Protein AF-A0A2G6HFA1-F1 (afdb_monomer)

Structure (mmCIF, N/CA/C/O backbone):
data_AF-A0A2G6HFA1-F1
#
_entry.id   AF-A0A2G6HFA1-F1
#
loop_
_atom_site.group_PDB
_atom_site.id
_atom_site.type_symbol
_atom_site.label_atom_id
_atom_site.label_alt_id
_atom_site.label_comp_id
_atom_site.label_asym_id
_atom_site.label_entity_id
_atom_site.label_seq_id
_atom_site.pdbx_PDB_ins_code
_atom_site.Cartn_x
_atom_site.Cartn_y
_atom_site.Cartn_z
_atom_site.occupancy
_atom_site.B_iso_or_equiv
_atom_site.auth_seq_id
_atom_site.auth_comp_id
_atom_site.auth_asym_id
_atom_site.auth_atom_id
_atom_site.pdbx_PDB_model_num
ATOM 1 N N . GLY A 1 1 ? 2.500 -7.953 -20.659 1.00 91.50 1 GLY A N 1
ATOM 2 C CA . GLY A 1 1 ? 2.287 -6.520 -20.387 1.00 91.50 1 GLY A CA 1
ATOM 3 C C . GLY A 1 1 ? 2.880 -5.677 -21.496 1.00 91.50 1 GLY A C 1
ATOM 4 O O . GLY A 1 1 ? 3.989 -5.960 -21.929 1.00 91.50 1 GLY A O 1
ATOM 5 N N . ARG A 1 2 ? 2.151 -4.665 -21.974 1.00 96.06 2 ARG A N 1
ATOM 6 C CA . ARG A 1 2 ? 2.693 -3.656 -22.894 1.00 96.06 2 ARG A CA 1
ATOM 7 C C . ARG A 1 2 ? 3.101 -2.432 -22.075 1.00 96.06 2 ARG A C 1
ATOM 9 O O . ARG A 1 2 ? 2.217 -1.741 -21.572 1.00 96.06 2 ARG A O 1
ATOM 16 N N . PHE A 1 3 ? 4.400 -2.205 -21.944 1.00 96.25 3 PHE A N 1
ATOM 17 C CA . PHE A 1 3 ? 4.980 -1.166 -21.097 1.00 96.25 3 PHE A CA 1
ATOM 18 C C . PHE A 1 3 ? 4.848 0.234 -21.697 1.00 96.25 3 PHE A C 1
ATOM 20 O O . PHE A 1 3 ? 4.584 0.392 -22.894 1.00 96.25 3 PHE A O 1
ATOM 27 N N . LEU A 1 4 ? 5.005 1.227 -20.823 1.00 94.69 4 LEU A N 1
ATOM 28 C CA . LEU A 1 4 ? 5.176 2.632 -21.171 1.00 94.69 4 LEU A CA 1
ATOM 29 C C . LEU A 1 4 ? 6.677 2.986 -21.205 1.00 94.69 4 LEU A C 1
ATOM 31 O O . LEU A 1 4 ? 7.469 2.303 -20.546 1.00 94.69 4 LEU A O 1
ATOM 35 N N . PRO A 1 5 ? 7.080 4.017 -21.968 1.00 95.31 5 PRO A N 1
ATOM 36 C CA . PRO A 1 5 ? 6.237 4.865 -22.815 1.00 95.31 5 PRO A CA 1
ATOM 37 C C . PRO A 1 5 ? 5.761 4.165 -24.092 1.00 95.31 5 PRO A C 1
ATOM 39 O O . PRO A 1 5 ? 6.429 3.284 -24.639 1.00 95.31 5 PRO A O 1
ATOM 42 N N . TYR A 1 6 ? 4.597 4.576 -24.599 1.00 95.88 6 TYR A N 1
ATOM 43 C CA . TYR A 1 6 ? 4.208 4.249 -25.972 1.00 95.88 6 TYR A CA 1
ATOM 44 C C . TYR A 1 6 ? 5.088 5.064 -26.929 1.00 95.88 6 TYR A C 1
ATOM 46 O O . TYR A 1 6 ? 5.330 6.242 -26.687 1.00 95.88 6 TYR A O 1
ATOM 54 N N . PHE A 1 7 ? 5.598 4.457 -28.001 1.00 97.31 7 PHE A N 1
ATOM 55 C CA . PHE A 1 7 ? 6.551 5.118 -28.900 1.00 97.31 7 PHE A CA 1
ATOM 56 C C . PHE A 1 7 ? 5.839 6.146 -29.779 1.00 97.31 7 PHE A C 1
ATOM 58 O O . PHE A 1 7 ? 5.426 5.847 -30.906 1.00 97.31 7 PHE A O 1
ATOM 65 N N . PHE A 1 8 ? 5.656 7.347 -29.241 1.00 96.69 8 PHE A N 1
ATOM 66 C CA . PHE A 1 8 ? 4.844 8.396 -29.835 1.00 96.69 8 PHE A CA 1
ATOM 67 C C . PHE A 1 8 ? 5.471 9.783 -29.598 1.00 96.69 8 PHE A C 1
ATOM 69 O O . PHE A 1 8 ? 6.261 9.939 -28.665 1.00 96.69 8 PHE A O 1
ATOM 76 N N . PRO A 1 9 ? 5.202 10.782 -30.465 1.00 95.62 9 PRO A N 1
ATOM 77 C CA . PRO A 1 9 ? 5.904 12.070 -30.414 1.00 95.62 9 PRO A CA 1
ATOM 78 C C . PRO A 1 9 ? 5.625 12.946 -29.187 1.00 95.62 9 PRO A C 1
ATOM 80 O O . PRO A 1 9 ? 6.280 13.968 -29.032 1.00 95.62 9 PRO A O 1
ATOM 83 N N . ASP A 1 10 ? 4.653 12.599 -28.347 1.00 93.69 10 ASP A N 1
ATOM 84 C CA . ASP A 1 10 ? 4.411 13.282 -27.072 1.00 93.69 10 ASP A CA 1
ATOM 85 C C . ASP A 1 10 ? 5.552 13.038 -26.073 1.00 93.69 10 ASP A C 1
ATOM 87 O O . ASP A 1 10 ? 5.997 13.977 -25.420 1.00 93.69 10 ASP A O 1
ATOM 91 N N . VAL A 1 11 ? 6.074 11.810 -26.017 1.00 94.81 11 VAL A N 1
ATOM 92 C CA . VAL A 1 11 ? 7.208 11.436 -25.154 1.00 94.81 11 VAL A CA 1
ATOM 93 C C . VAL A 1 11 ? 8.536 11.464 -25.909 1.00 94.81 11 VAL A C 1
ATOM 95 O O . VAL A 1 11 ? 9.557 11.890 -25.379 1.00 94.81 11 VAL A O 1
ATOM 98 N N . PHE A 1 12 ? 8.552 11.028 -27.166 1.00 96.31 12 PHE A N 1
ATOM 99 C CA . PHE A 1 12 ? 9.769 10.974 -27.977 1.00 96.31 12 PHE A CA 1
ATOM 100 C C . PHE A 1 12 ? 9.923 12.267 -28.784 1.00 96.31 12 PHE A C 1
ATOM 102 O O . PHE A 1 12 ? 9.723 12.297 -30.001 1.00 96.31 12 PHE A O 1
ATOM 109 N N . SER A 1 13 ? 10.261 13.342 -28.078 1.00 93.38 13 SER A N 1
ATOM 110 C CA . SER A 1 13 ? 10.511 14.681 -28.619 1.00 93.38 13 SER A CA 1
ATOM 111 C C . SER A 1 13 ? 11.754 15.305 -27.975 1.00 93.38 13 SER A C 1
ATOM 113 O O . SER A 1 13 ? 12.408 14.669 -27.153 1.00 93.38 13 SER A O 1
ATOM 115 N N . SER A 1 14 ? 12.104 16.540 -28.350 1.00 89.19 14 SER A N 1
ATOM 116 C CA . SER A 1 14 ? 13.223 17.267 -27.729 1.00 89.19 14 SER A CA 1
ATOM 117 C C . SER A 1 14 ? 13.008 17.559 -26.245 1.00 89.19 14 SER A C 1
ATOM 119 O O . SER A 1 14 ? 13.984 17.696 -25.514 1.00 89.19 14 SER A O 1
ATOM 121 N N . ASP A 1 15 ? 11.746 17.659 -25.824 1.00 91.56 15 ASP A N 1
ATOM 122 C CA . ASP A 1 15 ? 11.359 18.103 -24.483 1.00 91.56 15 ASP A CA 1
ATOM 123 C C . ASP A 1 15 ? 10.850 16.936 -23.617 1.00 91.56 15 ASP A C 1
ATOM 125 O O . ASP A 1 15 ? 10.494 17.130 -22.456 1.00 91.56 15 ASP A O 1
ATOM 129 N N . GLY A 1 16 ? 10.777 15.730 -24.187 1.00 93.50 16 GLY A N 1
ATOM 130 C CA . GLY A 1 16 ? 10.299 14.534 -23.504 1.00 93.50 16 GLY A CA 1
ATOM 131 C C . GLY A 1 16 ? 11.414 13.726 -22.837 1.00 93.50 16 GLY A C 1
ATOM 132 O O . GLY A 1 16 ? 12.590 13.849 -23.178 1.00 93.50 16 GLY A O 1
ATOM 133 N N . ASP A 1 17 ? 11.027 12.869 -21.889 1.00 95.62 17 ASP A N 1
ATOM 134 C CA . ASP A 1 17 ? 11.939 12.005 -21.129 1.00 95.62 17 ASP A CA 1
ATOM 135 C C . ASP A 1 17 ? 11.528 10.523 -21.236 1.00 95.62 17 ASP A C 1
ATOM 137 O O . ASP A 1 17 ? 10.944 9.947 -20.309 1.00 95.62 17 ASP A O 1
ATOM 141 N N . PRO A 1 18 ? 11.813 9.868 -22.379 1.00 96.62 18 PRO A N 1
ATOM 142 C CA . PRO A 1 18 ? 11.433 8.474 -22.585 1.00 96.62 18 PRO A CA 1
ATOM 143 C C . PRO A 1 18 ? 12.142 7.514 -21.617 1.00 96.62 18 PRO A C 1
ATOM 145 O O . PRO A 1 18 ? 11.599 6.454 -21.298 1.00 96.62 18 PRO A O 1
ATOM 148 N N . ILE A 1 19 ? 13.340 7.863 -21.132 1.00 96.81 19 ILE A N 1
ATOM 149 C CA . ILE A 1 19 ? 14.109 7.029 -20.198 1.00 96.81 19 ILE A CA 1
ATOM 150 C C . ILE A 1 19 ? 13.501 7.106 -18.799 1.00 96.81 19 ILE A C 1
ATOM 152 O O . ILE A 1 19 ? 13.278 6.064 -18.179 1.00 96.81 19 ILE A O 1
ATOM 156 N N . GLY A 1 20 ? 13.194 8.310 -18.312 1.00 95.88 20 GLY A N 1
ATOM 157 C CA . GLY A 1 20 ? 12.521 8.507 -17.032 1.00 95.88 20 GLY A CA 1
ATOM 158 C C . GLY A 1 20 ? 11.167 7.805 -16.984 1.00 95.88 20 GLY A C 1
ATOM 159 O O . GLY A 1 20 ? 10.882 7.086 -16.024 1.00 95.88 20 GLY A O 1
ATOM 160 N N . GLU A 1 21 ? 10.360 7.909 -18.044 1.00 95.31 21 GLU A N 1
ATOM 161 C CA . GLU A 1 21 ? 9.073 7.208 -18.107 1.00 95.31 21 GLU A CA 1
ATOM 162 C C . GLU A 1 21 ? 9.237 5.679 -18.126 1.00 95.31 21 GLU A C 1
ATOM 164 O O . GLU A 1 21 ? 8.521 4.976 -17.407 1.00 95.31 21 GLU A O 1
ATOM 169 N N . ALA A 1 22 ? 10.214 5.148 -18.873 1.00 96.44 22 ALA A N 1
ATOM 170 C CA . ALA A 1 22 ? 10.506 3.714 -18.868 1.00 96.44 22 ALA A CA 1
ATOM 171 C C . ALA A 1 22 ? 10.968 3.221 -17.492 1.00 96.44 22 ALA A C 1
ATOM 173 O O . ALA A 1 22 ? 10.542 2.152 -17.052 1.00 96.44 22 ALA A O 1
ATOM 174 N N . ASN A 1 23 ? 11.799 3.999 -16.795 1.00 96.88 23 ASN A N 1
ATOM 175 C CA . ASN A 1 23 ? 12.257 3.678 -15.446 1.00 96.88 23 ASN A CA 1
ATOM 176 C C . ASN A 1 23 ? 11.098 3.675 -14.448 1.00 96.88 23 ASN A C 1
ATOM 178 O O . ASN A 1 23 ? 10.938 2.701 -13.714 1.00 96.88 23 ASN A O 1
ATOM 182 N N . ASN A 1 24 ? 10.246 4.702 -14.470 1.00 94.25 24 ASN A N 1
ATOM 183 C CA . ASN A 1 24 ? 9.056 4.769 -13.622 1.00 94.25 24 ASN A CA 1
ATOM 184 C C . ASN A 1 24 ? 8.115 3.585 -13.890 1.00 94.25 24 ASN A C 1
ATOM 186 O O . ASN A 1 24 ? 7.665 2.922 -12.953 1.00 94.25 24 ASN A O 1
ATOM 190 N N . SER A 1 25 ? 7.868 3.271 -15.167 1.00 95.12 25 SER A N 1
ATOM 191 C CA . SER A 1 25 ? 7.030 2.138 -15.565 1.00 95.12 25 SER A CA 1
ATOM 192 C C . SER A 1 25 ? 7.624 0.801 -15.114 1.00 95.12 25 SER A C 1
ATOM 194 O O . SER A 1 25 ? 6.896 -0.046 -14.592 1.00 95.12 25 SER A O 1
ATOM 196 N N . TRP A 1 26 ? 8.936 0.605 -15.276 1.00 96.94 26 TRP A N 1
ATOM 197 C CA . TRP A 1 26 ? 9.611 -0.629 -14.884 1.00 96.94 26 TRP A CA 1
ATOM 198 C C . TRP A 1 26 ? 9.667 -0.818 -13.372 1.00 96.94 26 TRP A C 1
ATOM 200 O O . TRP A 1 26 ? 9.310 -1.893 -12.902 1.00 96.94 26 TRP A O 1
ATOM 210 N N . LEU A 1 27 ? 10.052 0.201 -12.600 1.00 95.88 27 LEU A N 1
ATOM 211 C CA . LEU A 1 27 ? 10.134 0.101 -11.141 1.00 95.88 27 LEU A CA 1
ATOM 212 C C . LEU A 1 27 ? 8.773 -0.223 -10.516 1.00 95.88 27 LEU A C 1
ATOM 214 O O . LEU A 1 27 ? 8.685 -1.114 -9.670 1.00 95.88 27 LEU A O 1
ATOM 218 N N . ALA A 1 28 ? 7.706 0.440 -10.975 1.00 94.44 28 ALA A N 1
ATOM 219 C CA . ALA A 1 28 ? 6.350 0.169 -10.506 1.00 94.44 28 ALA A CA 1
ATOM 220 C C . ALA A 1 28 ? 5.877 -1.245 -10.890 1.00 94.44 28 ALA A C 1
ATOM 222 O O . ALA A 1 28 ? 5.332 -1.972 -10.060 1.00 94.44 28 ALA A O 1
ATOM 223 N N . ALA A 1 29 ? 6.122 -1.675 -12.132 1.00 96.38 29 ALA A N 1
ATOM 224 C CA . ALA A 1 29 ? 5.669 -2.981 -12.600 1.00 96.38 29 ALA A CA 1
ATOM 225 C C . ALA A 1 29 ? 6.501 -4.145 -12.046 1.00 96.38 29 ALA A C 1
ATOM 227 O O . ALA A 1 29 ? 5.936 -5.189 -11.740 1.00 96.38 29 ALA A O 1
ATOM 228 N N . ARG A 1 30 ? 7.827 -4.004 -11.912 1.00 96.44 30 ARG A N 1
ATOM 229 C CA . ARG A 1 30 ? 8.740 -5.089 -11.512 1.00 96.44 30 ARG A CA 1
ATOM 230 C C . ARG A 1 30 ? 8.353 -5.676 -10.164 1.00 96.44 30 ARG A C 1
ATOM 232 O O . ARG A 1 30 ? 8.250 -6.894 -10.040 1.00 96.44 30 ARG A O 1
ATOM 239 N N . ARG A 1 31 ? 8.093 -4.821 -9.173 1.00 96.56 31 ARG A N 1
ATOM 240 C CA . ARG A 1 31 ? 7.642 -5.264 -7.848 1.00 96.56 31 ARG A CA 1
ATOM 241 C C . ARG A 1 31 ? 6.322 -6.034 -7.904 1.00 96.56 31 ARG A C 1
ATOM 243 O O . ARG A 1 31 ? 6.184 -7.031 -7.207 1.00 96.56 31 ARG A O 1
ATOM 250 N N . ALA A 1 32 ? 5.401 -5.646 -8.788 1.00 96.88 32 ALA A N 1
ATOM 251 C CA . ALA A 1 32 ? 4.149 -6.369 -8.996 1.00 96.88 32 ALA A CA 1
ATOM 252 C C . ALA A 1 32 ? 4.337 -7.690 -9.759 1.00 96.88 32 ALA A C 1
ATOM 254 O O . ALA A 1 32 ? 3.755 -8.702 -9.382 1.00 96.88 32 ALA A O 1
ATOM 255 N N . ILE A 1 33 ? 5.198 -7.718 -10.782 1.00 96.19 33 ILE A N 1
ATOM 256 C CA . ILE A 1 33 ? 5.532 -8.929 -11.550 1.00 96.19 33 ILE A CA 1
ATOM 257 C C . ILE A 1 33 ? 6.144 -9.995 -10.638 1.00 96.19 33 ILE A C 1
ATOM 259 O O . ILE A 1 33 ? 5.846 -11.173 -10.789 1.00 96.19 33 ILE A O 1
ATOM 263 N N . VAL A 1 34 ? 6.951 -9.594 -9.654 1.00 96.19 34 VAL A N 1
ATOM 264 C CA . VAL A 1 34 ? 7.497 -10.513 -8.644 1.00 96.19 34 VAL A CA 1
ATOM 265 C C . VAL A 1 34 ? 6.393 -11.200 -7.828 1.00 96.19 34 VAL A C 1
ATOM 267 O O . VAL A 1 34 ? 6.582 -12.329 -7.392 1.00 96.19 34 VAL A O 1
ATOM 270 N N . ARG A 1 35 ? 5.238 -10.556 -7.621 1.00 95.88 35 ARG A N 1
ATOM 271 C CA . ARG A 1 35 ? 4.096 -11.127 -6.879 1.00 95.88 35 ARG A CA 1
ATOM 272 C C . ARG A 1 35 ? 3.068 -11.811 -7.776 1.00 95.88 35 ARG A C 1
ATOM 274 O O . ARG A 1 35 ? 2.347 -12.689 -7.314 1.00 95.88 35 ARG A O 1
ATOM 281 N N . SER A 1 36 ? 2.991 -11.405 -9.039 1.00 94.88 36 SER A N 1
ATOM 282 C CA . SER A 1 36 ? 2.078 -11.934 -10.050 1.00 94.88 36 SER A CA 1
ATOM 283 C C . SER A 1 36 ? 2.762 -11.887 -11.425 1.00 94.88 36 SER A C 1
ATOM 285 O O . SER A 1 36 ? 2.654 -10.879 -12.138 1.00 94.88 36 SER A O 1
ATOM 287 N N . PRO A 1 37 ? 3.524 -12.939 -11.787 1.00 93.56 37 PRO A N 1
ATOM 288 C CA . PRO A 1 37 ? 4.322 -12.966 -13.001 1.00 93.56 37 PRO A CA 1
ATOM 289 C C . PRO A 1 37 ? 3.492 -12.773 -14.267 1.00 93.56 37 PRO A C 1
ATOM 291 O O . PRO A 1 37 ? 2.364 -13.247 -14.397 1.00 93.56 37 PRO A O 1
ATOM 294 N N . LEU A 1 38 ? 4.093 -12.087 -15.234 1.00 93.19 38 LEU A N 1
ATOM 295 C CA . LEU A 1 38 ? 3.587 -12.014 -16.599 1.00 93.19 38 LEU A CA 1
ATOM 296 C C . LEU A 1 38 ? 4.384 -12.983 -17.465 1.00 93.19 38 LEU A C 1
ATOM 298 O O . LEU A 1 38 ? 5.594 -13.085 -17.302 1.00 93.19 38 LEU A O 1
ATOM 302 N N . ASP A 1 39 ? 3.746 -13.587 -18.464 1.00 93.12 39 ASP A N 1
ATOM 303 C CA . ASP A 1 39 ? 4.460 -14.470 -19.399 1.00 93.12 39 ASP A CA 1
ATOM 304 C C . ASP A 1 39 ? 5.403 -13.693 -20.329 1.00 93.12 39 ASP A C 1
ATOM 306 O O . ASP A 1 39 ? 6.407 -14.205 -20.825 1.00 93.12 39 ASP A O 1
ATOM 310 N N . ARG A 1 40 ? 5.029 -12.451 -20.670 1.00 95.50 40 ARG A N 1
ATOM 311 C CA . ARG A 1 40 ? 5.693 -11.651 -21.708 1.00 95.50 40 ARG A CA 1
ATOM 312 C C . ARG A 1 40 ? 5.588 -10.161 -21.432 1.00 95.50 40 ARG A C 1
ATOM 314 O O . ARG A 1 40 ? 4.547 -9.676 -20.975 1.00 95.50 40 ARG A O 1
ATOM 321 N N . ILE A 1 41 ? 6.609 -9.421 -21.854 1.00 97.06 41 ILE A N 1
ATOM 322 C CA . ILE A 1 41 ? 6.603 -7.956 -21.918 1.00 97.06 41 ILE A CA 1
ATOM 323 C C . ILE A 1 41 ? 6.916 -7.462 -23.331 1.00 97.06 41 ILE A C 1
ATOM 325 O O . ILE A 1 41 ? 7.437 -8.206 -24.162 1.00 97.06 41 ILE A O 1
ATOM 329 N N . GLY A 1 42 ? 6.570 -6.211 -23.616 1.00 97.25 42 GLY A N 1
ATOM 330 C CA . GLY A 1 42 ? 6.888 -5.560 -24.881 1.00 97.25 42 GLY A CA 1
ATOM 331 C C . GLY A 1 42 ? 6.444 -4.103 -24.909 1.00 97.25 42 GLY A C 1
ATOM 332 O O . GLY A 1 42 ? 5.837 -3.613 -23.959 1.00 97.25 42 GLY A O 1
ATOM 333 N N . TYR A 1 43 ? 6.717 -3.441 -26.028 1.00 97.69 43 TYR A N 1
ATOM 334 C CA . TYR A 1 43 ? 6.376 -2.043 -26.287 1.00 97.69 43 TYR A CA 1
ATOM 335 C C . TYR A 1 43 ? 5.560 -1.923 -27.579 1.00 97.69 43 TYR A C 1
ATOM 337 O O . TYR A 1 43 ? 5.476 -2.871 -28.362 1.00 97.69 43 TYR A O 1
ATOM 345 N N . GLY A 1 44 ? 4.937 -0.767 -27.799 1.00 96.62 44 GLY A N 1
ATOM 346 C CA . GLY A 1 44 ? 4.190 -0.473 -29.021 1.00 96.62 44 GLY A CA 1
ATOM 347 C C . GLY A 1 44 ? 4.392 0.969 -29.478 1.00 96.62 44 GLY A C 1
ATOM 348 O O . GLY A 1 44 ? 4.844 1.801 -28.698 1.00 96.62 44 GLY A O 1
ATOM 349 N N . GLY A 1 45 ? 4.032 1.250 -30.730 1.00 97.31 45 GLY A N 1
ATOM 350 C CA . GLY A 1 45 ? 4.167 2.563 -31.365 1.00 97.31 45 GLY A CA 1
ATOM 351 C C . GLY A 1 45 ? 5.178 2.552 -32.513 1.00 97.31 45 GLY A C 1
ATOM 352 O O . GLY A 1 45 ? 5.420 1.514 -33.133 1.00 97.31 45 GLY A O 1
ATOM 353 N N . TYR A 1 46 ? 5.754 3.711 -32.821 1.00 97.50 46 TYR A N 1
ATOM 354 C CA . TYR A 1 46 ? 6.679 3.885 -33.936 1.00 97.50 46 TYR A CA 1
ATOM 355 C C . TYR A 1 46 ? 8.110 3.502 -33.552 1.00 97.50 46 TYR A C 1
ATOM 357 O O . TYR A 1 46 ? 8.851 4.300 -32.982 1.00 97.50 46 TYR A O 1
ATOM 365 N N . LEU A 1 47 ? 8.547 2.297 -33.928 1.00 97.50 47 LEU A N 1
ATOM 366 C CA . LEU A 1 47 ? 9.936 1.875 -33.706 1.00 97.50 47 LEU A CA 1
ATOM 367 C C . LEU A 1 47 ? 10.943 2.827 -34.372 1.00 97.50 47 LEU A C 1
ATOM 369 O O . LEU A 1 47 ? 11.979 3.116 -33.789 1.00 97.50 47 LEU A O 1
ATOM 373 N N . SER A 1 48 ? 10.609 3.374 -35.547 1.00 97.12 48 SER A N 1
ATOM 374 C CA . SER A 1 48 ? 11.423 4.377 -36.250 1.00 97.12 48 SER A CA 1
ATOM 375 C C . SER A 1 48 ? 11.659 5.659 -35.447 1.00 97.12 48 SER A C 1
ATOM 377 O O . SER A 1 48 ? 12.581 6.404 -35.765 1.00 97.12 48 SER A O 1
ATOM 379 N N . LEU A 1 49 ? 10.822 5.932 -34.443 1.00 96.62 49 LEU A N 1
ATOM 380 C CA . LEU A 1 49 ? 10.983 7.049 -33.520 1.00 96.62 49 LEU A CA 1
ATOM 381 C C . LEU A 1 49 ? 11.868 6.646 -32.335 1.00 96.62 49 LEU A C 1
ATOM 383 O O . LEU A 1 49 ? 12.855 7.318 -32.062 1.00 96.62 49 LEU A O 1
ATOM 387 N N . ALA A 1 50 ? 11.582 5.506 -31.701 1.00 96.38 50 ALA A N 1
ATOM 388 C CA . ALA A 1 50 ? 12.352 5.022 -30.553 1.00 96.38 50 ALA A CA 1
ATOM 389 C C . ALA A 1 50 ? 13.842 4.802 -30.871 1.00 96.38 50 ALA A C 1
ATOM 391 O O . ALA A 1 50 ? 14.696 5.147 -30.063 1.00 96.38 50 ALA A O 1
ATOM 392 N N . VAL A 1 51 ? 14.176 4.294 -32.066 1.00 96.81 51 VAL A N 1
ATOM 393 C CA . VAL A 1 51 ? 15.578 4.056 -32.476 1.00 96.81 51 VAL A CA 1
ATOM 394 C C . VAL A 1 51 ? 16.414 5.331 -32.623 1.00 96.81 51 VAL A C 1
ATOM 396 O O . VAL A 1 51 ? 17.631 5.240 -32.748 1.00 96.81 51 VAL A O 1
ATOM 399 N N . GLN A 1 52 ? 15.792 6.513 -32.611 1.00 96.12 52 GLN A N 1
ATOM 400 C CA . GLN A 1 52 ? 16.507 7.793 -32.617 1.00 96.12 52 GLN A CA 1
ATOM 401 C C . GLN A 1 52 ? 17.072 8.151 -31.230 1.00 96.12 52 GLN A C 1
ATOM 403 O O . GLN A 1 52 ? 17.874 9.074 -31.129 1.00 96.12 52 GLN A O 1
ATOM 408 N N . PHE A 1 53 ? 16.688 7.412 -30.182 1.00 96.88 53 PHE A N 1
ATOM 409 C CA . PHE A 1 53 ? 17.114 7.603 -28.796 1.00 96.88 53 PHE A CA 1
ATOM 410 C C . PHE A 1 53 ? 17.951 6.386 -28.349 1.00 96.88 53 PHE A C 1
ATOM 412 O O . PHE A 1 53 ? 17.400 5.437 -27.788 1.00 96.88 53 PHE A O 1
ATOM 419 N N . PRO A 1 54 ? 19.271 6.353 -28.619 1.00 96.31 54 PRO A N 1
ATOM 420 C CA . PRO A 1 54 ? 20.104 5.169 -28.372 1.00 96.31 54 PRO A CA 1
ATOM 421 C C . PRO A 1 54 ? 20.134 4.748 -26.895 1.00 96.31 54 PRO A C 1
ATOM 423 O O . PRO A 1 54 ? 19.922 3.575 -26.601 1.00 96.31 54 PRO A O 1
ATOM 426 N N . ASP A 1 55 ? 20.264 5.699 -25.969 1.00 96.69 55 ASP A N 1
ATOM 427 C CA . ASP A 1 55 ? 20.276 5.418 -24.525 1.00 96.69 55 ASP A CA 1
ATOM 428 C C . ASP A 1 55 ? 18.955 4.789 -24.044 1.00 96.69 55 ASP A C 1
ATOM 430 O O . ASP A 1 55 ? 18.933 3.933 -23.156 1.00 96.69 55 ASP A O 1
ATOM 434 N N . PHE A 1 56 ? 17.834 5.165 -24.671 1.00 97.31 56 PHE A N 1
ATOM 435 C CA . PHE A 1 56 ? 16.544 4.526 -24.423 1.00 97.31 56 PHE A CA 1
ATOM 436 C C . PHE A 1 56 ? 16.549 3.067 -24.888 1.00 97.31 56 PHE A C 1
ATOM 438 O O . PHE A 1 56 ? 16.109 2.190 -24.147 1.00 97.31 56 PHE A O 1
ATOM 445 N N . ILE A 1 57 ? 17.074 2.781 -26.085 1.00 97.88 57 ILE A N 1
ATOM 446 C CA . ILE A 1 57 ? 17.188 1.408 -26.601 1.00 97.88 57 ILE A CA 1
ATOM 447 C C . ILE A 1 57 ? 18.044 0.541 -25.672 1.00 97.88 57 ILE A C 1
ATOM 449 O O . ILE A 1 57 ? 17.635 -0.577 -25.345 1.00 97.88 57 ILE A O 1
ATOM 453 N N . ASP A 1 58 ? 19.173 1.068 -25.197 1.00 97.88 58 ASP A N 1
ATOM 454 C CA . ASP A 1 58 ? 20.039 0.373 -24.244 1.00 97.88 58 ASP A CA 1
ATOM 455 C C . ASP A 1 58 ? 19.297 0.075 -22.936 1.00 97.88 58 ASP A C 1
ATOM 457 O O . ASP A 1 58 ? 19.340 -1.055 -22.435 1.00 97.88 58 ASP A O 1
ATOM 461 N N . ARG A 1 59 ? 18.527 1.039 -22.415 1.00 97.06 59 ARG A N 1
ATOM 462 C CA . ARG A 1 59 ? 17.720 0.816 -21.211 1.00 97.06 59 ARG A CA 1
ATOM 463 C C . ARG A 1 59 ? 16.625 -0.233 -21.422 1.00 97.06 59 ARG A C 1
ATOM 465 O O . ARG A 1 59 ? 16.428 -1.083 -20.553 1.00 97.06 59 ARG A O 1
ATOM 472 N N . ILE A 1 60 ? 15.941 -0.243 -22.567 1.00 97.69 60 ILE A N 1
ATOM 473 C CA . ILE A 1 60 ? 14.938 -1.277 -22.872 1.00 97.69 60 ILE A CA 1
ATOM 474 C C . ILE A 1 60 ? 15.583 -2.663 -22.994 1.00 97.69 60 ILE A C 1
ATOM 476 O O . ILE A 1 60 ? 14.997 -3.652 -22.543 1.00 97.69 60 ILE A O 1
ATOM 480 N N . ALA A 1 61 ? 16.794 -2.758 -23.549 1.00 97.88 61 ALA A N 1
ATOM 481 C CA . ALA A 1 61 ? 17.541 -4.011 -23.591 1.00 97.88 61 ALA A CA 1
ATOM 482 C C . ALA A 1 61 ? 17.870 -4.526 -22.178 1.00 97.88 61 ALA A C 1
ATOM 484 O O . ALA A 1 61 ? 17.700 -5.719 -21.914 1.00 97.88 61 ALA A O 1
ATOM 485 N N . GLN A 1 62 ? 18.266 -3.637 -21.258 1.00 97.38 62 GLN A N 1
ATOM 486 C CA . GLN A 1 62 ? 18.479 -3.982 -19.847 1.00 97.38 62 GLN A CA 1
ATOM 487 C C . GLN A 1 62 ? 17.190 -4.481 -19.185 1.00 97.38 62 GLN A C 1
ATOM 489 O O . GLN A 1 62 ? 17.188 -5.579 -18.640 1.00 97.38 62 GLN A O 1
ATOM 494 N N . ILE A 1 63 ? 16.078 -3.748 -19.313 1.00 97.50 63 ILE A N 1
ATOM 495 C CA . ILE A 1 63 ? 14.773 -4.145 -18.753 1.00 97.50 63 ILE A CA 1
ATOM 496 C C . ILE A 1 63 ? 14.337 -5.519 -19.280 1.00 97.50 63 ILE A C 1
ATOM 498 O O . ILE A 1 63 ? 13.883 -6.375 -18.521 1.00 97.50 63 ILE A O 1
ATOM 502 N N . ALA A 1 64 ? 14.500 -5.766 -20.582 1.00 97.81 64 ALA A N 1
ATOM 503 C CA . ALA A 1 64 ? 14.167 -7.056 -21.177 1.00 97.81 64 ALA A CA 1
ATOM 504 C C . ALA A 1 64 ? 15.032 -8.203 -20.626 1.00 97.81 64 ALA A C 1
ATOM 506 O O . ALA A 1 64 ? 14.537 -9.323 -20.491 1.00 97.81 64 ALA A O 1
ATOM 507 N N . ASN A 1 65 ? 16.305 -7.941 -20.314 1.00 97.56 65 ASN A N 1
ATOM 508 C CA . ASN A 1 65 ? 17.190 -8.913 -19.674 1.00 97.56 65 ASN A CA 1
ATOM 509 C C . ASN A 1 65 ? 16.818 -9.143 -18.205 1.00 97.56 65 ASN A C 1
ATOM 511 O O . ASN A 1 65 ? 16.692 -10.298 -17.819 1.00 97.56 65 ASN A O 1
ATOM 515 N N . GLU A 1 66 ? 16.560 -8.086 -17.428 1.00 96.25 66 GLU A N 1
ATOM 516 C CA . GLU A 1 66 ? 16.097 -8.193 -16.035 1.00 96.25 66 GLU A CA 1
ATOM 517 C C . GLU A 1 66 ? 14.802 -9.025 -15.945 1.00 96.25 66 GLU A C 1
ATOM 519 O O . GLU A 1 66 ? 14.675 -9.916 -15.105 1.00 96.25 66 GLU A O 1
ATOM 524 N N . PHE A 1 67 ? 13.847 -8.792 -16.854 1.00 96.38 67 PHE A N 1
ATOM 525 C CA . PHE A 1 67 ? 12.606 -9.566 -16.922 1.00 96.38 67 PHE A CA 1
ATOM 526 C C . PHE A 1 67 ? 12.843 -11.047 -17.254 1.00 96.38 67 PHE A C 1
ATOM 528 O O . PHE A 1 67 ? 12.232 -11.923 -16.639 1.00 96.38 67 PHE A O 1
ATOM 535 N N . ARG A 1 68 ? 13.723 -11.343 -18.221 1.00 96.12 68 ARG A N 1
ATOM 536 C CA . ARG A 1 68 ? 14.081 -12.728 -18.567 1.00 96.12 68 ARG A CA 1
ATOM 537 C C . ARG A 1 68 ? 14.779 -13.430 -17.410 1.00 96.12 68 ARG A C 1
ATOM 539 O O . ARG A 1 68 ? 14.400 -14.549 -17.091 1.00 96.12 68 ARG A O 1
ATOM 546 N N . GLU A 1 69 ? 15.728 -12.762 -16.759 1.00 95.69 69 GLU A N 1
ATOM 547 C CA . GLU A 1 69 ? 16.457 -13.315 -15.617 1.00 95.69 69 GLU A CA 1
ATOM 548 C C . GLU A 1 69 ? 15.505 -13.679 -14.470 1.00 95.69 69 GLU A C 1
ATOM 550 O O . GLU A 1 69 ? 15.643 -14.752 -13.883 1.00 95.69 69 GLU A O 1
ATOM 555 N N . LEU A 1 70 ? 14.508 -12.830 -14.183 1.00 93.81 70 LEU A N 1
ATOM 556 C CA . LEU A 1 70 ? 13.471 -13.138 -13.197 1.00 93.81 70 LEU A CA 1
ATOM 557 C C . LEU A 1 70 ? 12.764 -14.456 -13.534 1.00 93.81 70 LEU A C 1
ATOM 559 O O . LEU A 1 70 ? 12.697 -15.344 -12.690 1.00 93.81 70 LEU A O 1
ATOM 563 N N . HIS A 1 71 ? 12.298 -14.612 -14.772 1.00 91.50 71 HIS A N 1
ATOM 564 C CA . HIS A 1 71 ? 11.610 -15.828 -15.205 1.00 91.50 71 HIS A CA 1
ATOM 565 C C . HIS A 1 71 ? 12.535 -17.060 -15.232 1.00 91.50 71 HIS A C 1
ATOM 567 O O . HIS A 1 71 ? 12.110 -18.160 -14.889 1.00 91.50 71 HIS A O 1
ATOM 573 N N . GLU A 1 72 ? 13.796 -16.906 -15.640 1.00 93.94 72 GLU A N 1
ATOM 574 C CA . GLU A 1 72 ? 14.784 -17.993 -15.687 1.00 93.94 72 GLU A CA 1
ATOM 575 C C . GLU A 1 72 ? 15.134 -18.515 -14.290 1.00 93.94 72 GLU A C 1
ATOM 577 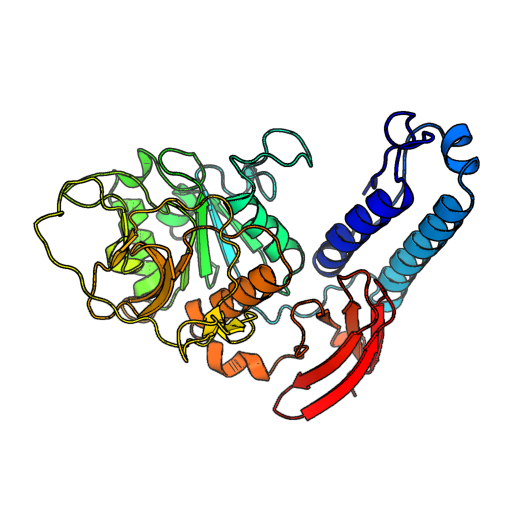O O . GLU A 1 72 ? 15.247 -19.725 -14.099 1.00 93.94 72 GLU A O 1
ATOM 582 N N . LYS A 1 73 ? 15.277 -17.619 -13.305 1.00 94.06 73 LYS A N 1
ATOM 583 C CA . LYS A 1 73 ? 15.654 -17.989 -11.934 1.00 94.06 73 LYS A CA 1
ATOM 584 C C . LYS A 1 73 ? 14.507 -18.549 -11.109 1.00 94.06 73 LYS A C 1
ATOM 586 O O . LYS A 1 73 ? 14.754 -19.373 -10.233 1.00 94.06 73 LYS A O 1
ATOM 591 N N . THR A 1 74 ? 13.277 -18.107 -11.360 1.00 90.94 74 THR A N 1
ATOM 592 C CA . THR A 1 74 ? 12.111 -18.542 -10.575 1.00 90.94 74 THR A CA 1
ATOM 593 C C . THR A 1 74 ? 11.297 -19.621 -11.272 1.00 90.94 74 THR A C 1
ATOM 595 O O . THR A 1 74 ? 10.463 -20.248 -10.631 1.00 90.94 74 THR A O 1
ATOM 598 N N . ALA A 1 75 ? 11.506 -19.838 -12.575 1.00 84.62 75 ALA A N 1
ATOM 599 C CA . ALA A 1 75 ? 10.654 -20.677 -13.418 1.00 84.62 75 ALA A CA 1
ATOM 600 C C . ALA A 1 75 ? 9.158 -20.291 -13.364 1.00 84.62 75 ALA A C 1
ATOM 602 O O . ALA A 1 75 ? 8.295 -21.122 -13.633 1.00 84.62 75 ALA A O 1
ATOM 603 N N . GLY A 1 76 ? 8.852 -19.033 -13.023 1.00 80.56 76 GLY A N 1
ATOM 604 C CA . GLY A 1 76 ? 7.483 -18.545 -12.845 1.00 80.56 76 GLY A CA 1
ATOM 605 C C . GLY A 1 76 ? 6.855 -18.873 -11.485 1.00 80.56 76 GLY A C 1
ATOM 606 O O . GLY A 1 76 ? 5.715 -18.473 -11.253 1.00 80.56 76 GLY A O 1
ATOM 607 N N . GLU A 1 77 ? 7.577 -19.546 -10.583 1.00 89.25 77 GLU A N 1
ATOM 608 C CA . GLU A 1 77 ? 7.117 -19.773 -9.211 1.00 89.25 77 GLU A CA 1
ATOM 609 C C . GLU A 1 77 ? 6.970 -18.453 -8.452 1.00 89.25 77 GLU A C 1
ATOM 611 O O . GLU A 1 77 ? 7.680 -17.477 -8.712 1.00 89.25 77 GLU A O 1
ATOM 616 N N . LEU A 1 78 ? 6.040 -18.429 -7.499 1.00 93.56 78 LEU A N 1
ATOM 617 C CA . LEU A 1 78 ? 5.786 -17.257 -6.671 1.00 93.56 78 LEU A CA 1
ATOM 618 C C . LEU A 1 78 ? 6.719 -17.240 -5.455 1.00 93.56 78 LEU A C 1
ATOM 620 O O . LEU A 1 78 ? 6.942 -18.281 -4.832 1.00 93.56 78 LEU A O 1
ATOM 624 N N . PRO A 1 79 ? 7.227 -16.065 -5.049 1.00 95.31 79 PRO A N 1
ATOM 625 C CA . PRO A 1 79 ? 7.920 -15.951 -3.780 1.00 95.31 79 PRO A CA 1
ATOM 626 C C . PRO A 1 79 ? 6.949 -16.220 -2.628 1.00 95.31 79 PRO A C 1
ATOM 628 O O . PRO A 1 79 ? 5.745 -15.975 -2.720 1.00 95.31 79 PRO A O 1
ATOM 631 N N . HIS A 1 80 ? 7.487 -16.665 -1.499 1.00 94.25 80 HIS A N 1
ATOM 632 C CA . HIS A 1 80 ? 6.714 -16.880 -0.288 1.00 94.25 80 HIS A CA 1
ATOM 633 C C . HIS A 1 80 ? 6.038 -15.577 0.174 1.00 94.25 80 HIS A C 1
ATOM 635 O O . HIS A 1 80 ? 6.696 -14.549 0.365 1.00 94.25 80 HIS A O 1
ATOM 641 N N . ASN A 1 81 ? 4.726 -15.642 0.414 1.00 92.38 81 ASN A N 1
ATOM 642 C CA . ASN A 1 81 ? 3.970 -14.551 1.022 1.00 92.38 81 ASN A CA 1
ATOM 643 C C . ASN A 1 81 ? 4.222 -14.528 2.527 1.00 92.38 81 ASN A C 1
ATOM 645 O O . ASN A 1 81 ? 3.808 -15.426 3.257 1.00 92.38 81 ASN A O 1
ATOM 649 N N . THR A 1 82 ? 4.932 -13.508 2.991 1.00 89.56 82 THR A N 1
ATOM 650 C CA . THR A 1 82 ? 5.250 -13.327 4.409 1.00 89.56 82 THR A CA 1
ATOM 651 C C . THR A 1 82 ? 4.159 -12.558 5.146 1.00 89.56 82 THR A C 1
ATOM 653 O O . THR A 1 82 ? 3.921 -12.796 6.328 1.00 89.56 82 THR A O 1
ATOM 656 N N . ALA A 1 83 ? 3.472 -11.651 4.451 1.00 93.56 83 ALA A N 1
ATOM 657 C CA . ALA A 1 83 ? 2.460 -10.792 5.037 1.00 93.56 83 ALA A CA 1
ATOM 658 C C . ALA A 1 83 ? 1.085 -11.487 5.137 1.00 93.56 83 ALA A C 1
ATOM 660 O O . ALA A 1 83 ? 0.800 -12.423 4.382 1.00 93.56 83 ALA A O 1
ATOM 661 N N . PRO A 1 84 ? 0.211 -11.026 6.055 1.00 97.44 84 PRO A N 1
ATOM 662 C CA . PRO A 1 84 ? -1.157 -11.531 6.179 1.00 97.44 84 PRO A CA 1
ATOM 663 C C . PRO A 1 84 ? -1.947 -11.463 4.867 1.00 97.44 84 PRO A C 1
ATOM 665 O O . PRO A 1 84 ? -1.718 -10.571 4.050 1.00 97.44 84 PRO A O 1
ATOM 668 N N . ARG A 1 85 ? -2.908 -12.376 4.679 1.00 98.06 85 ARG A N 1
ATOM 669 C CA . ARG A 1 85 ? -3.821 -12.343 3.526 1.00 98.06 85 ARG A CA 1
ATOM 670 C C . ARG A 1 85 ? -4.773 -11.160 3.670 1.00 98.06 85 ARG A C 1
ATOM 672 O O . ARG A 1 85 ? -5.366 -10.964 4.731 1.00 98.06 85 ARG A O 1
ATOM 679 N N . VAL A 1 86 ? -4.939 -10.388 2.607 1.00 98.44 86 VAL A N 1
ATOM 680 C CA . VAL A 1 86 ? -5.675 -9.121 2.628 1.00 98.44 86 VAL A CA 1
ATOM 681 C C . VAL A 1 86 ? -6.865 -9.187 1.689 1.00 98.44 86 VAL A C 1
ATOM 683 O O . VAL A 1 86 ? -6.768 -9.773 0.617 1.00 98.44 86 VAL A O 1
ATOM 686 N N . ALA A 1 87 ? -7.974 -8.549 2.052 1.00 98.56 87 ALA A N 1
ATOM 687 C CA . ALA A 1 87 ? -9.076 -8.314 1.132 1.00 98.56 87 ALA A CA 1
ATOM 688 C C . ALA A 1 87 ? -9.465 -6.834 1.085 1.00 98.56 87 ALA A C 1
ATOM 690 O O . ALA A 1 87 ? -9.751 -6.220 2.112 1.00 98.56 87 ALA A O 1
ATOM 691 N N . ILE A 1 88 ? -9.519 -6.274 -0.123 1.00 98.69 88 ILE A N 1
ATOM 692 C CA . ILE A 1 88 ? -10.058 -4.935 -0.367 1.00 98.69 88 ILE A CA 1
ATOM 693 C C . ILE A 1 88 ? -11.577 -5.051 -0.489 1.00 98.69 88 ILE A C 1
ATOM 695 O O . ILE A 1 88 ? -12.090 -5.756 -1.364 1.00 98.69 88 ILE A O 1
ATOM 699 N N . LEU A 1 89 ? -12.294 -4.359 0.390 1.00 98.50 89 LEU A N 1
ATOM 700 C CA . LEU A 1 89 ? -13.748 -4.358 0.447 1.00 98.50 89 LEU A CA 1
ATOM 701 C C . LEU A 1 89 ? -14.309 -3.135 -0.282 1.00 98.50 89 LEU A C 1
ATOM 703 O O . LEU A 1 89 ? -14.001 -2.001 0.069 1.00 98.50 89 LEU A O 1
ATOM 707 N N . THR A 1 90 ? -15.161 -3.369 -1.278 1.00 97.69 90 THR A N 1
ATOM 708 C CA . THR A 1 90 ? -15.875 -2.321 -2.031 1.00 97.69 90 THR A CA 1
ATOM 709 C C . THR A 1 90 ? -17.290 -2.793 -2.374 1.00 97.69 90 THR A C 1
ATOM 711 O O . THR A 1 90 ? -17.638 -3.943 -2.121 1.00 97.69 90 THR A O 1
ATOM 714 N N . ALA A 1 91 ? -18.106 -1.965 -3.025 1.00 96.75 91 ALA A N 1
ATOM 715 C CA . ALA A 1 91 ? -19.389 -2.399 -3.580 1.00 96.75 91 ALA A CA 1
ATOM 716 C C . ALA A 1 91 ? -19.235 -3.412 -4.736 1.00 96.75 91 ALA A C 1
ATOM 718 O O . ALA A 1 91 ? -20.138 -4.202 -4.995 1.00 96.75 91 ALA A O 1
ATOM 719 N N . TRP A 1 92 ? -18.095 -3.406 -5.439 1.00 96.69 92 TRP A N 1
ATOM 720 C CA . TRP A 1 92 ? -17.881 -4.210 -6.651 1.00 96.69 92 TRP A CA 1
ATOM 721 C C . TRP A 1 92 ? -17.210 -5.562 -6.394 1.00 96.69 92 TRP A C 1
ATOM 723 O O . TRP A 1 92 ? -17.424 -6.512 -7.150 1.00 96.69 92 TRP A O 1
ATOM 733 N N . GLY A 1 93 ? -16.352 -5.638 -5.375 1.00 96.56 93 GLY A N 1
ATOM 734 C CA . GLY A 1 93 ? -15.520 -6.808 -5.105 1.00 96.56 93 GLY A CA 1
ATOM 735 C C . GLY A 1 93 ? -14.702 -7.262 -6.315 1.00 96.56 93 GLY A C 1
ATOM 736 O O . GLY A 1 93 ? -14.157 -6.451 -7.070 1.00 96.56 93 GLY A O 1
ATOM 737 N N . LYS A 1 94 ? -14.638 -8.581 -6.519 1.00 97.12 94 LYS A N 1
ATOM 738 C CA . LYS A 1 94 ? -13.839 -9.240 -7.567 1.00 97.12 94 LYS A CA 1
ATOM 739 C C . LYS A 1 94 ? -14.110 -8.744 -8.992 1.00 97.12 94 LYS A C 1
ATOM 741 O O . LYS A 1 94 ? -13.235 -8.826 -9.848 1.00 97.12 94 LYS A O 1
ATOM 746 N N . LEU A 1 95 ? -15.294 -8.193 -9.264 1.00 97.50 95 LEU A N 1
ATOM 747 C CA . LEU A 1 95 ? -15.646 -7.668 -10.587 1.00 97.50 95 LEU A CA 1
ATOM 748 C C . LEU A 1 95 ? -14.743 -6.496 -11.034 1.00 97.50 95 LEU A C 1
ATOM 750 O O . LEU A 1 95 ? -14.651 -6.209 -12.230 1.00 97.50 95 LEU A O 1
ATOM 754 N N . ARG A 1 96 ? -14.102 -5.804 -10.083 1.00 97.12 96 ARG A N 1
ATOM 755 C CA . ARG A 1 96 ? -13.212 -4.654 -10.318 1.00 97.12 96 ARG A CA 1
ATOM 756 C C . ARG A 1 96 ? -11.853 -4.824 -9.634 1.00 97.12 96 ARG A C 1
ATOM 758 O O . ARG A 1 96 ? -11.261 -3.843 -9.183 1.00 97.12 96 ARG A O 1
ATOM 765 N N . SER A 1 97 ? -11.352 -6.059 -9.553 1.00 97.88 97 SER A N 1
ATOM 766 C CA . SER A 1 97 ? -10.006 -6.335 -9.037 1.00 97.88 97 SER A CA 1
ATOM 767 C C . SER A 1 97 ? -8.959 -5.458 -9.727 1.00 97.88 97 SER A C 1
ATOM 769 O O . SER A 1 97 ? -8.900 -5.420 -10.953 1.00 97.88 97 SER A O 1
ATOM 771 N N . TRP A 1 98 ? -8.163 -4.743 -8.926 1.00 97.19 98 TRP A N 1
ATOM 772 C CA . TRP A 1 98 ? -7.132 -3.789 -9.369 1.00 97.19 98 TRP A CA 1
ATOM 773 C C . TRP A 1 98 ? -7.630 -2.606 -10.222 1.00 97.19 98 TRP A C 1
ATOM 775 O O . TRP A 1 98 ? -6.833 -1.902 -10.832 1.00 97.19 98 TRP A O 1
ATOM 785 N N . GLN A 1 99 ? -8.943 -2.357 -10.260 1.00 95.81 99 GLN A N 1
ATOM 786 C CA . GLN A 1 99 ? -9.561 -1.276 -11.042 1.00 95.81 99 GLN A CA 1
ATOM 787 C C . GLN A 1 99 ? -10.228 -0.205 -10.165 1.00 95.81 99 GLN A C 1
ATOM 789 O O . GLN A 1 99 ? -10.855 0.716 -10.688 1.00 95.81 99 GLN A O 1
ATOM 794 N N . THR A 1 100 ? -10.150 -0.321 -8.836 1.00 91.44 100 THR A N 1
ATOM 795 C CA . THR A 1 100 ? -10.797 0.635 -7.928 1.00 91.44 100 THR A CA 1
ATOM 796 C C . THR A 1 100 ? -10.109 1.998 -8.007 1.00 91.44 100 THR A C 1
ATOM 798 O O . THR A 1 100 ? -8.912 2.086 -8.270 1.00 91.44 100 THR A O 1
ATOM 801 N N . HIS A 1 101 ? -10.877 3.073 -7.812 1.00 94.25 101 HIS A N 1
ATOM 802 C CA . HIS A 1 101 ? -10.429 4.473 -7.897 1.00 94.25 101 HIS A CA 1
ATOM 803 C C . HIS A 1 101 ? -9.962 4.957 -9.282 1.00 94.25 101 HIS A C 1
ATOM 805 O O . HIS A 1 101 ? -9.849 6.161 -9.484 1.00 94.25 101 HIS A O 1
ATOM 811 N N . MET A 1 102 ? -9.739 4.068 -10.254 1.00 93.38 102 MET A N 1
ATOM 812 C CA . MET A 1 102 ? -9.315 4.429 -11.606 1.00 93.38 102 MET A CA 1
ATOM 813 C C . MET A 1 102 ? -10.417 5.190 -12.357 1.00 93.38 102 MET A C 1
ATOM 815 O O . MET A 1 102 ? -11.540 4.706 -12.489 1.00 93.38 102 MET A O 1
ATOM 819 N N . VAL A 1 103 ? -10.071 6.364 -12.893 1.00 94.25 103 VAL A N 1
ATOM 820 C CA . VAL A 1 103 ? -10.943 7.148 -13.789 1.00 94.25 103 VAL A CA 1
ATOM 821 C C . VAL A 1 103 ? -10.523 6.933 -15.241 1.00 94.25 103 VAL A C 1
ATOM 823 O O . VAL A 1 103 ? -11.304 6.447 -16.055 1.00 94.25 103 VAL A O 1
ATOM 826 N N . ALA A 1 104 ? -9.260 7.227 -15.547 1.00 93.00 104 ALA A N 1
ATOM 827 C CA . ALA A 1 104 ? -8.610 6.859 -16.796 1.00 93.00 104 ALA A CA 1
ATOM 828 C C . ALA A 1 104 ? -7.413 5.953 -16.503 1.00 93.00 104 ALA A C 1
ATOM 830 O O . ALA A 1 104 ? -6.776 6.058 -15.452 1.00 93.00 104 ALA A O 1
ATOM 831 N N . HIS A 1 105 ? -7.121 5.052 -17.438 1.00 89.75 105 HIS A N 1
ATOM 832 C CA . HIS A 1 105 ? -6.080 4.048 -17.266 1.00 89.75 105 HIS A CA 1
ATOM 833 C C . HIS A 1 105 ? -4.703 4.692 -17.057 1.00 89.75 105 HIS A C 1
ATOM 835 O O . HIS A 1 105 ? -4.204 5.378 -17.948 1.00 89.75 105 HIS A O 1
ATOM 841 N N . ALA A 1 106 ? -4.086 4.391 -15.911 1.00 84.00 106 ALA A N 1
ATOM 842 C CA . ALA A 1 106 ? -2.731 4.804 -15.535 1.00 84.00 106 ALA A CA 1
ATOM 843 C C . ALA A 1 106 ? -2.491 6.328 -15.511 1.00 84.00 106 ALA A C 1
ATOM 845 O O . ALA A 1 106 ? -1.358 6.771 -15.672 1.00 84.00 106 ALA A O 1
ATOM 846 N N . LEU A 1 107 ? -3.541 7.133 -15.301 1.00 88.44 107 LEU A N 1
ATOM 847 C CA . LEU A 1 107 ? -3.408 8.581 -15.136 1.00 88.44 107 LEU A CA 1
ATOM 848 C C . LEU A 1 107 ? -3.597 8.997 -13.680 1.00 88.44 107 LEU A C 1
ATOM 850 O O . LEU A 1 107 ? -4.501 8.531 -12.983 1.00 88.44 107 LEU A O 1
ATOM 854 N N . TRP A 1 108 ? -2.740 9.914 -13.244 1.00 92.94 108 TRP A N 1
ATOM 855 C CA . TRP A 1 108 ? -2.814 10.510 -11.922 1.00 92.94 108 TRP A CA 1
ATOM 856 C C . TRP A 1 108 ? -3.949 11.536 -11.852 1.00 92.94 108 TRP A C 1
ATOM 858 O O . TRP A 1 108 ? -4.083 12.391 -12.728 1.00 92.94 108 TRP A O 1
ATOM 868 N N . TYR A 1 109 ? -4.728 11.490 -10.770 1.00 95.69 109 TYR A N 1
ATOM 869 C CA . TYR A 1 109 ? -5.703 12.525 -10.438 1.00 95.69 109 TYR A CA 1
ATOM 870 C C . TYR A 1 109 ? -5.609 12.882 -8.958 1.00 95.69 109 TYR A C 1
ATOM 872 O O . TYR A 1 109 ? -5.604 12.001 -8.091 1.00 95.69 109 TYR A O 1
ATOM 880 N N . LYS A 1 110 ? -5.636 14.187 -8.672 1.00 96.31 110 LYS A N 1
ATOM 881 C CA . LYS A 1 110 ? -5.648 14.743 -7.312 1.00 96.31 110 LYS A CA 1
ATOM 882 C C . LYS A 1 110 ? -6.721 14.093 -6.424 1.00 96.31 110 LYS A C 1
ATOM 884 O O . LYS A 1 110 ? -6.503 13.855 -5.249 1.00 96.31 110 LYS A O 1
ATOM 889 N N . GLN A 1 111 ? -7.879 13.771 -6.989 1.00 95.56 111 GLN A N 1
ATOM 890 C CA . GLN A 1 111 ? -9.043 13.286 -6.248 1.00 95.56 111 GLN A CA 1
ATOM 891 C C . GLN A 1 111 ? -8.924 11.827 -5.786 1.00 95.56 111 GLN A C 1
ATOM 893 O O . GLN A 1 111 ? -9.703 11.402 -4.938 1.00 95.56 111 GLN A O 1
ATOM 898 N N . ILE A 1 112 ? -8.004 11.044 -6.362 1.00 95.75 112 ILE A N 1
ATOM 899 C CA . ILE A 1 112 ? -7.953 9.590 -6.141 1.00 95.75 112 ILE A CA 1
ATOM 900 C C . ILE A 1 112 ? -6.609 9.094 -5.619 1.00 95.75 112 ILE A C 1
ATOM 902 O O . ILE A 1 112 ? -6.549 7.978 -5.107 1.00 95.75 112 ILE A O 1
ATOM 906 N N . TYR A 1 113 ? -5.525 9.865 -5.767 1.00 97.31 113 TYR A N 1
ATOM 907 C CA . TYR A 1 113 ? -4.177 9.341 -5.523 1.00 97.31 113 TYR A CA 1
ATOM 908 C C . TYR A 1 113 ? -3.938 8.934 -4.061 1.00 97.31 113 TYR A C 1
ATOM 910 O O . TYR A 1 113 ? -3.179 7.995 -3.823 1.00 97.31 113 TYR A O 1
ATOM 918 N N . SER A 1 114 ? -4.639 9.555 -3.104 1.00 97.56 114 SER A N 1
ATOM 919 C CA . SER A 1 114 ? -4.633 9.164 -1.685 1.00 97.56 114 SER A CA 1
ATOM 920 C C . SER A 1 114 ? -5.175 7.754 -1.433 1.00 97.56 114 SER A C 1
ATOM 922 O O . SER A 1 114 ? -4.859 7.156 -0.411 1.00 97.56 114 SER A O 1
ATOM 924 N N . TYR A 1 115 ? -6.006 7.220 -2.333 1.00 97.75 115 TYR A N 1
ATOM 925 C CA . TYR A 1 115 ? -6.623 5.894 -2.203 1.00 97.75 115 TYR A CA 1
ATOM 926 C C . TYR A 1 115 ? -6.017 4.890 -3.175 1.00 97.75 115 TYR A C 1
ATOM 928 O O . TYR A 1 115 ? -5.781 3.739 -2.816 1.00 97.75 115 TYR A O 1
ATOM 936 N N . LEU A 1 116 ? -5.708 5.333 -4.398 1.00 97.06 116 LEU A N 1
ATOM 937 C CA . LEU A 1 116 ? -5.010 4.521 -5.389 1.00 97.06 116 LEU A CA 1
ATOM 938 C C . LEU A 1 116 ? -3.634 4.082 -4.872 1.00 97.06 116 LEU A C 1
ATOM 940 O O . LEU A 1 116 ? -3.207 2.969 -5.164 1.00 97.06 116 LEU A O 1
ATOM 944 N N . GLY A 1 117 ? -2.983 4.899 -4.036 1.00 97.62 117 GLY A N 1
ATOM 945 C CA . GLY A 1 117 ? -1.720 4.534 -3.405 1.00 97.62 117 GLY A CA 1
ATOM 946 C C . GLY A 1 117 ? -1.782 3.282 -2.525 1.00 97.62 117 GLY A C 1
ATOM 947 O O . GLY A 1 117 ? -0.786 2.568 -2.440 1.00 97.62 117 GLY A O 1
ATOM 948 N N . VAL A 1 118 ? -2.952 2.935 -1.970 1.00 98.56 118 VAL A N 1
ATOM 949 C CA . VAL A 1 118 ? -3.166 1.658 -1.266 1.00 98.56 118 VAL A CA 1
ATOM 950 C C . VAL A 1 118 ? -3.019 0.480 -2.229 1.00 98.56 118 VAL A C 1
ATOM 952 O O . VAL A 1 118 ? -2.336 -0.492 -1.914 1.00 98.56 118 VAL A O 1
ATOM 955 N N . LEU A 1 119 ? -3.635 0.565 -3.413 1.00 98.06 119 LEU A N 1
ATOM 956 C CA . LEU A 1 119 ? -3.525 -0.474 -4.439 1.00 98.06 119 LEU A CA 1
ATOM 957 C C . LEU A 1 119 ? -2.092 -0.556 -4.961 1.00 98.06 119 LEU A C 1
ATOM 959 O O . LEU A 1 119 ? -1.528 -1.646 -5.003 1.00 98.06 119 LEU A O 1
ATOM 963 N N . GLU A 1 120 ? -1.488 0.582 -5.297 1.00 97.69 120 GLU A N 1
ATOM 964 C CA . GLU A 1 120 ? -0.103 0.616 -5.771 1.00 97.69 120 GLU A CA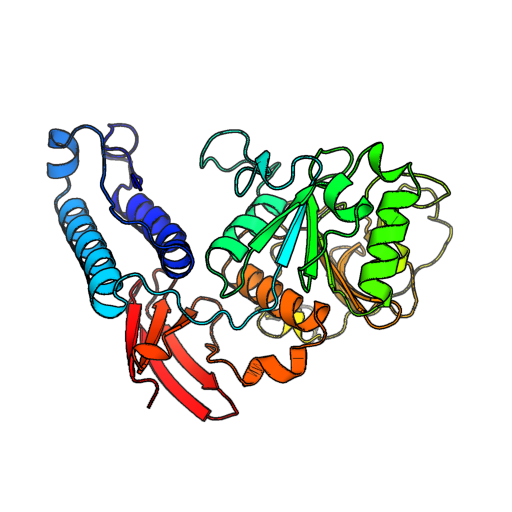 1
ATOM 965 C C . GLU A 1 120 ? 0.850 0.002 -4.743 1.00 97.69 120 GLU A C 1
ATOM 967 O O . GLU A 1 120 ? 1.661 -0.848 -5.094 1.00 97.69 120 GLU A O 1
ATOM 972 N N . ALA A 1 121 ? 0.710 0.319 -3.452 1.00 98.19 121 ALA A N 1
ATOM 973 C CA . ALA A 1 121 ? 1.499 -0.310 -2.398 1.00 98.19 121 ALA A CA 1
ATOM 974 C C . ALA A 1 121 ? 1.296 -1.836 -2.374 1.00 98.19 121 ALA A C 1
ATOM 976 O O . ALA A 1 121 ? 2.269 -2.585 -2.476 1.00 98.19 121 ALA A O 1
ATOM 977 N N . LEU A 1 122 ? 0.047 -2.308 -2.311 1.00 98.44 122 LEU A N 1
ATOM 978 C CA . LEU A 1 122 ? -0.273 -3.738 -2.215 1.00 98.44 122 LEU A CA 1
ATOM 979 C C . LEU A 1 122 ? 0.188 -4.554 -3.426 1.00 98.44 122 LEU A C 1
ATOM 981 O O . LEU A 1 122 ? 0.495 -5.731 -3.260 1.00 98.44 122 LEU A O 1
ATOM 985 N N . ALA A 1 123 ? 0.281 -3.952 -4.615 1.00 97.44 123 ALA A N 1
ATOM 986 C CA . ALA A 1 123 ? 0.658 -4.654 -5.842 1.00 97.44 123 ALA A CA 1
ATOM 987 C C . ALA A 1 123 ? 2.018 -5.372 -5.747 1.00 97.44 123 ALA A C 1
ATOM 989 O O . ALA A 1 123 ? 2.178 -6.431 -6.346 1.00 97.44 123 ALA A O 1
ATOM 990 N N . GLY A 1 124 ? 2.981 -4.828 -4.991 1.00 96.94 124 GLY A N 1
ATOM 991 C CA . GLY A 1 124 ? 4.315 -5.424 -4.811 1.00 96.94 124 GLY A CA 1
ATOM 992 C C . GLY A 1 124 ? 4.614 -5.967 -3.410 1.00 96.94 124 GLY A C 1
ATOM 993 O O . GLY A 1 124 ? 5.672 -6.570 -3.200 1.00 96.94 124 GLY A O 1
ATOM 994 N N . LEU A 1 125 ? 3.702 -5.804 -2.445 1.00 97.62 125 LEU A N 1
ATOM 995 C CA . LEU A 1 125 ? 3.891 -6.353 -1.100 1.00 97.62 125 LEU A CA 1
ATOM 996 C C . LEU A 1 125 ? 3.794 -7.892 -1.096 1.00 97.62 125 LEU A C 1
ATOM 998 O O . LEU A 1 125 ? 3.100 -8.471 -1.930 1.00 97.62 125 LEU A O 1
ATOM 1002 N N . PRO A 1 126 ? 4.478 -8.585 -0.165 1.00 96.44 126 PRO A N 1
ATOM 1003 C CA . PRO A 1 126 ? 4.488 -10.049 -0.078 1.00 96.44 126 PRO A CA 1
ATOM 1004 C C . PRO A 1 126 ? 3.205 -10.610 0.569 1.00 96.44 126 PRO A C 1
ATOM 1006 O O . PRO A 1 126 ? 3.280 -11.386 1.523 1.00 96.44 126 PRO A O 1
ATOM 1009 N N . CYS A 1 127 ? 2.030 -10.195 0.092 1.00 95.62 127 CYS A N 1
ATOM 1010 C CA . CYS A 1 127 ? 0.724 -10.667 0.556 1.00 95.62 127 CYS A CA 1
ATOM 1011 C C . CYS A 1 127 ? -0.153 -11.138 -0.605 1.00 95.62 127 CYS A C 1
ATOM 1013 O O . CYS A 1 127 ? -0.116 -10.591 -1.705 1.00 95.62 127 CYS A O 1
ATOM 1015 N N . GLN A 1 128 ? -1.042 -12.086 -0.315 1.00 97.00 128 GLN A N 1
ATOM 1016 C CA . GLN A 1 128 ? -2.179 -12.364 -1.185 1.00 97.00 128 GLN A CA 1
ATOM 1017 C C . GLN A 1 128 ? -3.247 -11.278 -1.002 1.00 97.00 128 GLN A C 1
ATOM 1019 O O . GLN A 1 128 ? -3.614 -10.964 0.132 1.00 97.00 128 GLN A O 1
ATOM 1024 N N . VAL A 1 129 ? -3.764 -10.749 -2.115 1.00 98.06 129 VAL A N 1
ATOM 1025 C CA . VAL A 1 129 ? -4.800 -9.709 -2.134 1.00 98.06 129 VAL A CA 1
ATOM 1026 C C . VAL A 1 129 ? -6.047 -10.227 -2.843 1.00 98.06 129 VAL A C 1
ATOM 1028 O O . VAL A 1 129 ? -6.017 -10.528 -4.036 1.00 98.06 129 VAL A O 1
ATOM 1031 N N . ASP A 1 130 ? -7.154 -10.278 -2.113 1.00 97.88 130 ASP A N 1
ATOM 1032 C CA . ASP A 1 130 ? -8.485 -10.558 -2.638 1.00 97.88 130 ASP A CA 1
ATOM 1033 C C . ASP A 1 130 ? -9.331 -9.281 -2.723 1.00 97.88 130 ASP A C 1
ATOM 1035 O O . ASP A 1 130 ? -9.014 -8.238 -2.150 1.00 97.88 130 ASP A O 1
ATOM 1039 N N . PHE A 1 131 ? -10.449 -9.368 -3.439 1.00 98.38 131 PHE A N 1
ATOM 1040 C CA . PHE A 1 131 ? -11.402 -8.272 -3.587 1.00 98.38 131 PHE A CA 1
ATOM 1041 C C . PHE A 1 131 ? -12.796 -8.788 -3.248 1.00 98.38 131 PHE A C 1
ATOM 1043 O O . PHE A 1 131 ? -13.329 -9.644 -3.958 1.00 98.38 131 PHE A O 1
ATOM 1050 N N . LEU A 1 132 ? -13.384 -8.260 -2.178 1.00 98.38 132 LEU A N 1
ATOM 1051 C CA . LEU A 1 132 ? -14.694 -8.672 -1.678 1.00 98.38 132 LEU A CA 1
ATOM 1052 C C . LEU A 1 132 ? -15.731 -7.582 -1.925 1.00 98.38 132 LEU A C 1
ATOM 1054 O O . LEU A 1 132 ? -15.435 -6.386 -1.833 1.00 98.38 132 LEU A O 1
ATOM 1058 N N . SER A 1 133 ? -16.945 -8.008 -2.267 1.00 97.69 133 SER A N 1
ATOM 1059 C CA . SER A 1 133 ? -18.112 -7.130 -2.264 1.00 97.69 133 SER A CA 1
ATOM 1060 C C . SER A 1 133 ? -18.693 -7.017 -0.850 1.00 97.69 133 SER A C 1
ATOM 1062 O O . SER A 1 133 ? -18.435 -7.869 0.005 1.00 97.69 133 SER A O 1
ATOM 1064 N N . TYR A 1 134 ? -19.528 -6.008 -0.590 1.00 97.44 134 TYR A N 1
ATOM 1065 C CA . TYR A 1 134 ? -20.290 -5.940 0.665 1.00 97.44 134 TYR A CA 1
ATOM 1066 C C . TYR A 1 134 ? -21.156 -7.189 0.887 1.00 97.44 134 TYR A C 1
ATOM 1068 O O . TYR A 1 134 ? -21.225 -7.695 2.007 1.00 97.44 134 TYR A O 1
ATOM 1076 N N . GLN A 1 135 ? -21.737 -7.745 -0.181 1.00 96.56 135 GLN A N 1
ATOM 1077 C CA . GLN A 1 135 ? -22.523 -8.975 -0.092 1.00 96.56 135 GLN A CA 1
ATOM 1078 C C . GLN A 1 135 ? -21.668 -10.181 0.315 1.00 96.56 135 GLN A C 1
ATOM 1080 O O . GLN A 1 135 ? -22.108 -10.988 1.126 1.00 96.56 135 GLN A O 1
ATOM 1085 N N . ASP A 1 136 ? -20.430 -10.291 -0.175 1.00 97.69 136 ASP A N 1
ATOM 1086 C CA . ASP A 1 136 ? -19.536 -11.388 0.224 1.00 97.69 136 ASP A CA 1
ATOM 1087 C C . ASP A 1 136 ? -19.224 -11.362 1.727 1.00 97.69 136 ASP A C 1
ATOM 1089 O O . ASP A 1 136 ? -19.121 -12.413 2.361 1.00 97.69 136 ASP A O 1
ATOM 1093 N N . VAL A 1 137 ? -19.112 -10.164 2.309 1.00 97.25 137 VAL A N 1
ATOM 1094 C CA . VAL A 1 137 ? -18.915 -9.978 3.753 1.00 97.25 137 VAL A CA 1
ATOM 1095 C C . VAL A 1 137 ? -20.165 -10.362 4.541 1.00 97.25 137 VAL A C 1
ATOM 1097 O O . VAL A 1 137 ? -20.050 -11.082 5.534 1.00 97.25 137 VAL A O 1
ATOM 1100 N N . ILE A 1 138 ? -21.349 -9.932 4.094 1.00 96.50 138 ILE A N 1
ATOM 1101 C CA . ILE A 1 138 ? -22.634 -10.305 4.712 1.00 96.50 138 ILE A CA 1
ATOM 1102 C C . ILE A 1 138 ? -22.816 -11.831 4.687 1.00 96.50 138 ILE A C 1
ATOM 1104 O O . ILE A 1 138 ? -23.171 -12.434 5.699 1.00 96.50 138 ILE A O 1
ATOM 1108 N N . ASP A 1 139 ? -22.465 -12.471 3.572 1.00 96.12 139 ASP A N 1
ATOM 1109 C CA . ASP A 1 139 ? -22.505 -13.926 3.398 1.00 96.12 139 ASP A CA 1
ATOM 1110 C C . ASP A 1 139 ? -21.400 -14.671 4.180 1.00 96.12 139 ASP A C 1
ATOM 1112 O O . ASP A 1 139 ? -21.269 -15.889 4.058 1.00 96.12 139 ASP A O 1
ATOM 1116 N N . SER A 1 140 ? -20.590 -13.966 4.982 1.00 89.19 140 SER A N 1
ATOM 1117 C CA . SER A 1 140 ? -19.497 -14.522 5.791 1.00 89.19 140 SER A CA 1
ATOM 1118 C C . SER A 1 140 ? -18.390 -15.223 4.987 1.00 89.19 140 SER A C 1
ATOM 1120 O O . SER A 1 140 ? -17.769 -16.166 5.476 1.00 89.19 140 SER A O 1
ATOM 1122 N N . LYS A 1 141 ? -18.079 -14.742 3.777 1.00 89.31 141 LYS A N 1
ATOM 1123 C CA . LYS A 1 141 ? -17.009 -15.280 2.911 1.00 89.31 141 LYS A CA 1
ATOM 1124 C C . LYS A 1 141 ? -15.641 -14.621 3.154 1.00 89.31 141 LYS A C 1
ATOM 1126 O O . LYS A 1 141 ? -14.854 -14.452 2.225 1.00 89.31 141 LYS A O 1
ATOM 1131 N N . ILE A 1 142 ? -15.355 -14.204 4.390 1.00 94.38 142 ILE A N 1
ATOM 1132 C CA . ILE A 1 142 ? -14.081 -13.553 4.727 1.00 94.38 142 ILE A CA 1
ATOM 1133 C C . ILE A 1 142 ? -13.035 -14.623 5.055 1.00 94.38 142 ILE A C 1
ATOM 1135 O O . ILE A 1 142 ? -13.002 -15.146 6.165 1.00 94.38 142 ILE A O 1
ATOM 1139 N N . GLU A 1 143 ? -12.167 -14.921 4.091 1.00 95.38 143 GLU A N 1
ATOM 1140 C CA . GLU A 1 143 ? -10.987 -15.782 4.290 1.00 95.38 143 GLU A CA 1
ATOM 1141 C C . GLU A 1 143 ? -9.698 -14.994 4.577 1.00 95.38 143 GLU A C 1
ATOM 1143 O O . GLU A 1 143 ? -8.655 -15.583 4.855 1.00 95.38 143 GLU A O 1
ATOM 1148 N N . ALA A 1 144 ? -9.747 -13.667 4.454 1.00 97.75 144 ALA A N 1
ATOM 1149 C CA . ALA A 1 144 ? -8.605 -12.794 4.683 1.00 97.75 144 ALA A CA 1
ATOM 1150 C C . ALA A 1 144 ? -8.337 -12.587 6.180 1.00 97.75 144 ALA A C 1
ATOM 1152 O O . ALA A 1 144 ? -9.255 -12.597 7.001 1.00 97.75 144 ALA A O 1
ATOM 1153 N N . ASP A 1 145 ? -7.076 -12.322 6.516 1.00 98.56 145 ASP A N 1
ATOM 1154 C CA . ASP A 1 145 ? -6.658 -11.913 7.856 1.00 98.56 145 ASP A CA 1
ATOM 1155 C C . ASP A 1 145 ? -7.014 -10.439 8.122 1.00 98.56 145 ASP A C 1
ATOM 1157 O O . ASP A 1 145 ? -7.330 -10.063 9.251 1.00 98.56 145 ASP A O 1
ATOM 1161 N N . VAL A 1 146 ? -6.960 -9.600 7.079 1.00 98.88 146 VAL A N 1
ATOM 1162 C CA . VAL A 1 146 ? -7.180 -8.148 7.161 1.00 98.88 146 VAL A CA 1
ATOM 1163 C C . VAL A 1 146 ? -8.138 -7.677 6.067 1.00 98.88 146 VAL A C 1
ATOM 1165 O O . VAL A 1 146 ? -7.933 -7.964 4.887 1.00 98.88 146 VAL A O 1
ATOM 1168 N N . LEU A 1 147 ? -9.159 -6.907 6.448 1.00 98.88 147 LEU A N 1
ATOM 1169 C CA . LEU A 1 147 ? -10.007 -6.154 5.523 1.00 98.88 147 LEU A CA 1
ATOM 1170 C C . LEU A 1 147 ? -9.482 -4.728 5.356 1.00 98.88 147 LEU A C 1
ATOM 1172 O O . LEU A 1 147 ? -9.127 -4.083 6.341 1.00 98.88 147 LEU A O 1
ATOM 1176 N N . ILE A 1 148 ? -9.498 -4.216 4.126 1.00 98.88 148 ILE A N 1
ATOM 1177 C CA . ILE A 1 148 ? -9.184 -2.818 3.820 1.00 98.88 148 ILE A CA 1
ATOM 1178 C C . ILE A 1 148 ? -10.401 -2.133 3.207 1.00 98.88 148 ILE A C 1
ATOM 1180 O O . ILE A 1 148 ? -10.953 -2.615 2.219 1.00 98.88 148 ILE A O 1
ATOM 1184 N N . ILE A 1 149 ? -10.771 -0.982 3.765 1.00 98.75 149 ILE A N 1
ATOM 1185 C CA . ILE A 1 149 ? -11.776 -0.070 3.215 1.00 98.75 149 ILE A CA 1
ATOM 1186 C C . ILE A 1 149 ? -11.072 1.260 2.955 1.00 98.75 149 ILE A C 1
ATOM 1188 O O . ILE A 1 149 ? -10.653 1.929 3.897 1.00 98.75 149 ILE A O 1
ATOM 1192 N N . ALA A 1 150 ? -10.917 1.633 1.689 1.00 98.44 150 ALA A N 1
ATOM 1193 C CA . ALA A 1 150 ? -10.194 2.835 1.286 1.00 98.44 150 ALA A CA 1
ATOM 1194 C C . ALA A 1 150 ? -11.037 3.645 0.306 1.00 98.44 150 ALA A C 1
ATOM 1196 O O . ALA A 1 150 ? -11.531 3.082 -0.669 1.00 98.44 150 ALA A O 1
ATOM 1197 N N . GLY A 1 151 ? -11.202 4.942 0.560 1.00 97.50 151 GLY A N 1
ATOM 1198 C CA . GLY A 1 151 ? -11.933 5.833 -0.336 1.00 97.50 151 GLY A CA 1
ATOM 1199 C C . GLY A 1 151 ? -12.565 7.031 0.365 1.00 97.50 151 GLY A C 1
ATOM 1200 O O . GLY A 1 151 ? -12.594 7.120 1.592 1.00 97.50 151 GLY A O 1
ATOM 1201 N N . ALA A 1 152 ? -13.098 7.941 -0.448 1.00 95.69 152 ALA A N 1
ATOM 1202 C CA . ALA A 1 152 ? -13.931 9.047 0.015 1.00 95.69 152 ALA A CA 1
ATOM 1203 C C . ALA A 1 152 ? -15.345 8.564 0.374 1.00 95.69 152 ALA A C 1
ATOM 1205 O O . ALA A 1 152 ? -15.820 7.547 -0.156 1.00 95.69 152 ALA A O 1
ATOM 1206 N N . GLY A 1 153 ? -16.029 9.323 1.227 1.00 94.25 153 GLY A N 1
ATOM 1207 C CA . GLY A 1 153 ? -17.403 9.054 1.624 1.00 94.25 153 GLY A CA 1
ATOM 1208 C C . GLY A 1 153 ? -18.368 9.089 0.440 1.00 94.25 153 GLY A C 1
ATOM 1209 O O . GLY A 1 153 ? -18.093 9.709 -0.587 1.00 94.25 153 GLY A O 1
ATOM 1210 N N . ASP A 1 154 ? -19.485 8.366 0.560 1.00 92.81 154 ASP A N 1
ATOM 1211 C CA . ASP A 1 154 ? -20.519 8.245 -0.483 1.00 92.81 154 ASP A CA 1
ATOM 1212 C C . ASP A 1 154 ? -20.014 7.752 -1.854 1.00 92.81 154 ASP A C 1
ATOM 1214 O O . ASP A 1 154 ? -20.635 7.974 -2.896 1.00 92.81 154 ASP A O 1
ATOM 1218 N N . THR A 1 155 ? -18.903 7.014 -1.865 1.00 96.12 155 THR A N 1
ATOM 1219 C CA . THR A 1 155 ? -18.406 6.310 -3.051 1.00 96.12 155 THR A CA 1
ATOM 1220 C C . THR A 1 155 ? -18.581 4.804 -2.917 1.00 96.12 155 THR A C 1
ATOM 1222 O O . THR A 1 155 ? -18.577 4.255 -1.817 1.00 96.12 155 THR A O 1
ATOM 1225 N N . ALA A 1 156 ? -18.602 4.108 -4.058 1.00 95.94 156 ALA A N 1
ATOM 1226 C CA . ALA A 1 156 ? -18.631 2.645 -4.132 1.00 95.94 156 ALA A CA 1
ATOM 1227 C C . ALA A 1 156 ? -17.426 1.945 -3.464 1.00 95.94 156 ALA A C 1
ATOM 1229 O O . ALA A 1 156 ? -17.373 0.716 -3.443 1.00 95.94 156 ALA A O 1
ATOM 1230 N N . PHE A 1 157 ? -16.429 2.693 -2.984 1.00 96.44 157 PHE A N 1
ATOM 1231 C CA . PHE A 1 157 ? -15.206 2.150 -2.402 1.00 96.44 157 PHE A CA 1
ATOM 1232 C C . PHE A 1 157 ? -15.243 2.128 -0.872 1.00 96.44 157 PHE A C 1
ATOM 1234 O O . PHE A 1 157 ? -14.733 1.184 -0.277 1.00 96.44 157 PHE A O 1
ATOM 1241 N N . ALA A 1 158 ? -15.878 3.118 -0.234 1.00 93.31 158 ALA A N 1
ATOM 1242 C CA . ALA A 1 158 ? -15.768 3.297 1.213 1.00 93.31 158 ALA A CA 1
ATOM 1243 C C . ALA A 1 158 ? -17.083 3.563 1.955 1.00 93.31 158 ALA A C 1
ATOM 1245 O O . ALA A 1 158 ? -17.127 3.319 3.157 1.00 93.31 158 ALA A O 1
ATOM 1246 N N . GLY A 1 159 ? -18.151 4.006 1.286 1.00 86.50 159 GLY A N 1
ATOM 1247 C CA . GLY A 1 159 ? -19.350 4.508 1.964 1.00 86.50 159 GLY A CA 1
ATOM 1248 C C . GLY A 1 159 ? -20.641 4.310 1.176 1.00 86.50 159 GLY A C 1
ATOM 1249 O O . GLY A 1 159 ? -20.698 3.550 0.210 1.00 86.50 159 GLY A O 1
ATOM 1250 N N . GLY A 1 160 ? -21.694 4.998 1.612 1.00 91.62 160 GLY A N 1
ATOM 1251 C CA . GLY A 1 160 ? -22.990 5.028 0.935 1.00 91.62 160 GLY A CA 1
ATOM 1252 C C . GLY A 1 160 ? -24.082 4.158 1.579 1.00 91.62 160 GLY A C 1
ATOM 1253 O O . GLY A 1 160 ? -23.886 3.591 2.655 1.00 91.62 160 GLY A O 1
ATOM 1254 N N . PRO A 1 161 ? -25.261 4.051 0.936 1.00 92.69 161 PRO A N 1
ATOM 1255 C CA . PRO A 1 161 ? -26.483 3.521 1.554 1.00 92.69 161 PRO A CA 1
ATOM 1256 C C . PRO A 1 161 ? -26.402 2.086 2.086 1.00 92.69 161 PRO A C 1
ATOM 1258 O O . PRO A 1 161 ? -27.157 1.732 2.987 1.00 92.69 161 PRO A O 1
ATOM 1261 N N . GLU A 1 162 ? -25.479 1.271 1.577 1.00 91.56 162 GLU A N 1
ATOM 1262 C CA . GLU A 1 162 ? -25.254 -0.106 2.046 1.00 91.56 162 GLU A CA 1
ATOM 1263 C C . GLU A 1 162 ? -24.852 -0.163 3.530 1.00 91.56 162 GLU A C 1
ATOM 1265 O O . GLU A 1 162 ? -25.135 -1.133 4.230 1.00 91.56 162 GLU A O 1
ATOM 1270 N N . TRP A 1 163 ? -24.263 0.916 4.050 1.00 95.06 163 TRP A N 1
ATOM 1271 C CA . TRP A 1 163 ? -23.900 1.057 5.461 1.00 95.06 163 TRP A CA 1
ATOM 1272 C C . TRP A 1 163 ? -25.090 1.414 6.368 1.00 95.06 163 TRP A C 1
ATOM 1274 O O . TRP A 1 163 ? -24.948 1.457 7.592 1.00 95.06 163 TRP A O 1
ATOM 1284 N N . ALA A 1 164 ? -26.278 1.651 5.798 1.00 92.44 164 ALA A N 1
ATOM 1285 C CA . ALA A 1 164 ? -27.506 1.859 6.561 1.00 92.44 164 ALA A CA 1
ATOM 1286 C C . ALA A 1 164 ? -28.055 0.552 7.156 1.00 92.44 164 ALA A C 1
ATOM 1288 O O . ALA A 1 164 ? -28.660 0.571 8.238 1.00 92.44 164 ALA A O 1
ATOM 1289 N N . ALA A 1 165 ? -27.870 -0.556 6.435 1.00 89.06 165 ALA A N 1
ATOM 1290 C CA . ALA A 1 165 ? -28.253 -1.899 6.844 1.00 89.06 165 ALA A CA 1
ATOM 1291 C C . ALA A 1 165 ? -27.316 -2.384 7.965 1.00 89.06 165 ALA A C 1
ATOM 1293 O O . ALA A 1 165 ? -26.118 -2.111 7.941 1.00 89.06 165 ALA A O 1
ATOM 1294 N N . GLN A 1 166 ? -27.845 -3.058 8.990 1.00 91.56 166 GLN A N 1
ATOM 1295 C CA . GLN A 1 166 ? -27.035 -3.447 10.156 1.00 91.56 166 GLN A CA 1
ATOM 1296 C C . GLN A 1 166 ? -26.154 -4.669 9.881 1.00 91.56 166 GLN A C 1
ATOM 1298 O O . GLN A 1 166 ? -25.162 -4.878 10.576 1.00 91.56 166 GLN A O 1
ATOM 1303 N N . GLU A 1 167 ? -26.499 -5.455 8.868 1.00 96.94 167 GLU A N 1
ATOM 1304 C CA . GLU A 1 167 ? -25.892 -6.728 8.508 1.00 96.94 167 GLU A CA 1
ATOM 1305 C C . GLU A 1 167 ? -24.409 -6.569 8.163 1.00 96.94 167 GLU A C 1
ATOM 1307 O O . GLU A 1 167 ? -23.571 -7.275 8.725 1.00 96.94 167 GLU A O 1
ATOM 1312 N N . LEU A 1 168 ? -24.067 -5.601 7.305 1.00 97.12 168 LEU A N 1
ATOM 1313 C CA . LEU A 1 168 ? -22.686 -5.348 6.890 1.00 97.12 168 LEU A CA 1
ATOM 1314 C C . LEU A 1 168 ? -21.804 -4.869 8.064 1.00 97.12 168 LEU A C 1
ATOM 1316 O O . LEU A 1 168 ? -20.796 -5.526 8.348 1.00 97.12 168 LEU A O 1
ATOM 1320 N N . PRO A 1 169 ? -22.156 -3.799 8.811 1.00 97.19 169 PRO A N 1
ATOM 1321 C CA . PRO A 1 169 ? -21.397 -3.397 9.990 1.00 97.19 169 PRO A CA 1
ATOM 1322 C C . PRO A 1 169 ? -21.297 -4.497 11.053 1.00 97.19 169 PRO A C 1
ATOM 1324 O O . PRO A 1 169 ? -20.246 -4.652 11.672 1.00 97.19 169 PRO A O 1
ATOM 1327 N N . ALA A 1 170 ? -22.363 -5.272 11.282 1.00 97.69 170 ALA A N 1
ATOM 1328 C CA . ALA A 1 170 ? -22.350 -6.369 12.249 1.00 97.69 170 ALA A CA 1
ATOM 1329 C C . ALA A 1 170 ? -21.399 -7.498 11.828 1.00 97.69 170 ALA A C 1
ATOM 1331 O O . ALA A 1 170 ? -20.650 -8.007 12.667 1.00 97.69 170 ALA A O 1
ATOM 1332 N N . ALA A 1 171 ? -21.376 -7.855 10.541 1.00 98.25 171 ALA A N 1
ATOM 1333 C CA . ALA A 1 171 ? -20.451 -8.847 10.001 1.00 98.25 171 ALA A CA 1
ATOM 1334 C C . ALA A 1 171 ? -18.988 -8.410 10.183 1.00 98.25 171 ALA A C 1
ATOM 1336 O O . ALA A 1 171 ? -18.173 -9.187 10.687 1.00 98.25 171 ALA A O 1
ATOM 1337 N N . ILE A 1 172 ? -18.667 -7.148 9.873 1.00 98.50 172 ILE A N 1
ATOM 1338 C CA . ILE A 1 172 ? -17.310 -6.602 10.039 1.00 98.50 172 ILE A CA 1
ATOM 1339 C C . ILE A 1 172 ? -16.920 -6.537 11.520 1.00 98.50 172 ILE A C 1
ATOM 1341 O O . ILE A 1 172 ? -15.846 -7.011 11.891 1.00 98.50 172 ILE A O 1
ATOM 1345 N N . ARG A 1 173 ? -17.802 -6.036 12.397 1.00 98.44 173 ARG A N 1
ATOM 1346 C CA . ARG A 1 173 ? -17.570 -6.042 13.852 1.00 98.44 173 ARG A CA 1
ATOM 1347 C C . ARG A 1 173 ? -17.305 -7.450 14.376 1.00 98.44 173 ARG A C 1
ATOM 1349 O O . ARG A 1 173 ? -16.383 -7.640 15.161 1.00 98.44 173 ARG A O 1
ATOM 1356 N N . SER A 1 174 ? -18.081 -8.443 13.937 1.00 98.31 174 SER A N 1
ATOM 1357 C CA . SER A 1 174 ? -17.899 -9.843 14.339 1.00 98.31 174 SER A CA 1
ATOM 1358 C C . SER A 1 174 ? -16.567 -10.418 13.850 1.00 98.31 174 SER A C 1
ATOM 1360 O O . SER A 1 174 ? -15.885 -11.128 14.593 1.00 98.31 174 SER A O 1
ATOM 1362 N N . PHE A 1 175 ? -16.171 -10.104 12.615 1.00 98.69 175 PHE A N 1
ATOM 1363 C CA . PHE A 1 175 ? -14.872 -10.480 12.064 1.00 98.69 175 PHE A CA 1
ATOM 1364 C C . PHE A 1 175 ? -13.718 -9.918 12.907 1.00 98.69 175 PHE A C 1
ATOM 1366 O O . PHE A 1 175 ? -12.894 -10.693 13.399 1.00 98.69 175 PHE A O 1
ATOM 1373 N N . VAL A 1 176 ? -13.714 -8.607 13.170 1.00 98.69 176 VAL A N 1
ATOM 1374 C CA . VAL A 1 176 ? -12.659 -7.966 13.969 1.00 98.69 176 VAL A CA 1
ATOM 1375 C C . VAL A 1 176 ? -12.681 -8.474 15.411 1.00 98.69 176 VAL A C 1
ATOM 1377 O O . VAL A 1 176 ? -11.661 -8.926 15.919 1.00 98.69 176 VAL A O 1
ATOM 1380 N N . ALA A 1 177 ? -13.846 -8.540 16.063 1.00 98.44 177 ALA A N 1
ATOM 1381 C CA . ALA A 1 177 ? -13.954 -9.010 17.447 1.00 98.44 177 ALA A CA 1
ATOM 1382 C C . ALA A 1 177 ? -13.400 -10.430 17.664 1.00 98.44 177 ALA A C 1
ATOM 1384 O O . ALA A 1 177 ? -12.939 -10.744 18.765 1.00 98.44 177 ALA A O 1
ATOM 1385 N N . ARG A 1 178 ? -13.417 -11.287 16.632 1.00 97.88 178 ARG A N 1
ATOM 1386 C CA . ARG A 1 178 ? -12.869 -12.654 16.672 1.00 97.88 178 ARG A CA 1
ATOM 1387 C C . ARG A 1 178 ? -11.367 -12.745 16.384 1.00 97.88 178 ARG A C 1
ATOM 1389 O O . ARG A 1 178 ? -10.805 -13.823 16.569 1.00 97.88 178 ARG A O 1
ATOM 1396 N N . GLY A 1 179 ? -10.717 -11.643 16.015 1.00 98.25 179 GLY A N 1
ATOM 1397 C CA . GLY A 1 179 ? -9.276 -11.579 15.760 1.00 98.25 179 GLY A CA 1
ATOM 1398 C C . GLY A 1 179 ? -8.888 -11.081 14.369 1.00 98.25 179 GLY A C 1
ATOM 1399 O O . GLY A 1 179 ? -7.697 -11.019 14.092 1.00 98.25 179 GLY A O 1
ATOM 1400 N N . GLY A 1 180 ? -9.851 -10.743 13.505 1.00 98.62 180 GLY A N 1
ATOM 1401 C CA . GLY A 1 180 ? -9.564 -10.142 12.203 1.00 98.62 180 GLY A CA 1
ATOM 1402 C C . GLY A 1 180 ? -9.022 -8.713 12.317 1.00 98.62 180 GLY A C 1
ATOM 1403 O O . GLY A 1 180 ? -9.284 -8.014 13.300 1.00 98.62 180 GLY A O 1
ATOM 1404 N N . GLY A 1 181 ? -8.284 -8.273 11.300 1.00 98.81 181 GLY A N 1
ATOM 1405 C CA . GLY A 1 181 ? -7.781 -6.905 11.189 1.00 98.81 181 GLY A CA 1
ATOM 1406 C C . GLY A 1 181 ? -8.658 -6.018 10.304 1.00 98.81 181 GLY A C 1
ATOM 1407 O O . GLY A 1 181 ? -9.166 -6.470 9.281 1.00 98.81 181 GLY A O 1
ATOM 1408 N N . LEU A 1 182 ? -8.796 -4.738 10.646 1.00 98.94 182 LEU A N 1
ATOM 1409 C CA . LEU A 1 182 ? -9.415 -3.728 9.778 1.00 98.94 182 LEU A CA 1
ATOM 1410 C C . LEU A 1 182 ? -8.432 -2.590 9.503 1.00 98.94 182 LEU A C 1
ATOM 1412 O O . LEU A 1 182 ? -7.839 -2.051 10.430 1.00 98.94 182 LEU A O 1
ATOM 1416 N N . ILE A 1 183 ? -8.286 -2.179 8.248 1.00 98.94 183 ILE A N 1
ATOM 1417 C CA . ILE A 1 183 ? -7.598 -0.937 7.890 1.00 98.94 183 ILE A CA 1
ATOM 1418 C C . ILE A 1 183 ? -8.580 -0.039 7.150 1.00 98.94 183 ILE A C 1
ATOM 1420 O O . ILE A 1 183 ? -9.122 -0.408 6.108 1.00 98.94 183 ILE A O 1
ATOM 1424 N N . GLY A 1 184 ? -8.812 1.143 7.703 1.00 98.81 184 GLY A N 1
ATOM 1425 C CA . GLY A 1 184 ? -9.626 2.186 7.104 1.00 98.81 184 GLY A CA 1
ATOM 1426 C C . GLY A 1 184 ? -8.757 3.318 6.561 1.00 98.81 184 GLY A C 1
ATOM 1427 O O . GLY A 1 184 ? -7.882 3.798 7.277 1.00 98.81 184 GLY A O 1
ATOM 1428 N N . VAL A 1 185 ? -8.989 3.745 5.317 1.00 98.75 185 VAL A N 1
ATOM 1429 C CA . VAL A 1 185 ? -8.239 4.836 4.672 1.00 98.75 185 VAL A CA 1
ATOM 1430 C C . VAL A 1 185 ? -9.192 5.901 4.129 1.00 98.75 185 VAL A C 1
ATOM 1432 O O . VAL A 1 185 ? -10.037 5.596 3.286 1.00 98.75 185 VAL A O 1
ATOM 1435 N N . GLY A 1 186 ? -9.037 7.147 4.579 1.00 98.19 186 GLY A N 1
ATOM 1436 C CA . GLY A 1 186 ? -9.921 8.259 4.223 1.00 98.19 186 GLY A CA 1
ATOM 1437 C C . GLY A 1 186 ? -11.208 8.245 5.030 1.00 98.19 186 GLY A C 1
ATOM 1438 O O . GLY A 1 186 ? -11.195 8.511 6.224 1.00 98.19 186 GLY A O 1
ATOM 1439 N N . GLU A 1 187 ? -12.325 7.906 4.391 1.00 97.81 187 GLU A N 1
ATOM 1440 C CA . GLU A 1 187 ? -13.652 7.906 5.018 1.00 97.81 187 GLU A CA 1
ATOM 1441 C C . GLU A 1 187 ? -14.283 6.498 5.019 1.00 97.81 187 GLU A C 1
ATOM 1443 O O . GLU A 1 187 ? -15.350 6.268 4.438 1.00 97.81 187 GLU A O 1
ATOM 1448 N N . PRO A 1 188 ? -13.623 5.509 5.650 1.00 98.00 188 PRO A N 1
ATOM 1449 C CA . PRO A 1 188 ? -14.085 4.127 5.685 1.00 98.00 188 PRO A CA 1
ATOM 1450 C C . PRO A 1 188 ? -15.420 4.018 6.425 1.00 98.00 188 PRO A C 1
ATOM 1452 O O . PRO A 1 188 ? -15.547 4.471 7.559 1.00 98.00 188 PRO A O 1
ATOM 1455 N N . SER A 1 189 ? -16.403 3.345 5.831 1.00 97.88 189 SER A N 1
ATOM 1456 C CA . SER A 1 189 ? -17.766 3.194 6.365 1.00 97.88 189 SER A CA 1
ATOM 1457 C C . SER A 1 189 ? -18.547 4.501 6.534 1.00 97.88 189 SER A C 1
ATOM 1459 O O . SER A 1 189 ? -19.440 4.581 7.379 1.00 97.88 189 SER A O 1
ATOM 1461 N N . TYR A 1 190 ? -18.220 5.535 5.753 1.00 97.56 190 TYR A N 1
ATOM 1462 C CA . TYR A 1 190 ? -18.922 6.813 5.827 1.00 97.56 190 TYR A CA 1
ATOM 1463 C C . TYR A 1 190 ? -20.393 6.671 5.438 1.00 97.56 190 TYR A C 1
ATOM 1465 O O . TYR A 1 190 ? -20.727 6.333 4.297 1.00 97.56 190 TYR A O 1
ATOM 1473 N N . TYR A 1 191 ? -21.254 6.947 6.412 1.00 97.06 191 TYR A N 1
ATOM 1474 C CA . TYR A 1 191 ? -22.693 7.084 6.257 1.00 97.06 191 TYR A CA 1
ATOM 1475 C C . TYR A 1 191 ? -23.245 7.777 7.513 1.00 97.06 191 TYR A C 1
ATOM 1477 O O . TYR A 1 191 ? -23.580 7.103 8.495 1.00 97.06 191 TYR A O 1
ATOM 1485 N N . PRO A 1 192 ? -23.309 9.123 7.524 1.00 95.12 192 PRO A N 1
ATOM 1486 C CA . PRO A 1 192 ? -23.631 9.870 8.727 1.00 95.12 192 PRO A CA 1
ATOM 1487 C C . PRO A 1 192 ? -25.012 9.527 9.285 1.00 95.12 192 PRO A C 1
ATOM 1489 O O . PRO A 1 192 ? -26.047 9.741 8.649 1.00 95.12 192 PRO A O 1
ATOM 1492 N N . ARG A 1 193 ? -25.037 8.988 10.503 1.00 89.50 193 ARG A N 1
ATOM 1493 C CA . ARG A 1 193 ? -26.255 8.520 11.165 1.00 89.50 193 ARG A CA 1
ATOM 1494 C C . ARG A 1 193 ? -26.037 8.453 12.669 1.00 89.50 193 ARG A C 1
ATOM 1496 O O . ARG A 1 193 ? -24.962 8.108 13.131 1.00 89.50 193 ARG A O 1
ATOM 1503 N N . GLN A 1 194 ? -27.090 8.725 13.445 1.00 88.00 194 GLN A N 1
ATOM 1504 C CA . GLN A 1 194 ? -27.092 8.495 14.901 1.00 88.00 194 GLN A CA 1
ATOM 1505 C C . GLN A 1 194 ? -25.912 9.163 15.641 1.00 88.00 194 GLN A C 1
ATOM 1507 O O . GLN A 1 194 ? -25.450 8.655 16.656 1.00 88.00 194 GLN A O 1
ATOM 1512 N N . GLY A 1 195 ? -25.450 10.318 15.149 1.00 89.38 195 GLY A N 1
ATOM 1513 C CA . GLY A 1 195 ? -24.369 11.082 15.774 1.00 89.38 195 GLY A CA 1
ATOM 1514 C C . GLY A 1 195 ? -22.952 10.608 15.441 1.00 89.38 195 GLY A C 1
ATOM 1515 O O . GLY A 1 195 ? -22.021 11.110 16.056 1.00 89.38 195 GLY A O 1
ATOM 1516 N N . THR A 1 196 ? -22.778 9.690 14.484 1.00 93.25 196 THR A N 1
ATOM 1517 C CA . THR A 1 196 ? -21.464 9.301 13.946 1.00 93.25 196 THR A CA 1
ATOM 1518 C C . THR A 1 196 ? -21.416 9.501 12.434 1.00 93.25 196 THR A C 1
ATOM 1520 O O . THR A 1 196 ? -22.449 9.376 11.768 1.00 93.25 196 THR A O 1
ATOM 1523 N N . ALA A 1 197 ? -20.246 9.834 11.891 1.00 96.69 197 ALA A N 1
ATOM 1524 C CA . ALA A 1 197 ? -20.035 9.939 10.448 1.00 96.69 197 ALA A CA 1
ATOM 1525 C C . ALA A 1 197 ? -19.571 8.601 9.850 1.00 96.69 197 ALA A C 1
ATOM 1527 O O . ALA A 1 197 ? -20.058 8.190 8.795 1.00 96.69 197 ALA A O 1
ATOM 1528 N N . LEU A 1 198 ? -18.668 7.905 10.544 1.00 97.62 198 LEU A N 1
ATOM 1529 C CA . LEU A 1 198 ? -18.161 6.584 10.186 1.00 97.62 198 LEU A CA 1
ATOM 1530 C C . LEU A 1 198 ? -18.917 5.511 10.976 1.00 97.62 198 LEU A C 1
ATOM 1532 O O . LEU A 1 198 ? -18.798 5.413 12.195 1.00 97.62 198 LEU A O 1
ATOM 1536 N N . VAL A 1 199 ? -19.666 4.649 10.289 1.00 97.56 199 VAL A N 1
ATOM 1537 C CA . VAL A 1 199 ? -20.503 3.623 10.938 1.00 97.56 199 VAL A CA 1
ATOM 1538 C C . VAL A 1 199 ? -19.686 2.644 11.791 1.00 97.56 199 VAL A C 1
ATOM 1540 O O . VAL A 1 199 ? -20.230 2.071 12.735 1.00 97.56 199 VAL A O 1
ATOM 1543 N N . LEU A 1 200 ? -18.400 2.452 11.483 1.00 97.88 200 LEU A N 1
ATOM 1544 C CA . LEU A 1 200 ? -17.449 1.626 12.236 1.00 97.88 200 LEU A CA 1
ATOM 1545 C C . LEU A 1 200 ? -16.501 2.444 13.133 1.00 97.88 200 LEU A C 1
ATOM 1547 O O . LEU A 1 200 ? -15.403 1.978 13.447 1.00 97.88 200 LEU A O 1
ATOM 1551 N N . SER A 1 201 ? -16.887 3.653 13.546 1.00 97.69 201 SER A N 1
ATOM 1552 C CA . SER A 1 201 ? -16.062 4.522 14.398 1.00 97.69 201 SER A CA 1
ATOM 1553 C C . SER A 1 201 ? -15.672 3.893 15.742 1.00 97.69 201 SER A C 1
ATOM 1555 O O . SER A 1 201 ? -14.611 4.197 16.289 1.00 97.69 201 SER A O 1
ATOM 1557 N N . ASP A 1 202 ? -16.476 2.960 16.255 1.00 97.62 202 ASP A N 1
ATOM 1558 C CA . ASP A 1 202 ? -16.187 2.144 17.439 1.00 97.62 202 ASP A CA 1
ATOM 1559 C C . ASP A 1 202 ? -15.055 1.133 17.210 1.00 97.62 202 ASP A C 1
ATOM 1561 O O . ASP A 1 202 ? -14.242 0.886 18.101 1.00 97.62 202 ASP A O 1
ATOM 1565 N N . VAL A 1 203 ? -14.982 0.564 16.005 1.00 98.50 203 VAL A N 1
ATOM 1566 C CA . VAL A 1 203 ? -13.926 -0.377 15.616 1.00 98.50 203 VAL A CA 1
ATOM 1567 C C . VAL A 1 203 ? -12.642 0.380 15.304 1.00 98.50 203 VAL A C 1
ATOM 1569 O O . VAL A 1 203 ? -11.587 0.039 15.834 1.00 98.50 203 VAL A O 1
ATOM 1572 N N . LEU A 1 204 ? -12.733 1.429 14.484 1.00 98.50 204 LEU A N 1
ATOM 1573 C CA . LEU A 1 204 ? -11.593 2.241 14.051 1.00 98.50 204 LEU A CA 1
ATOM 1574 C C . LEU A 1 204 ? -10.999 3.080 15.192 1.00 98.50 204 LEU A C 1
ATOM 1576 O O . LEU A 1 204 ? -9.819 3.419 15.149 1.00 98.50 204 LEU A O 1
ATOM 1580 N N . GLY A 1 205 ? -11.800 3.408 16.210 1.00 98.12 205 GLY A N 1
ATOM 1581 C CA . GLY A 1 205 ? -11.400 4.282 17.313 1.00 98.12 205 GLY A CA 1
ATOM 1582 C C . GLY A 1 205 ? -11.330 5.766 16.935 1.00 98.12 205 GLY A C 1
ATOM 1583 O O . GLY A 1 205 ? -10.855 6.582 17.731 1.00 98.12 205 GLY A O 1
ATOM 1584 N N . VAL A 1 206 ? -11.799 6.122 15.738 1.00 98.25 206 VAL A N 1
ATOM 1585 C CA . VAL A 1 206 ? -11.872 7.493 15.226 1.00 98.25 206 VAL A CA 1
ATOM 1586 C C . VAL A 1 206 ? -13.188 7.731 14.493 1.00 98.25 206 VAL A C 1
ATOM 1588 O O . VAL A 1 206 ? -13.829 6.788 14.033 1.00 98.25 206 VAL A O 1
ATOM 1591 N N . ASP A 1 207 ? -13.568 8.995 14.362 1.00 97.81 207 ASP A N 1
ATOM 1592 C CA . ASP A 1 207 ? -14.708 9.452 13.572 1.00 97.81 207 ASP A CA 1
ATOM 1593 C C . ASP A 1 207 ? -14.374 10.777 12.878 1.00 97.81 207 ASP A C 1
ATOM 1595 O O . ASP A 1 207 ? -13.385 11.430 13.218 1.00 97.81 207 ASP A O 1
ATOM 1599 N N . ARG A 1 208 ? -15.206 11.187 11.923 1.00 96.62 208 ARG A N 1
ATOM 1600 C CA . ARG A 1 208 ? -15.124 12.503 11.283 1.00 96.62 208 ARG A CA 1
ATOM 1601 C C . ARG A 1 208 ? -16.065 13.478 11.990 1.00 96.62 208 ARG A C 1
ATOM 1603 O O . ARG A 1 208 ? -17.272 13.252 12.040 1.00 96.62 208 ARG A O 1
ATOM 1610 N N . GLU A 1 209 ? -15.526 14.565 12.530 1.00 95.62 209 GLU A N 1
ATOM 1611 C CA . GLU A 1 209 ? -16.320 15.652 13.102 1.00 95.62 209 GLU A CA 1
ATOM 1612 C C . GLU A 1 209 ? -17.027 16.432 11.982 1.00 95.62 209 GLU A C 1
ATOM 1614 O O . GLU A 1 209 ? -16.420 16.813 10.985 1.00 95.62 209 GLU A O 1
ATOM 1619 N N . LEU A 1 210 ? -18.332 16.666 12.145 1.00 95.06 210 LEU A N 1
ATOM 1620 C CA . LEU A 1 210 ? -19.191 17.356 11.168 1.00 95.06 210 LEU A CA 1
ATOM 1621 C C . LEU A 1 210 ? -19.833 18.631 11.748 1.00 95.06 210 LEU A C 1
ATOM 1623 O O . LEU A 1 210 ? -20.801 19.158 11.199 1.00 95.06 210 LEU A O 1
ATOM 1627 N N . GLY A 1 211 ? -19.333 19.109 12.889 1.00 93.69 211 GLY A N 1
ATOM 1628 C CA . GLY A 1 211 ? -19.916 20.201 13.669 1.00 93.69 211 GLY A CA 1
ATOM 1629 C C . GLY A 1 211 ? -20.965 19.744 14.692 1.00 93.69 211 GLY A C 1
ATOM 1630 O O . GLY A 1 211 ? -21.621 20.576 15.316 1.00 93.69 211 GLY A O 1
ATOM 1631 N N . TRP A 1 212 ? -21.153 18.435 14.864 1.00 92.06 212 TRP A N 1
ATOM 1632 C CA . TRP A 1 212 ? -22.191 17.845 15.717 1.00 92.06 212 TRP A CA 1
ATOM 1633 C C . TRP A 1 212 ? -21.771 17.730 17.179 1.00 92.06 212 TRP A C 1
ATOM 1635 O O . TRP A 1 212 ? -22.625 17.720 18.063 1.00 92.06 212 TRP A O 1
ATOM 1645 N N . SER A 1 213 ? -20.467 17.648 17.436 1.00 90.62 213 SER A N 1
ATOM 1646 C CA . SER A 1 213 ? -19.919 17.365 18.765 1.00 90.62 213 SER A CA 1
ATOM 1647 C C . SER A 1 213 ? -18.818 18.337 19.181 1.00 90.62 213 SER A C 1
ATOM 1649 O O . SER A 1 213 ? -18.002 18.019 20.039 1.00 90.62 213 SER A O 1
ATOM 1651 N N . LEU A 1 214 ? -18.832 19.562 18.643 1.00 92.62 214 LEU A N 1
ATOM 1652 C CA . LEU A 1 214 ? -17.865 20.615 18.989 1.00 92.62 214 LEU A CA 1
ATOM 1653 C C . LEU A 1 214 ? -17.882 21.005 20.476 1.00 92.62 214 LEU A C 1
ATOM 1655 O O . LEU A 1 214 ? -16.905 21.543 20.981 1.00 92.62 214 LEU A O 1
ATOM 1659 N N . SER A 1 215 ? -18.984 20.745 21.188 1.00 93.88 215 SER A N 1
ATOM 1660 C CA . SER A 1 215 ? -19.086 20.952 22.638 1.00 93.88 215 SER A CA 1
ATOM 1661 C C . SER A 1 215 ? -18.510 19.797 23.468 1.00 93.88 215 SER A C 1
ATOM 1663 O O . SER A 1 215 ? -18.671 19.787 24.687 1.00 93.88 215 SER A O 1
ATOM 1665 N N . THR A 1 216 ? -17.925 18.785 22.827 1.00 91.81 216 THR A N 1
ATOM 1666 C CA . THR A 1 216 ? -17.315 17.627 23.477 1.00 91.81 216 THR A CA 1
ATOM 1667 C C . THR A 1 216 ? -15.810 17.685 23.289 1.00 91.81 216 THR A C 1
ATOM 1669 O O . THR A 1 216 ? -15.301 17.479 22.187 1.00 91.81 216 THR A O 1
ATOM 1672 N N . ASP A 1 217 ? -15.096 17.911 24.386 1.00 91.38 217 ASP A N 1
ATOM 1673 C CA . ASP A 1 217 ? -13.643 17.858 24.372 1.00 91.38 217 ASP A CA 1
ATOM 1674 C C . ASP A 1 217 ? -13.153 16.432 24.100 1.00 91.38 217 ASP A C 1
ATOM 1676 O O . ASP A 1 217 ? -13.605 15.460 24.713 1.00 91.38 217 ASP A O 1
ATOM 1680 N N . ARG A 1 218 ? -12.192 16.313 23.184 1.00 91.44 218 ARG A N 1
ATOM 1681 C CA . ARG A 1 218 ? -11.517 15.058 22.851 1.00 91.44 218 ARG A CA 1
ATOM 1682 C C . ARG A 1 218 ? -10.021 15.283 22.931 1.00 91.44 218 ARG A C 1
ATOM 1684 O O . ARG A 1 218 ? -9.481 16.144 22.244 1.00 91.44 218 ARG A O 1
ATOM 1691 N N . TYR A 1 219 ? -9.360 14.500 23.769 1.00 90.06 219 TYR A N 1
ATOM 1692 C CA . TYR A 1 219 ? -7.933 14.638 24.028 1.00 90.06 219 TYR A CA 1
ATOM 1693 C C . TYR A 1 219 ? -7.191 13.403 23.530 1.00 90.06 219 TYR A C 1
ATOM 1695 O O . TYR A 1 219 ? -7.639 12.278 23.750 1.00 90.06 219 TYR A O 1
ATOM 1703 N N . PHE A 1 220 ? -6.040 13.619 22.902 1.00 94.19 220 PHE A N 1
ATOM 1704 C CA . PHE A 1 220 ? -5.093 12.566 22.557 1.00 94.19 220 PHE A CA 1
ATOM 1705 C C . PHE A 1 220 ? -3.658 13.088 22.661 1.00 94.19 220 PHE A C 1
ATOM 1707 O O . PHE A 1 220 ? -3.402 14.285 22.522 1.00 94.19 220 PHE A O 1
ATOM 1714 N N . SER A 1 221 ? -2.721 12.175 22.890 1.00 93.12 221 SER A N 1
ATOM 1715 C CA . SER A 1 221 ? -1.284 12.381 22.715 1.00 93.12 221 SER A CA 1
ATOM 1716 C C . SER A 1 221 ? -0.808 11.596 21.499 1.00 93.12 221 SER A C 1
ATOM 1718 O O . SER A 1 221 ? -1.331 10.522 21.203 1.00 93.12 221 SER A O 1
ATOM 1720 N N . VAL A 1 222 ? 0.182 12.138 20.789 1.00 93.88 222 VAL A N 1
ATOM 1721 C CA . VAL A 1 222 ? 0.870 11.411 19.717 1.00 93.88 222 VAL A CA 1
ATOM 1722 C C . VAL A 1 222 ? 1.987 10.576 20.334 1.00 93.88 222 VAL A C 1
ATOM 1724 O O . VAL A 1 222 ? 2.815 11.105 21.076 1.00 93.88 222 VAL A O 1
ATOM 1727 N N . GLU A 1 223 ? 2.017 9.281 20.026 1.00 92.31 223 GLU A N 1
ATOM 1728 C CA . GLU A 1 223 ? 2.978 8.329 20.588 1.00 92.31 223 GLU A CA 1
ATOM 1729 C C . GLU A 1 223 ? 3.645 7.485 19.487 1.00 92.31 223 GLU A C 1
ATOM 1731 O O . GLU A 1 223 ? 2.988 7.120 18.507 1.00 92.31 223 GLU A O 1
ATOM 1736 N N . PRO A 1 224 ? 4.936 7.122 19.629 1.00 93.44 224 PRO A N 1
ATOM 1737 C CA . PRO A 1 224 ? 5.587 6.191 18.712 1.00 93.44 224 PRO A CA 1
ATOM 1738 C C . PRO A 1 224 ? 4.856 4.848 18.651 1.00 93.44 224 PRO A C 1
ATOM 1740 O O . PRO A 1 224 ? 4.391 4.328 19.668 1.00 93.44 224 PRO A O 1
ATOM 1743 N N . HIS A 1 225 ? 4.797 4.245 17.464 1.00 96.88 225 HIS A N 1
ATOM 1744 C CA . HIS A 1 225 ? 4.090 2.987 17.264 1.00 96.88 225 HIS A CA 1
ATOM 1745 C C . HIS A 1 225 ? 4.836 2.060 16.300 1.00 96.88 225 HIS A C 1
ATOM 1747 O O . HI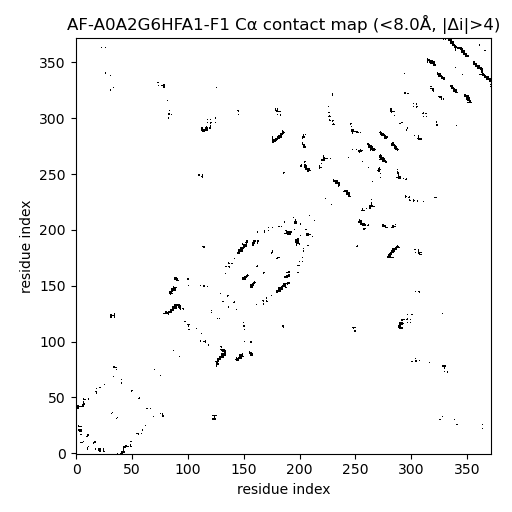S A 1 225 ? 5.577 2.512 15.432 1.00 96.88 225 HIS A O 1
ATOM 1753 N N . PHE A 1 226 ? 4.594 0.748 16.409 1.00 97.88 226 PHE A N 1
ATOM 1754 C CA . PHE A 1 226 ? 5.196 -0.263 15.530 1.00 97.88 226 PHE A CA 1
ATOM 1755 C C . PHE A 1 226 ? 5.012 0.065 14.042 1.00 97.88 226 PHE A C 1
ATOM 1757 O O . PHE A 1 226 ? 5.933 -0.125 13.252 1.00 97.88 226 PHE A O 1
ATOM 1764 N N . ILE A 1 227 ? 3.833 0.568 13.659 1.00 98.31 227 ILE A N 1
ATOM 1765 C CA . ILE A 1 227 ? 3.505 0.833 12.250 1.00 98.31 227 ILE A CA 1
ATOM 1766 C C . ILE A 1 227 ? 4.280 2.018 11.667 1.00 98.31 227 ILE A C 1
ATOM 1768 O O . ILE A 1 227 ? 4.536 2.020 10.470 1.00 98.31 227 ILE A O 1
ATOM 1772 N N . THR A 1 228 ? 4.683 2.983 12.499 1.00 97.44 228 THR A N 1
ATOM 1773 C CA . THR A 1 228 ? 5.397 4.203 12.089 1.00 97.44 228 THR A CA 1
ATOM 1774 C C . THR A 1 228 ? 6.911 4.113 12.278 1.00 97.44 228 THR A C 1
ATOM 1776 O O . THR A 1 228 ? 7.607 5.086 12.015 1.00 97.44 228 THR A O 1
ATOM 1779 N N . ALA A 1 229 ? 7.437 2.958 12.702 1.00 95.94 229 ALA A N 1
ATOM 1780 C CA . ALA A 1 229 ? 8.843 2.797 13.082 1.00 95.94 229 ALA A CA 1
ATOM 1781 C C . ALA A 1 229 ? 9.855 3.104 11.961 1.00 95.94 229 ALA A C 1
ATOM 1783 O O . ALA A 1 229 ? 10.965 3.530 12.263 1.00 95.94 229 ALA A O 1
ATOM 1784 N N . ASP A 1 230 ? 9.467 2.907 10.696 1.00 95.56 230 ASP A N 1
ATOM 1785 C CA . ASP A 1 230 ? 10.324 3.168 9.528 1.00 95.56 230 ASP A CA 1
ATOM 1786 C C . ASP A 1 230 ? 9.966 4.476 8.804 1.00 95.56 230 ASP A C 1
ATOM 1788 O O . ASP A 1 230 ? 10.527 4.757 7.748 1.00 95.56 230 ASP A O 1
ATOM 1792 N N . LEU A 1 231 ? 9.006 5.260 9.314 1.00 95.56 231 LEU A N 1
ATOM 1793 C CA . LEU A 1 231 ? 8.737 6.563 8.714 1.00 95.56 231 LEU A CA 1
ATOM 1794 C C . LEU A 1 231 ? 9.919 7.501 8.988 1.00 95.56 231 LEU A C 1
ATOM 1796 O O . LEU A 1 231 ? 10.370 7.590 10.137 1.00 95.56 231 LEU A O 1
ATOM 1800 N N . PRO A 1 232 ? 10.391 8.251 7.978 1.00 92.44 232 PRO A N 1
ATOM 1801 C CA . PRO A 1 232 ? 11.401 9.260 8.216 1.00 92.44 232 PRO A CA 1
ATOM 1802 C C . PRO A 1 232 ? 10.847 10.341 9.146 1.00 92.44 232 PRO A C 1
ATOM 1804 O O . PRO A 1 232 ? 9.641 10.585 9.220 1.00 92.44 232 PRO A O 1
ATOM 1807 N N . SER A 1 233 ? 11.739 10.994 9.884 1.00 88.12 233 SER A N 1
ATOM 1808 C CA . SER A 1 233 ? 11.364 12.054 10.814 1.00 88.12 233 SER A CA 1
ATOM 1809 C C . SER A 1 233 ? 12.264 13.264 10.631 1.00 88.12 233 SER A C 1
ATOM 1811 O O . SER A 1 233 ? 13.486 13.115 10.586 1.00 88.12 233 SER A O 1
ATOM 1813 N N . GLU A 1 234 ? 11.679 14.456 10.604 1.00 82.31 234 GLU A N 1
ATOM 1814 C CA . GLU A 1 234 ? 12.419 15.715 10.565 1.00 82.31 234 GLU A CA 1
ATOM 1815 C C . GLU A 1 234 ? 12.435 16.377 11.942 1.00 82.31 234 GLU A C 1
ATOM 1817 O O . GLU A 1 234 ? 11.432 16.408 12.661 1.00 82.31 234 GLU A O 1
ATOM 1822 N N . LYS A 1 235 ? 13.591 16.928 12.324 1.00 74.12 235 LYS A N 1
ATOM 1823 C CA . LYS A 1 235 ? 13.682 17.785 13.508 1.00 74.12 235 LYS A CA 1
ATOM 1824 C C . LYS A 1 235 ? 13.128 19.155 13.148 1.00 74.12 235 LYS A C 1
ATOM 1826 O O . LYS A 1 235 ? 13.665 19.819 12.266 1.00 74.12 235 LYS A O 1
ATOM 1831 N N . THR A 1 236 ? 12.090 19.587 13.852 1.00 62.59 236 THR A N 1
ATOM 1832 C CA . THR A 1 236 ? 11.603 20.964 13.726 1.00 62.59 236 THR A CA 1
ATOM 1833 C C . THR A 1 236 ? 12.547 21.906 14.476 1.00 62.59 236 THR A C 1
ATOM 1835 O O . THR A 1 236 ? 13.073 21.557 15.531 1.00 62.59 236 THR A O 1
ATOM 1838 N N . THR A 1 237 ? 12.806 23.096 13.934 1.00 56.50 237 THR A N 1
ATOM 1839 C CA . THR A 1 237 ? 13.723 24.082 14.540 1.00 56.50 237 THR A CA 1
ATOM 1840 C C . THR A 1 237 ? 13.218 24.647 15.869 1.00 56.50 237 THR A C 1
ATOM 1842 O O . THR A 1 237 ? 14.026 25.112 16.669 1.00 56.50 237 THR A O 1
ATOM 1845 N N . ASP A 1 238 ? 11.911 24.546 16.128 1.00 57.72 238 ASP A N 1
ATOM 1846 C CA . ASP A 1 238 ? 11.243 25.208 17.254 1.00 57.72 238 ASP A CA 1
ATOM 1847 C C . ASP A 1 238 ? 10.803 24.247 18.370 1.00 57.72 238 ASP A C 1
ATOM 1849 O O . ASP A 1 238 ? 10.280 24.681 19.398 1.00 57.72 238 ASP A O 1
ATOM 1853 N N . SER A 1 239 ? 11.039 22.938 18.226 1.00 56.06 239 SER A N 1
ATOM 1854 C CA . SER A 1 239 ? 10.775 21.979 19.299 1.00 56.06 239 SER A CA 1
ATOM 1855 C C . SER A 1 239 ? 11.779 20.823 19.294 1.00 56.06 239 SER A C 1
ATOM 1857 O O . SER A 1 239 ? 12.203 20.343 18.250 1.00 56.06 239 SER A O 1
ATOM 1859 N N . ASN A 1 240 ? 12.122 20.298 20.474 1.00 56.25 240 ASN A N 1
ATOM 1860 C CA . ASN A 1 240 ? 12.876 19.040 20.609 1.00 56.25 240 ASN A CA 1
ATOM 1861 C C . ASN A 1 240 ? 12.066 17.799 20.153 1.00 56.25 240 ASN A C 1
ATOM 1863 O O . ASN A 1 240 ? 12.435 16.675 20.491 1.00 56.25 240 ASN A O 1
ATOM 1867 N N . GLN A 1 241 ? 10.957 17.981 19.423 1.00 59.19 241 GLN A N 1
ATOM 1868 C CA . GLN A 1 241 ? 10.127 16.912 18.879 1.00 59.19 241 GLN A CA 1
ATOM 1869 C C . GLN A 1 241 ? 10.385 16.748 17.378 1.00 59.19 241 GLN A C 1
ATOM 1871 O O . GLN A 1 241 ? 10.354 17.697 16.589 1.00 59.19 241 GLN A O 1
ATOM 1876 N N . SER A 1 242 ? 10.658 15.507 16.988 1.00 69.56 242 SER A N 1
ATOM 1877 C CA . SER A 1 242 ? 10.741 15.087 15.595 1.00 69.56 242 SER A CA 1
ATOM 1878 C C . SER A 1 242 ? 9.335 14.857 15.043 1.00 69.56 242 SER A C 1
ATOM 1880 O O . SER A 1 242 ? 8.555 14.126 15.654 1.00 69.56 242 SER A O 1
ATOM 1882 N N . THR A 1 243 ? 9.021 15.447 13.892 1.00 81.75 243 THR A N 1
ATOM 1883 C CA . THR A 1 243 ? 7.749 15.219 13.193 1.00 81.75 243 THR A CA 1
ATOM 1884 C C . THR A 1 243 ? 7.925 14.083 12.194 1.00 81.75 243 THR A C 1
ATOM 1886 O O . THR A 1 243 ? 8.882 14.090 11.420 1.00 81.75 243 THR A O 1
ATOM 1889 N N . LEU A 1 244 ? 7.025 13.098 12.222 1.00 88.81 244 LEU A N 1
ATOM 1890 C CA . LEU A 1 244 ? 7.015 12.010 11.246 1.00 88.81 244 LEU A CA 1
ATOM 1891 C C . LEU A 1 244 ? 6.612 12.542 9.868 1.00 88.81 244 LEU A C 1
ATOM 1893 O O . LEU A 1 244 ? 5.619 13.258 9.734 1.00 88.81 244 LEU A O 1
ATOM 1897 N N . ILE A 1 245 ? 7.358 12.151 8.842 1.00 89.44 245 ILE A N 1
ATOM 1898 C CA . ILE A 1 245 ? 7.055 12.456 7.450 1.00 89.44 245 ILE A CA 1
ATOM 1899 C C . ILE A 1 245 ? 6.108 11.370 6.946 1.00 89.44 245 ILE A C 1
ATOM 1901 O O . ILE A 1 245 ? 6.512 10.278 6.552 1.00 89.44 245 ILE A O 1
ATOM 1905 N N . PHE A 1 246 ? 4.820 11.681 6.986 1.00 94.44 246 PHE A N 1
ATOM 1906 C CA . PHE A 1 246 ? 3.756 10.860 6.428 1.00 94.44 246 PHE A CA 1
ATOM 1907 C C . PHE A 1 246 ? 3.114 11.599 5.254 1.00 94.44 246 PHE A C 1
ATOM 1909 O O . PHE A 1 246 ? 2.796 12.786 5.364 1.00 94.44 246 PHE A O 1
ATOM 1916 N N . ASN A 1 247 ? 2.906 10.902 4.134 1.00 96.25 247 ASN A N 1
ATOM 1917 C CA . ASN A 1 247 ? 2.248 11.466 2.957 1.00 96.25 247 ASN A CA 1
ATOM 1918 C C . ASN A 1 247 ? 0.812 10.928 2.813 1.00 96.25 247 ASN A C 1
ATOM 1920 O O . ASN A 1 247 ? 0.589 9.985 2.055 1.00 96.25 247 ASN A O 1
ATOM 1924 N N . PRO A 1 248 ? -0.196 11.503 3.484 1.00 95.88 248 PRO A N 1
ATOM 1925 C CA . PRO A 1 248 ? -1.576 11.048 3.314 1.00 95.88 248 PRO A CA 1
ATOM 1926 C C . PRO A 1 248 ? -2.146 11.372 1.925 1.00 95.88 248 PRO A C 1
ATOM 1928 O O . PRO A 1 248 ? -3.159 10.804 1.529 1.00 95.88 248 PRO A O 1
ATOM 1931 N N . GLY A 1 249 ? -1.504 12.263 1.166 1.00 96.38 249 GLY A N 1
ATOM 1932 C CA . GLY A 1 249 ? -2.101 12.894 -0.001 1.00 96.38 249 GLY A CA 1
ATOM 1933 C C . GLY A 1 249 ? -3.114 13.970 0.405 1.00 96.38 249 GLY A C 1
ATOM 1934 O O . GLY A 1 249 ? -2.843 14.767 1.306 1.00 96.38 249 GLY A O 1
ATOM 1935 N N . GLU A 1 250 ? -4.282 13.988 -0.237 1.00 95.88 250 GLU A N 1
ATOM 1936 C CA . GLU A 1 250 ? -5.421 14.801 0.203 1.00 95.88 250 GLU A CA 1
ATOM 1937 C C . GLU A 1 250 ? -5.907 14.325 1.577 1.00 95.88 250 GLU A C 1
ATOM 1939 O O . GLU A 1 250 ? -6.474 13.237 1.697 1.00 95.88 250 GLU A O 1
ATOM 1944 N N . ARG A 1 251 ? -5.680 15.144 2.609 1.00 90.81 251 ARG A N 1
ATOM 1945 C CA . ARG A 1 251 ? -6.199 14.909 3.960 1.00 90.81 251 ARG A CA 1
ATOM 1946 C C . ARG A 1 251 ? -7.695 15.201 3.998 1.00 90.81 251 ARG A C 1
ATOM 1948 O O . ARG A 1 251 ? -8.134 16.226 3.484 1.00 90.81 251 ARG A O 1
ATOM 1955 N N . ILE A 1 252 ? -8.454 14.342 4.675 1.00 87.94 252 ILE A N 1
ATOM 1956 C CA . ILE A 1 252 ? -9.877 14.589 4.955 1.00 87.94 252 ILE A CA 1
ATOM 1957 C C . ILE A 1 252 ? -10.060 15.753 5.942 1.00 87.94 252 ILE A C 1
ATOM 1959 O O . ILE A 1 252 ? -10.954 16.574 5.747 1.00 87.94 252 ILE A O 1
ATOM 1963 N N . GLY A 1 253 ? -9.195 15.837 6.961 1.00 90.19 253 GLY A N 1
ATOM 1964 C CA . GLY A 1 253 ? -9.326 16.792 8.066 1.00 90.19 253 GLY A CA 1
ATOM 1965 C C . GLY A 1 253 ? -10.413 16.402 9.075 1.00 90.19 253 GLY A C 1
ATOM 1966 O O . GLY A 1 253 ? -11.188 15.474 8.843 1.00 90.19 253 GLY A O 1
ATOM 1967 N N . ASP A 1 254 ? -10.443 17.106 10.208 1.00 95.19 254 ASP A N 1
ATOM 1968 C CA . ASP A 1 254 ? -11.468 16.980 11.257 1.00 95.19 254 ASP A CA 1
ATOM 1969 C C . ASP A 1 254 ? -11.701 15.549 11.779 1.00 95.19 254 ASP A C 1
ATOM 1971 O O . ASP A 1 254 ? -12.800 15.180 12.195 1.00 95.19 254 ASP A O 1
ATOM 1975 N N . VAL A 1 255 ? -10.660 14.717 11.774 1.00 97.62 255 VAL A N 1
ATOM 1976 C CA . VAL A 1 255 ? -10.718 13.356 12.314 1.00 97.62 255 VAL A CA 1
ATOM 1977 C C . VAL A 1 255 ? -10.415 13.397 13.802 1.00 97.62 255 VAL A C 1
ATOM 1979 O O . VAL A 1 255 ? -9.362 13.879 14.224 1.00 97.62 255 VAL A O 1
ATOM 1982 N N . VAL A 1 256 ? -11.313 12.832 14.598 1.00 97.38 256 VAL A N 1
ATOM 1983 C CA . VAL A 1 256 ? -11.259 12.870 16.058 1.00 97.38 256 VAL A CA 1
ATOM 1984 C C . VAL A 1 256 ? -11.293 11.467 16.652 1.00 97.38 256 VAL A C 1
ATOM 1986 O O . VAL A 1 256 ? -11.871 10.548 16.079 1.00 97.38 256 VAL A O 1
ATOM 1989 N N . VAL A 1 257 ? -10.693 11.287 17.829 1.00 97.69 257 VAL A N 1
ATOM 1990 C CA . VAL A 1 257 ? -10.742 10.009 18.556 1.00 97.69 257 VAL A CA 1
ATOM 1991 C C . VAL A 1 257 ? -12.128 9.760 19.163 1.00 97.69 257 VAL A C 1
ATOM 1993 O O . VAL A 1 257 ? -12.766 10.676 19.681 1.00 97.69 257 VAL A O 1
ATOM 1996 N N . THR A 1 258 ? -12.593 8.511 19.143 1.00 95.69 258 THR A N 1
ATOM 1997 C CA . THR A 1 258 ? -13.878 8.099 19.753 1.00 95.69 258 THR A CA 1
ATOM 1998 C C . THR A 1 258 ? -13.716 7.282 21.028 1.00 95.69 258 THR A C 1
ATOM 2000 O O . THR A 1 258 ? -14.689 7.047 21.742 1.00 95.69 258 THR A O 1
ATOM 2003 N N . SER A 1 259 ? -12.491 6.855 21.335 1.00 89.69 259 SER A N 1
ATOM 2004 C CA . SER A 1 259 ? -12.172 6.000 22.472 1.00 89.69 259 SER A CA 1
ATOM 2005 C C . SER A 1 259 ? -10.887 6.466 23.141 1.00 89.69 259 SER A C 1
ATOM 2007 O O . SER A 1 259 ? -9.934 6.859 22.474 1.00 89.69 259 SER A O 1
ATOM 2009 N N . SER A 1 260 ? -10.825 6.351 24.468 1.00 89.00 260 SER A N 1
ATOM 2010 C CA . SER A 1 260 ? -9.584 6.547 25.228 1.00 89.00 260 SER A CA 1
ATOM 2011 C C . SER A 1 260 ? -8.556 5.433 24.998 1.00 89.00 260 SER A C 1
ATOM 2013 O O . SER A 1 260 ? -7.408 5.567 25.410 1.00 89.00 260 SER A O 1
ATOM 2015 N N . GLN A 1 261 ? -8.957 4.329 24.359 1.00 92.12 261 GLN A N 1
ATOM 2016 C CA . GLN A 1 261 ? -8.061 3.239 23.965 1.00 92.12 261 GLN A CA 1
ATOM 2017 C C . GLN A 1 261 ? -7.386 3.491 22.611 1.00 92.12 261 GLN A C 1
ATOM 2019 O O . GLN A 1 261 ? -6.422 2.796 22.282 1.00 92.12 261 GLN A O 1
ATOM 2024 N N . THR A 1 262 ? -7.877 4.462 21.834 1.00 97.69 262 THR A N 1
ATOM 2025 C CA . THR A 1 262 ? -7.295 4.813 20.541 1.00 97.69 262 THR A CA 1
ATOM 2026 C C . THR A 1 262 ? -5.902 5.384 20.750 1.00 97.69 262 THR A C 1
ATOM 2028 O O . THR A 1 262 ? -5.722 6.375 21.455 1.00 97.69 262 THR A O 1
ATOM 2031 N N . LYS A 1 263 ? -4.910 4.783 20.096 1.00 98.19 263 LYS A N 1
ATOM 2032 C CA . LYS A 1 263 ? -3.541 5.298 20.078 1.00 98.19 263 LYS A CA 1
ATOM 2033 C C . LYS A 1 263 ? -3.316 6.075 18.797 1.00 98.19 263 LYS A C 1
ATOM 2035 O O . LYS A 1 263 ? -3.444 5.511 17.710 1.00 98.19 263 LYS A O 1
ATOM 2040 N N . VAL A 1 264 ? -2.956 7.345 18.931 1.00 98.12 264 VAL A N 1
ATOM 2041 C CA . VAL A 1 264 ? -2.643 8.223 17.802 1.00 98.12 264 VAL A CA 1
ATOM 2042 C C . VAL A 1 264 ? -1.137 8.194 17.560 1.00 98.12 264 VAL A C 1
ATOM 2044 O O . VAL A 1 264 ? -0.354 8.516 18.449 1.00 98.12 264 VAL A O 1
ATOM 2047 N N . ALA A 1 265 ? -0.732 7.795 16.356 1.00 97.12 265 ALA A N 1
ATOM 2048 C CA . ALA A 1 265 ? 0.675 7.714 15.959 1.00 97.12 265 ALA A CA 1
ATOM 2049 C C . ALA A 1 265 ? 1.124 8.919 15.118 1.00 97.12 265 ALA A C 1
ATOM 2051 O O . ALA A 1 265 ? 2.314 9.212 15.056 1.00 97.12 265 ALA A O 1
ATOM 2052 N N . ALA A 1 266 ? 0.182 9.627 14.490 1.00 96.00 266 ALA A N 1
ATOM 2053 C CA . ALA A 1 266 ? 0.427 10.898 13.818 1.00 96.00 266 ALA A CA 1
ATOM 2054 C C . ALA A 1 266 ? -0.855 11.738 13.771 1.00 96.00 266 ALA A C 1
ATOM 2056 O O . ALA A 1 266 ? -1.962 11.204 13.652 1.00 96.00 266 ALA A O 1
ATOM 2057 N N . ALA A 1 267 ? -0.691 13.054 13.832 1.00 95.06 267 ALA A N 1
ATOM 2058 C CA . ALA A 1 267 ? -1.763 14.030 13.702 1.00 95.06 267 ALA A CA 1
ATOM 2059 C C . ALA A 1 267 ? -1.228 15.293 13.023 1.00 95.06 267 ALA A C 1
ATOM 2061 O O . ALA A 1 267 ? -0.046 15.619 13.155 1.00 95.06 267 ALA A O 1
ATOM 2062 N N . PHE A 1 268 ? -2.104 16.009 12.328 1.00 93.06 268 PHE A N 1
ATOM 2063 C CA . PHE A 1 268 ? -1.792 17.261 11.651 1.00 93.06 268 PHE A CA 1
ATOM 2064 C C . PHE A 1 268 ? -2.914 18.269 11.910 1.00 93.06 268 PHE A C 1
ATOM 2066 O O . PHE A 1 268 ? -4.087 17.935 11.765 1.00 93.06 268 PHE A O 1
ATOM 2073 N N . GLU A 1 269 ? -2.555 19.481 12.346 1.00 91.56 269 GLU A N 1
ATOM 2074 C CA . GLU A 1 269 ? -3.504 20.570 12.650 1.00 91.56 269 GLU A CA 1
ATOM 2075 C C . GLU A 1 269 ? -4.677 20.153 13.564 1.00 91.56 269 GLU A C 1
ATOM 2077 O O . GLU A 1 269 ? -5.809 20.594 13.407 1.00 91.56 269 GLU A O 1
ATOM 2082 N N . GLY A 1 270 ? -4.411 19.280 14.544 1.00 90.38 270 GLY A N 1
ATOM 2083 C CA . GLY A 1 270 ? -5.423 18.790 15.490 1.00 90.38 270 GLY A CA 1
ATOM 2084 C C . GLY A 1 270 ? -6.312 17.656 14.963 1.00 90.38 270 GLY A C 1
ATOM 2085 O O . GLY A 1 270 ? -7.064 17.081 15.745 1.00 90.38 270 GLY A O 1
ATOM 2086 N N . SER A 1 271 ? -6.183 17.277 13.689 1.00 95.75 271 SER A N 1
ATOM 2087 C CA . SER A 1 271 ? -6.840 16.112 13.091 1.00 95.75 271 SER A CA 1
ATOM 2088 C C . SER A 1 271 ? -5.941 14.877 13.153 1.00 95.75 271 SER A C 1
ATOM 2090 O O . SER A 1 271 ? -4.735 14.950 12.911 1.00 95.75 271 SER A O 1
ATOM 2092 N N . VAL A 1 272 ? -6.528 13.714 13.429 1.00 97.56 272 VAL A N 1
ATOM 2093 C CA . VAL A 1 272 ? -5.820 12.427 13.426 1.00 97.56 272 VAL A CA 1
ATOM 2094 C C . VAL A 1 272 ? -5.453 12.011 11.996 1.00 97.56 272 VAL A C 1
ATOM 2096 O O . VAL A 1 272 ? -6.323 11.910 11.132 1.00 97.56 272 VAL A O 1
ATOM 2099 N N . ASP A 1 273 ? -4.170 11.720 11.762 1.00 97.31 273 ASP A N 1
ATOM 2100 C CA . ASP A 1 273 ? -3.658 11.211 10.480 1.00 97.31 273 ASP A CA 1
ATOM 2101 C C . ASP A 1 273 ? -3.439 9.692 10.528 1.00 97.31 273 ASP A C 1
ATOM 2103 O O . ASP A 1 273 ? -3.776 8.986 9.578 1.00 97.31 273 ASP A O 1
ATOM 2107 N N . ILE A 1 274 ? -2.903 9.179 11.640 1.00 98.44 274 ILE A N 1
ATOM 2108 C CA . ILE A 1 274 ? -2.660 7.750 11.853 1.00 98.44 274 ILE A CA 1
ATOM 2109 C C . ILE A 1 274 ? -3.130 7.379 13.254 1.00 98.44 274 ILE A C 1
ATOM 2111 O O . ILE A 1 274 ? -2.629 7.916 14.246 1.00 98.44 274 ILE A O 1
ATOM 2115 N N . ALA A 1 275 ? -4.042 6.417 13.345 1.00 98.56 275 ALA A N 1
ATOM 2116 C CA . ALA A 1 275 ? -4.497 5.874 14.616 1.00 98.56 275 ALA A CA 1
ATOM 2117 C C . ALA A 1 275 ? -4.635 4.359 14.585 1.00 98.56 275 ALA A C 1
ATOM 2119 O O . ALA A 1 275 ? -4.768 3.730 13.537 1.00 98.56 275 ALA A O 1
ATOM 2120 N N . THR A 1 276 ? -4.606 3.779 15.775 1.00 98.75 276 THR A N 1
ATOM 2121 C CA . THR A 1 276 ? -4.803 2.355 15.986 1.00 98.75 276 THR A CA 1
ATOM 2122 C C . THR A 1 276 ? -5.744 2.113 17.155 1.00 98.75 276 THR A C 1
ATOM 2124 O O . THR A 1 276 ? -5.747 2.870 18.126 1.00 98.75 276 THR A O 1
ATOM 2127 N N . ASN A 1 277 ? -6.539 1.051 17.073 1.00 98.62 277 ASN A N 1
ATOM 2128 C CA . ASN A 1 277 ? -7.495 0.681 18.108 1.00 98.62 277 ASN A CA 1
ATOM 2129 C C . ASN A 1 277 ? -7.588 -0.843 18.255 1.00 98.62 277 ASN A C 1
ATOM 2131 O O . ASN A 1 277 ? -7.365 -1.590 17.302 1.00 98.62 277 ASN A O 1
ATOM 2135 N N . SER A 1 278 ? -7.911 -1.317 19.457 1.00 97.94 278 SER A N 1
ATOM 2136 C CA . SER A 1 278 ? -8.211 -2.733 19.706 1.00 97.94 278 SER A CA 1
ATOM 2137 C C . SER A 1 278 ? -9.720 -2.924 19.811 1.00 97.94 278 SER A C 1
ATOM 2139 O O . SER A 1 278 ? -10.402 -2.121 20.441 1.00 97.94 278 SER A O 1
ATOM 2141 N N . PHE A 1 279 ? -10.248 -3.999 19.225 1.00 97.88 279 PHE A N 1
ATOM 2142 C CA . PHE A 1 279 ? -11.681 -4.294 19.261 1.00 97.88 279 PHE A CA 1
ATOM 2143 C C . PHE A 1 279 ? -11.910 -5.798 19.430 1.00 97.88 279 PHE A C 1
ATOM 2145 O O . PHE A 1 279 ? -11.671 -6.597 18.523 1.00 97.88 279 PHE A O 1
ATOM 2152 N N . GLY A 1 280 ? -12.354 -6.204 20.623 1.00 97.62 280 GLY A N 1
ATOM 2153 C CA . GLY A 1 280 ? -12.398 -7.616 21.004 1.00 97.62 280 GLY A CA 1
ATOM 2154 C C . GLY A 1 280 ? -10.999 -8.240 20.959 1.00 97.62 280 GLY A C 1
ATOM 2155 O O . GLY A 1 280 ? -10.095 -7.784 21.652 1.00 97.62 280 GLY A O 1
ATOM 2156 N N . ARG A 1 281 ? -10.822 -9.291 20.150 1.00 98.25 281 ARG A N 1
ATOM 2157 C CA . ARG A 1 281 ? -9.518 -9.936 19.912 1.00 98.25 281 ARG A CA 1
ATOM 2158 C C . ARG A 1 281 ? -8.754 -9.372 18.712 1.00 98.25 281 ARG A C 1
ATOM 2160 O O . ARG A 1 281 ? -7.609 -9.769 18.512 1.00 98.25 281 ARG A O 1
ATOM 2167 N N . GLY A 1 282 ? -9.391 -8.537 17.895 1.00 98.50 282 GLY A N 1
ATOM 2168 C CA . GLY A 1 282 ? -8.802 -7.963 16.690 1.00 98.50 282 GLY A CA 1
ATOM 2169 C C . GLY A 1 282 ? -8.351 -6.528 16.888 1.00 98.50 282 GLY A C 1
ATOM 2170 O O . GLY A 1 282 ? -8.366 -5.977 17.996 1.00 98.50 282 GLY A O 1
ATOM 2171 N N . ARG A 1 283 ? -7.913 -5.929 15.786 1.00 98.62 283 ARG A N 1
ATOM 2172 C CA . ARG A 1 283 ? -7.267 -4.618 15.769 1.00 98.62 283 ARG A CA 1
ATOM 2173 C C . ARG A 1 283 ? -7.667 -3.840 14.526 1.00 98.62 283 ARG A C 1
ATOM 2175 O O . ARG A 1 283 ? -7.928 -4.423 13.474 1.00 98.62 283 ARG A O 1
ATOM 2182 N N . ALA A 1 284 ? -7.687 -2.523 14.652 1.00 98.81 284 ALA A N 1
ATOM 2183 C CA . ALA A 1 284 ? -8.012 -1.618 13.568 1.00 98.81 284 ALA A CA 1
ATOM 2184 C C . ALA A 1 284 ? -6.950 -0.530 13.415 1.00 98.81 284 ALA A C 1
ATOM 2186 O O . ALA A 1 284 ? -6.456 -0.001 14.411 1.00 98.81 284 ALA A O 1
ATOM 2187 N N . VAL A 1 285 ? -6.615 -0.196 12.173 1.00 98.94 285 VAL A N 1
ATOM 2188 C CA . VAL A 1 285 ? -5.759 0.937 11.805 1.00 98.94 285 VAL A CA 1
ATOM 2189 C C . VAL A 1 285 ? -6.597 1.929 11.015 1.00 98.94 285 VAL A C 1
ATOM 2191 O O . VAL A 1 285 ? -7.357 1.540 10.129 1.00 98.94 285 VAL A O 1
ATOM 2194 N N . TYR A 1 286 ? -6.430 3.207 11.311 1.00 98.81 286 TYR A N 1
ATOM 2195 C CA . TYR A 1 286 ? -6.962 4.301 10.520 1.00 98.81 286 TYR A CA 1
ATOM 2196 C C . TYR A 1 286 ? -5.820 5.118 9.919 1.00 98.81 286 TYR A C 1
ATOM 2198 O O . TYR A 1 286 ? -4.870 5.457 10.628 1.00 98.81 286 TYR A O 1
ATOM 2206 N N . LEU A 1 287 ? -5.951 5.453 8.636 1.00 98.75 287 LEU A N 1
ATOM 2207 C CA . LEU A 1 287 ? -5.095 6.380 7.902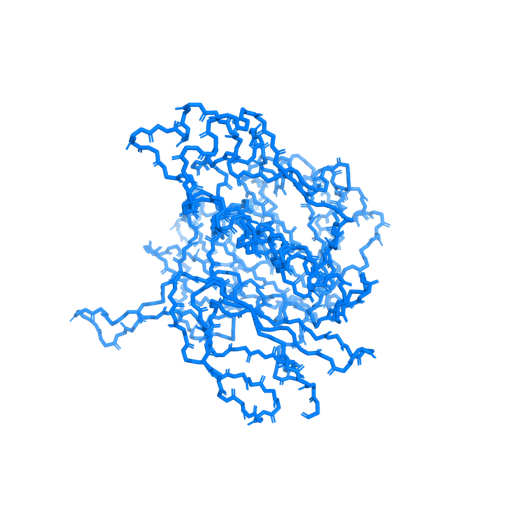 1.00 98.75 287 LEU A CA 1
ATOM 2208 C C . LEU A 1 287 ? -5.974 7.465 7.262 1.00 98.75 287 LEU A C 1
ATOM 2210 O O . LEU A 1 287 ? -6.946 7.142 6.582 1.00 98.75 287 LEU A O 1
ATOM 2214 N N . SER A 1 288 ? -5.629 8.744 7.402 1.00 97.75 288 SER A N 1
ATOM 2215 C CA . SER A 1 288 ? -6.372 9.841 6.748 1.00 97.75 288 SER A CA 1
ATOM 2216 C C . SER A 1 288 ? -6.273 9.813 5.216 1.00 97.75 288 SER A C 1
ATOM 2218 O O . SER A 1 288 ? -7.133 10.352 4.524 1.00 97.75 288 SER A O 1
ATOM 2220 N N . GLY A 1 289 ? -5.250 9.140 4.694 1.00 97.88 289 GLY A N 1
ATOM 2221 C CA . GLY A 1 289 ? -5.004 8.848 3.288 1.00 97.88 289 GLY A CA 1
ATOM 2222 C C . GLY A 1 289 ? -3.713 8.033 3.152 1.00 97.88 289 GLY A C 1
ATOM 2223 O O . GLY A 1 289 ? -3.005 7.827 4.132 1.00 97.88 289 GLY A O 1
ATOM 2224 N N . CYS A 1 290 ? -3.401 7.504 1.973 1.00 97.75 290 CYS A N 1
ATOM 2225 C CA . CYS A 1 290 ? -2.196 6.703 1.751 1.00 97.75 290 CYS A CA 1
ATOM 2226 C C . CYS A 1 290 ? -1.725 6.848 0.299 1.00 97.75 290 CYS A C 1
ATOM 2228 O O . CYS A 1 290 ? -1.889 5.947 -0.525 1.00 97.75 290 CYS A O 1
ATOM 2230 N N . ALA A 1 291 ? -1.159 8.013 -0.032 1.00 97.88 291 ALA A N 1
ATOM 2231 C CA . ALA A 1 291 ? -0.542 8.227 -1.338 1.00 97.88 291 ALA A CA 1
ATOM 2232 C C . ALA A 1 291 ? 0.630 7.255 -1.548 1.00 97.88 291 ALA A C 1
ATOM 2234 O O . ALA A 1 291 ? 1.320 6.891 -0.596 1.00 97.88 291 ALA A O 1
ATOM 2235 N N . TYR A 1 292 ? 0.885 6.827 -2.784 1.00 97.38 292 TYR A N 1
ATOM 2236 C CA . TYR A 1 292 ? 1.983 5.895 -3.033 1.00 97.38 292 TYR A CA 1
ATOM 2237 C C . TYR A 1 292 ? 3.345 6.549 -2.755 1.00 97.38 292 TYR A C 1
ATOM 2239 O O . TYR A 1 292 ? 3.685 7.584 -3.326 1.00 9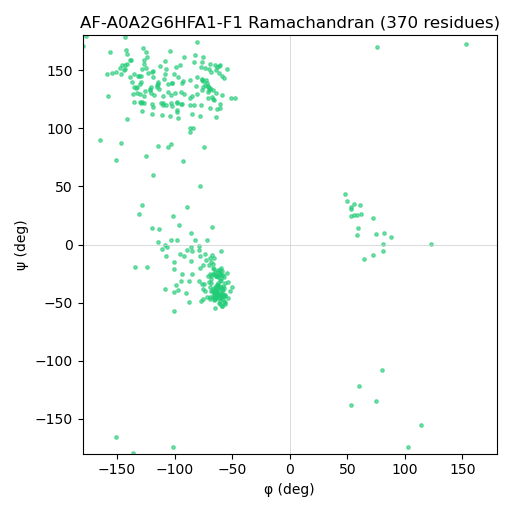7.38 292 TYR A O 1
ATOM 2247 N N . SER A 1 293 ? 4.127 5.907 -1.894 1.00 97.19 293 SER A N 1
ATOM 2248 C CA . SER A 1 293 ? 5.565 6.108 -1.709 1.00 97.19 293 SER A CA 1
ATOM 2249 C C . SER A 1 293 ? 6.160 4.834 -1.105 1.00 97.19 293 SER A C 1
ATOM 2251 O O . SER A 1 293 ? 5.422 3.974 -0.612 1.00 97.19 293 SER A O 1
ATOM 2253 N N . THR A 1 294 ? 7.483 4.690 -1.116 1.00 97.38 294 THR A N 1
ATOM 2254 C CA . THR A 1 294 ? 8.162 3.555 -0.467 1.00 97.38 294 THR A CA 1
ATOM 2255 C C . THR A 1 294 ? 7.939 3.560 1.049 1.00 97.38 294 THR A C 1
ATOM 2257 O O . THR A 1 294 ? 7.643 2.516 1.631 1.00 97.38 294 THR A O 1
ATOM 2260 N N . ASP A 1 295 ? 7.944 4.740 1.676 1.00 98.00 295 ASP A N 1
ATOM 2261 C CA . ASP A 1 295 ? 7.671 4.908 3.110 1.00 98.00 295 ASP A CA 1
ATOM 2262 C C . ASP A 1 295 ? 6.234 4.532 3.473 1.00 98.00 295 ASP A C 1
ATOM 2264 O O . ASP A 1 295 ? 6.004 3.758 4.402 1.00 98.00 295 ASP A O 1
ATOM 2268 N N . ASN A 1 296 ? 5.251 5.001 2.701 1.00 98.31 296 ASN A N 1
ATOM 2269 C CA . ASN A 1 296 ? 3.852 4.642 2.923 1.00 98.31 296 ASN A CA 1
ATOM 2270 C C . ASN A 1 296 ? 3.582 3.168 2.613 1.00 98.31 296 ASN A C 1
ATOM 2272 O O . ASN A 1 296 ? 2.769 2.535 3.282 1.00 98.31 296 ASN A O 1
ATOM 2276 N N . THR A 1 297 ? 4.287 2.595 1.636 1.00 98.38 297 THR A N 1
ATOM 2277 C CA . THR A 1 297 ? 4.231 1.155 1.359 1.00 98.38 297 THR A CA 1
ATOM 2278 C C . THR A 1 297 ? 4.755 0.364 2.557 1.00 98.38 297 THR A C 1
ATOM 2280 O O . THR A 1 297 ? 4.116 -0.601 2.980 1.00 98.38 297 THR A O 1
ATOM 2283 N N . ARG A 1 298 ? 5.862 0.800 3.175 1.00 98.31 298 ARG A N 1
ATOM 2284 C CA . ARG A 1 298 ? 6.392 0.201 4.408 1.00 98.31 298 ARG A CA 1
ATOM 2285 C C . ARG A 1 298 ? 5.448 0.384 5.600 1.00 98.31 298 ARG A C 1
ATOM 2287 O O . ARG A 1 298 ? 5.227 -0.576 6.339 1.00 98.31 298 ARG A O 1
ATOM 2294 N N . LEU A 1 299 ? 4.852 1.566 5.757 1.00 98.69 299 LEU A N 1
ATOM 2295 C CA . LEU A 1 299 ? 3.821 1.848 6.760 1.00 98.69 299 LEU A CA 1
ATOM 2296 C C . LEU A 1 299 ? 2.625 0.900 6.600 1.00 98.69 299 LEU A C 1
ATOM 2298 O O . LEU A 1 299 ? 2.196 0.279 7.574 1.00 98.69 299 LEU A O 1
ATOM 2302 N N . LEU A 1 300 ? 2.094 0.756 5.381 1.00 98.75 300 LEU A N 1
ATOM 2303 C CA . LEU A 1 300 ? 0.974 -0.139 5.098 1.00 98.75 300 LEU A CA 1
ATOM 2304 C C . LEU A 1 300 ? 1.365 -1.593 5.370 1.00 98.75 300 LEU A C 1
ATOM 2306 O O . LEU A 1 300 ? 0.615 -2.307 6.028 1.00 98.75 300 LEU A O 1
ATOM 2310 N N . HIS A 1 301 ? 2.565 -2.014 4.964 1.00 98.56 301 HIS A N 1
ATOM 2311 C CA . HIS A 1 301 ? 3.084 -3.353 5.239 1.00 98.56 301 HIS A CA 1
ATOM 2312 C C . HIS A 1 301 ? 3.107 -3.653 6.742 1.00 98.56 301 HIS A C 1
ATOM 2314 O O . HIS A 1 301 ? 2.550 -4.659 7.177 1.00 98.56 301 HIS A O 1
ATOM 2320 N N . ARG A 1 302 ? 3.660 -2.752 7.562 1.00 98.62 302 ARG A N 1
ATOM 2321 C CA . ARG A 1 302 ? 3.631 -2.891 9.026 1.00 98.62 302 ARG A CA 1
ATOM 2322 C C . ARG A 1 302 ? 2.204 -2.841 9.579 1.00 98.62 302 ARG A C 1
ATOM 2324 O O . ARG A 1 302 ? 1.879 -3.588 10.500 1.00 98.62 302 ARG A O 1
ATOM 2331 N N . SER A 1 303 ? 1.334 -2.018 8.998 1.00 98.81 303 SER A N 1
ATOM 2332 C CA . SER A 1 303 ? -0.081 -1.938 9.379 1.00 98.81 303 SER A CA 1
ATOM 2333 C C . SER A 1 303 ? -0.807 -3.267 9.166 1.00 98.81 303 SER A C 1
ATOM 2335 O O . SER A 1 303 ? -1.581 -3.660 10.034 1.00 98.81 303 SER A O 1
ATOM 2337 N N . LEU A 1 304 ? -0.504 -4.007 8.090 1.00 98.81 304 LEU A N 1
ATOM 2338 C CA . LEU A 1 304 ? -1.047 -5.351 7.857 1.00 98.81 304 LEU A CA 1
ATOM 2339 C C . LEU A 1 304 ? -0.654 -6.322 8.977 1.00 98.81 304 LEU A C 1
ATOM 2341 O O . LEU A 1 304 ? -1.526 -6.961 9.563 1.00 98.81 304 LEU A O 1
ATOM 2345 N N . TYR A 1 305 ? 0.640 -6.406 9.314 1.00 98.69 305 TYR A N 1
ATOM 2346 C CA . TYR A 1 305 ? 1.116 -7.278 10.398 1.00 98.69 305 TYR A CA 1
ATOM 2347 C C . TYR A 1 305 ? 0.475 -6.911 11.730 1.00 98.69 305 TYR A C 1
ATOM 2349 O O . TYR A 1 305 ? -0.003 -7.786 12.451 1.00 98.69 305 TYR A O 1
ATOM 2357 N N . TRP A 1 306 ? 0.439 -5.620 12.054 1.00 98.69 306 TRP A N 1
ATOM 2358 C CA . TRP A 1 306 ? -0.108 -5.169 13.322 1.00 98.69 306 TRP A CA 1
ATOM 2359 C C . TRP A 1 306 ? -1.616 -5.413 13.421 1.00 98.69 306 TRP A C 1
ATOM 2361 O O . TRP A 1 306 ? -2.063 -5.942 14.440 1.00 98.69 306 TRP A O 1
ATOM 2371 N N . ALA A 1 307 ? -2.385 -5.103 12.369 1.00 98.69 307 ALA A N 1
ATOM 2372 C CA . ALA A 1 307 ? -3.831 -5.324 12.323 1.00 98.69 307 ALA A CA 1
ATOM 2373 C C . ALA A 1 307 ? -4.190 -6.817 12.421 1.00 98.69 307 ALA A C 1
ATOM 2375 O O . ALA A 1 307 ? -5.168 -7.168 13.074 1.00 98.69 307 ALA A O 1
ATOM 2376 N N . ALA A 1 308 ? -3.365 -7.697 11.845 1.00 98.31 308 ALA A N 1
ATOM 2377 C CA . ALA A 1 308 ? -3.526 -9.148 11.938 1.00 98.31 308 ALA A CA 1
ATOM 2378 C C . ALA A 1 308 ? -3.037 -9.758 13.269 1.00 98.31 308 ALA A C 1
ATOM 2380 O O . ALA A 1 308 ? -3.090 -10.975 13.439 1.00 98.31 308 ALA A O 1
ATOM 2381 N N . GLY A 1 309 ? -2.502 -8.957 14.200 1.00 98.00 309 GLY A N 1
ATOM 2382 C CA . GLY A 1 309 ? -1.944 -9.476 15.453 1.00 98.00 309 GLY A CA 1
ATOM 2383 C C . GLY A 1 309 ? -0.613 -10.219 15.296 1.00 98.00 309 GLY A C 1
ATOM 2384 O O . GLY A 1 309 ? -0.288 -11.061 16.128 1.00 98.00 309 GLY A O 1
ATOM 2385 N N . ARG A 1 310 ? 0.137 -9.943 14.222 1.00 97.25 310 ARG A N 1
ATOM 2386 C CA . ARG A 1 310 ? 1.373 -10.639 13.827 1.00 97.25 310 ARG A CA 1
ATOM 2387 C C . ARG A 1 310 ? 2.627 -9.767 13.914 1.00 97.25 310 ARG A C 1
ATOM 2389 O O . ARG A 1 310 ? 3.667 -10.158 13.398 1.00 97.25 310 ARG A O 1
ATOM 2396 N N . ASP A 1 311 ? 2.569 -8.610 14.566 1.00 96.06 311 ASP A N 1
ATOM 2397 C CA . ASP A 1 311 ? 3.691 -7.666 14.691 1.00 96.06 311 ASP A CA 1
ATOM 2398 C C . ASP A 1 311 ? 4.976 -8.300 15.258 1.00 96.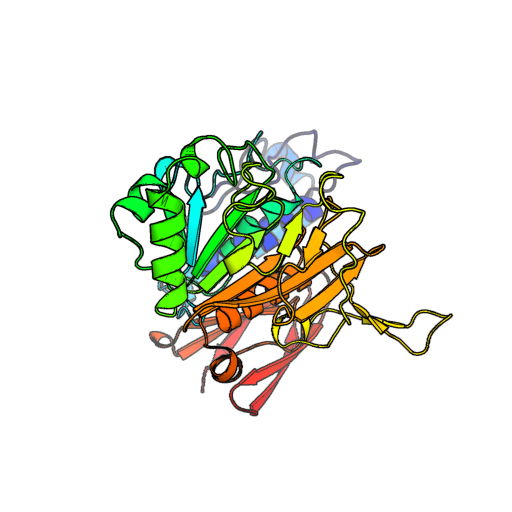06 311 ASP A C 1
ATOM 2400 O O . ASP A 1 311 ? 6.067 -7.969 14.803 1.00 96.06 311 ASP A O 1
ATOM 2404 N N . GLN A 1 312 ? 4.858 -9.290 16.148 1.00 93.31 312 GLN A N 1
ATOM 2405 C CA . GLN A 1 312 ? 6.003 -10.041 16.684 1.00 93.31 312 GLN A CA 1
ATOM 2406 C C . GLN A 1 312 ? 6.731 -10.902 15.635 1.00 93.31 312 GLN A C 1
ATOM 2408 O O . GLN A 1 312 ? 7.922 -11.153 15.779 1.00 93.31 312 GLN A O 1
ATOM 2413 N N . SER A 1 313 ? 6.043 -11.319 14.568 1.00 94.31 313 SER A N 1
ATOM 2414 C CA . SER A 1 313 ? 6.628 -12.130 13.486 1.00 94.31 313 SER A CA 1
ATOM 2415 C C . SER A 1 313 ? 7.313 -11.297 12.396 1.00 94.31 313 SER A C 1
ATOM 2417 O O . SER A 1 313 ? 7.878 -11.852 11.458 1.00 94.31 313 SER A O 1
ATOM 2419 N N . TRP A 1 314 ? 7.286 -9.961 12.491 1.00 95.19 314 TRP A N 1
ATOM 2420 C CA . TRP A 1 314 ? 7.908 -9.074 11.499 1.00 95.19 314 TRP A CA 1
ATOM 2421 C C . TRP A 1 314 ? 9.385 -9.413 11.266 1.00 95.19 314 TRP A C 1
ATOM 2423 O O . TRP A 1 314 ? 9.820 -9.546 10.124 1.00 95.19 314 TRP A O 1
ATOM 2433 N N . GLU A 1 315 ? 10.131 -9.623 12.352 1.00 92.62 315 GLU A N 1
ATOM 2434 C CA . GLU A 1 315 ? 11.568 -9.910 12.324 1.00 92.62 315 GLU A CA 1
ATOM 2435 C C . GLU A 1 315 ? 11.902 -11.323 11.824 1.00 92.62 315 GLU A C 1
ATOM 2437 O O . GLU A 1 315 ? 13.055 -11.599 11.497 1.00 92.62 315 GLU A O 1
ATOM 2442 N N . GLU A 1 316 ? 10.924 -12.228 11.730 1.00 93.94 316 GLU A N 1
ATOM 2443 C CA . GLU A 1 316 ? 11.126 -13.577 11.180 1.00 93.94 316 GLU A CA 1
ATOM 2444 C C . GLU A 1 316 ? 11.363 -13.556 9.664 1.00 93.94 316 GLU A C 1
ATOM 2446 O O . GLU A 1 316 ? 11.881 -14.524 9.095 1.00 93.94 316 GLU A O 1
ATOM 2451 N N . ASN A 1 317 ? 11.011 -12.443 9.018 1.00 93.88 317 ASN A N 1
ATOM 2452 C CA . ASN A 1 317 ? 11.117 -12.232 7.585 1.00 93.88 317 ASN A CA 1
ATOM 2453 C C . ASN A 1 317 ? 12.372 -11.436 7.238 1.00 93.88 317 ASN A C 1
ATOM 2455 O O . ASN A 1 317 ? 12.850 -10.618 8.019 1.00 93.88 317 ASN A O 1
ATOM 2459 N N . TRP A 1 318 ? 12.885 -11.649 6.027 1.00 94.50 318 TRP A N 1
ATOM 2460 C CA . TRP A 1 318 ? 13.920 -10.781 5.480 1.00 94.50 318 TRP A CA 1
ATOM 2461 C C . TRP A 1 318 ? 13.336 -9.401 5.167 1.00 94.50 318 TRP A C 1
ATOM 2463 O O . TRP A 1 318 ? 12.453 -9.272 4.318 1.00 94.50 318 TRP A O 1
ATOM 2473 N N . VAL A 1 319 ? 13.847 -8.374 5.842 1.00 94.81 319 VAL A N 1
ATOM 2474 C CA . VAL A 1 319 ? 13.415 -6.981 5.694 1.00 94.81 319 VAL A CA 1
ATOM 2475 C C . VAL A 1 319 ? 14.646 -6.088 5.577 1.00 94.81 319 VAL A C 1
ATOM 2477 O O . VAL A 1 319 ? 15.598 -6.242 6.337 1.00 94.81 319 VAL A O 1
ATOM 2480 N N . ALA A 1 320 ? 14.639 -5.155 4.627 1.00 96.50 320 ALA A N 1
ATOM 2481 C CA . ALA A 1 320 ? 15.670 -4.126 4.536 1.00 96.50 320 ALA A CA 1
ATOM 2482 C C . ALA A 1 320 ? 15.397 -2.983 5.528 1.00 96.50 320 ALA A C 1
ATOM 2484 O O . ALA A 1 320 ? 14.240 -2.606 5.745 1.00 96.50 320 ALA A O 1
ATOM 2485 N N . ASP A 1 321 ? 16.451 -2.413 6.102 1.00 95.81 321 ASP A N 1
ATOM 2486 C CA . ASP A 1 321 ? 16.370 -1.222 6.955 1.00 95.81 321 ASP A CA 1
ATOM 2487 C C . ASP A 1 321 ? 15.950 0.052 6.199 1.00 95.81 321 ASP A C 1
ATOM 2489 O O . ASP A 1 321 ? 15.467 0.993 6.820 1.00 95.81 321 ASP A O 1
ATOM 2493 N N . ASP A 1 322 ? 16.046 0.052 4.869 1.00 97.19 322 ASP A N 1
ATOM 2494 C CA . ASP A 1 322 ? 15.552 1.114 3.991 1.00 97.19 322 ASP A CA 1
ATOM 2495 C C . ASP A 1 322 ? 14.192 0.745 3.364 1.00 97.19 322 ASP A C 1
ATOM 2497 O O . ASP A 1 322 ? 14.015 -0.344 2.803 1.00 97.19 322 ASP A O 1
ATOM 2501 N N . SER A 1 323 ? 13.210 1.651 3.444 1.00 96.94 323 SER A N 1
ATOM 2502 C CA . SER A 1 323 ? 11.858 1.462 2.890 1.00 96.94 323 SER A CA 1
ATOM 2503 C C . SER A 1 323 ? 11.854 1.355 1.361 1.00 96.94 323 SER A C 1
ATOM 2505 O O . SER A 1 323 ? 10.944 0.750 0.790 1.00 96.94 323 SER A O 1
ATOM 2507 N N . ARG A 1 324 ? 12.881 1.901 0.696 1.00 97.44 324 ARG A N 1
ATOM 2508 C CA . ARG A 1 324 ? 13.060 1.885 -0.763 1.00 97.44 324 ARG A CA 1
ATOM 2509 C C . ARG A 1 324 ? 13.478 0.519 -1.294 1.00 97.44 324 ARG A C 1
ATOM 2511 O O . ARG A 1 324 ? 13.489 0.322 -2.508 1.00 97.44 324 ARG A O 1
ATOM 2518 N N . VAL A 1 325 ? 13.787 -0.424 -0.405 1.00 98.19 325 VAL A N 1
ATOM 2519 C CA . VAL A 1 325 ? 14.183 -1.783 -0.761 1.00 98.19 325 VAL A CA 1
ATOM 2520 C C . VAL A 1 325 ? 13.095 -2.786 -0.390 1.00 98.19 325 VAL A C 1
ATOM 2522 O O . VAL A 1 325 ? 12.628 -2.855 0.750 1.00 98.19 325 VAL A O 1
ATOM 2525 N N . GLU A 1 326 ? 12.716 -3.605 -1.369 1.00 97.56 326 GLU A N 1
ATOM 2526 C CA . GLU A 1 326 ? 11.787 -4.722 -1.193 1.00 97.56 326 GLU A CA 1
ATOM 2527 C C . GLU A 1 326 ? 12.490 -6.063 -1.378 1.00 97.56 326 GLU A C 1
ATOM 2529 O O . GLU A 1 326 ? 13.495 -6.180 -2.079 1.00 97.56 326 GLU A O 1
ATOM 2534 N N . VAL A 1 327 ? 11.945 -7.093 -0.733 1.00 97.00 327 VAL A N 1
ATOM 2535 C CA . VAL A 1 327 ? 12.559 -8.418 -0.675 1.00 97.00 327 VAL A CA 1
ATOM 2536 C C . VAL A 1 327 ? 11.537 -9.488 -1.055 1.00 97.00 327 VAL A C 1
ATOM 2538 O O . VAL A 1 327 ? 10.374 -9.444 -0.638 1.00 97.00 327 VAL A O 1
ATOM 2541 N N . ALA A 1 328 ? 11.963 -10.465 -1.852 1.00 96.81 328 ALA A N 1
ATOM 2542 C CA . ALA A 1 328 ? 11.170 -11.631 -2.222 1.00 96.81 328 ALA A CA 1
ATOM 2543 C C . ALA A 1 328 ? 11.961 -12.923 -1.973 1.00 96.81 328 ALA A C 1
ATOM 2545 O O . ALA A 1 328 ? 13.058 -13.106 -2.497 1.00 96.81 328 ALA A O 1
ATOM 2546 N N . GLU A 1 329 ? 11.402 -13.805 -1.141 1.00 95.50 329 GLU A N 1
ATOM 2547 C CA . GLU A 1 329 ? 12.011 -15.074 -0.726 1.00 95.50 329 GLU A CA 1
ATOM 2548 C C . GLU A 1 329 ? 11.454 -16.230 -1.566 1.00 95.50 329 GLU A C 1
ATOM 2550 O O . GLU A 1 329 ? 10.279 -16.570 -1.454 1.00 95.50 329 GLU A O 1
ATOM 2555 N N . TYR A 1 330 ? 12.303 -16.858 -2.377 1.00 95.31 330 TYR A N 1
ATOM 2556 C CA . TYR A 1 330 ? 11.990 -18.036 -3.188 1.00 95.31 330 TYR A CA 1
ATOM 2557 C C . TYR A 1 330 ? 12.597 -19.272 -2.519 1.00 95.31 330 TYR A C 1
ATOM 2559 O O . TYR A 1 330 ? 13.745 -19.643 -2.775 1.00 95.31 330 TYR A O 1
ATOM 2567 N N . ARG A 1 331 ? 11.844 -19.873 -1.590 1.00 91.25 331 ARG A N 1
ATOM 2568 C CA . ARG A 1 331 ? 12.347 -20.950 -0.716 1.00 91.25 331 ARG A CA 1
ATOM 2569 C C . ARG A 1 331 ? 12.742 -22.197 -1.494 1.00 91.25 331 ARG A C 1
ATOM 2571 O O . ARG A 1 331 ? 13.811 -22.745 -1.239 1.00 91.25 331 ARG A O 1
ATOM 2578 N N . ASP A 1 332 ? 11.928 -22.588 -2.467 1.00 90.38 332 ASP A N 1
ATOM 2579 C CA . ASP A 1 332 ? 12.153 -23.806 -3.249 1.00 90.38 332 ASP A CA 1
ATOM 2580 C C . ASP A 1 332 ? 13.386 -23.687 -4.155 1.00 90.38 332 ASP A C 1
ATOM 2582 O O . ASP A 1 332 ? 14.090 -24.667 -4.390 1.00 90.38 332 ASP A O 1
ATOM 2586 N N . GLN A 1 333 ? 13.703 -22.469 -4.603 1.00 92.69 333 GLN A N 1
ATOM 2587 C CA . GLN A 1 333 ? 14.896 -22.167 -5.396 1.00 92.69 333 GLN A CA 1
ATOM 2588 C C . GLN A 1 333 ? 16.114 -21.812 -4.526 1.00 92.69 333 GLN A C 1
ATOM 2590 O O . GLN A 1 333 ? 17.206 -21.632 -5.058 1.00 92.69 333 GLN A O 1
ATOM 2595 N N . A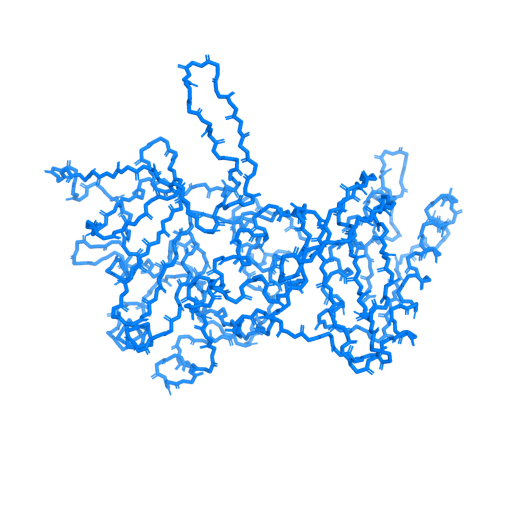SN A 1 334 ? 15.960 -21.724 -3.199 1.00 93.88 334 ASN A N 1
ATOM 2596 C CA . ASN A 1 334 ? 16.988 -21.251 -2.267 1.00 93.88 334 ASN A CA 1
ATOM 2597 C C . ASN A 1 334 ? 17.520 -19.838 -2.608 1.00 93.88 334 ASN A C 1
ATOM 2599 O O . ASN A 1 334 ? 18.702 -19.537 -2.422 1.00 93.88 334 ASN A O 1
ATOM 2603 N N . LEU A 1 335 ? 16.644 -18.964 -3.117 1.00 95.69 335 LEU A N 1
ATOM 2604 C CA . LEU A 1 335 ? 16.998 -17.632 -3.609 1.00 95.69 335 LEU A CA 1
ATOM 2605 C C . LEU A 1 335 ? 16.280 -16.512 -2.853 1.00 95.69 335 LEU A C 1
ATOM 2607 O O . LEU A 1 335 ? 15.128 -16.631 -2.437 1.00 95.69 335 LEU A O 1
ATOM 2611 N N . LEU A 1 336 ? 16.963 -15.378 -2.743 1.00 96.12 336 LEU A N 1
ATOM 2612 C CA . LEU A 1 336 ? 16.403 -14.106 -2.313 1.00 96.12 336 LEU A CA 1
ATOM 2613 C C . LEU A 1 336 ? 16.593 -13.079 -3.426 1.00 96.12 336 LEU A C 1
ATOM 2615 O O . LEU A 1 336 ? 17.707 -12.903 -3.919 1.00 96.12 336 LEU A O 1
ATOM 2619 N N . LEU A 1 337 ? 15.523 -12.383 -3.785 1.00 97.50 337 LEU A N 1
ATOM 2620 C CA . LEU A 1 337 ? 15.570 -11.227 -4.669 1.00 97.50 337 LEU A CA 1
ATOM 2621 C C . LEU A 1 337 ? 15.442 -9.955 -3.834 1.00 97.50 337 LEU A C 1
ATOM 2623 O O . LEU A 1 337 ? 14.451 -9.781 -3.125 1.00 97.50 337 LEU A O 1
ATOM 2627 N N . VAL A 1 338 ? 16.438 -9.078 -3.930 1.00 98.00 338 VAL A N 1
ATOM 2628 C CA . VAL A 1 338 ? 16.467 -7.767 -3.275 1.00 98.00 338 VAL A CA 1
ATOM 2629 C C . VAL A 1 338 ? 16.325 -6.694 -4.351 1.00 98.00 338 VAL A C 1
ATOM 2631 O O . VAL A 1 338 ? 17.112 -6.656 -5.295 1.00 98.00 338 VAL A O 1
ATOM 2634 N N . LEU A 1 339 ? 15.299 -5.854 -4.241 1.00 97.88 339 LEU A N 1
ATOM 2635 C CA . LEU A 1 339 ? 14.908 -4.868 -5.248 1.00 97.88 339 LEU A CA 1
ATOM 2636 C C . LEU A 1 339 ? 15.204 -3.458 -4.743 1.00 97.88 339 LEU A C 1
ATOM 2638 O O . LEU A 1 339 ? 14.619 -3.048 -3.744 1.00 97.88 339 LEU A O 1
ATOM 2642 N N . ASN A 1 340 ? 16.042 -2.700 -5.452 1.00 97.88 340 ASN A N 1
ATOM 2643 C CA . ASN A 1 340 ? 16.167 -1.261 -5.239 1.00 97.88 340 ASN A CA 1
ATOM 2644 C C . ASN A 1 340 ? 15.081 -0.533 -6.046 1.00 97.88 340 ASN A C 1
ATOM 2646 O O . ASN A 1 340 ? 15.107 -0.545 -7.279 1.00 97.88 340 ASN A O 1
ATOM 2650 N N . ASN A 1 341 ? 14.122 0.089 -5.359 1.00 97.06 341 ASN A N 1
ATOM 2651 C CA . ASN A 1 341 ? 13.000 0.787 -5.986 1.00 97.06 341 ASN A CA 1
ATOM 2652 C C . ASN A 1 341 ? 13.227 2.302 -6.146 1.00 97.06 341 ASN A C 1
ATOM 2654 O O . ASN A 1 341 ? 12.264 3.032 -6.377 1.00 97.06 341 ASN A O 1
ATOM 2658 N N . CYS A 1 342 ? 14.468 2.793 -6.045 1.00 95.25 342 CYS A N 1
ATOM 2659 C CA . CYS A 1 342 ? 14.804 4.192 -6.313 1.00 95.25 342 CYS A CA 1
ATOM 2660 C C . CYS A 1 342 ? 15.957 4.351 -7.320 1.00 95.25 342 CYS A C 1
ATOM 2662 O O . CYS A 1 342 ? 16.638 3.395 -7.690 1.00 95.25 342 CYS A O 1
ATOM 2664 N N . ALA A 1 343 ? 16.162 5.588 -7.778 1.00 94.81 343 ALA A N 1
ATOM 2665 C CA . ALA A 1 343 ? 17.203 5.961 -8.738 1.00 94.81 343 ALA A CA 1
ATOM 2666 C C . ALA A 1 343 ? 18.569 6.265 -8.092 1.00 94.81 343 ALA A C 1
ATOM 2668 O O . ALA A 1 343 ? 19.470 6.770 -8.757 1.00 94.81 343 ALA A O 1
ATOM 2669 N N . GLU A 1 344 ? 18.728 5.966 -6.805 1.00 96.69 344 GLU A N 1
ATOM 2670 C CA . GLU A 1 344 ? 19.958 6.196 -6.049 1.00 96.69 344 GLU A CA 1
ATOM 2671 C C . GLU A 1 344 ? 20.654 4.866 -5.761 1.00 96.69 344 GLU A C 1
ATOM 2673 O O . GLU A 1 344 ? 20.003 3.828 -5.627 1.00 96.69 344 GLU A O 1
ATOM 2678 N N . GLN A 1 345 ? 21.982 4.900 -5.644 1.00 97.62 345 GLN A N 1
ATOM 2679 C CA . GLN A 1 345 ? 22.728 3.782 -5.075 1.00 97.62 345 GLN A CA 1
ATOM 2680 C C . GLN A 1 345 ? 22.445 3.723 -3.573 1.00 97.62 345 GLN A C 1
ATOM 2682 O O . 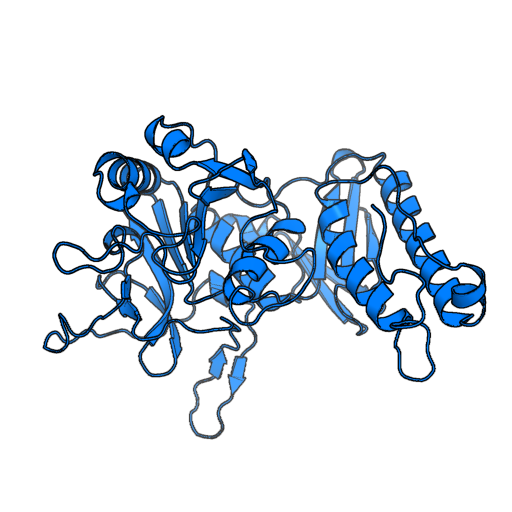GLN A 1 345 ? 22.480 4.755 -2.898 1.00 97.62 345 GLN A O 1
ATOM 2687 N N . LEU A 1 346 ? 22.190 2.525 -3.053 1.00 98.06 346 LEU A N 1
ATOM 2688 C CA . LEU A 1 346 ? 21.852 2.321 -1.649 1.00 98.06 346 LEU A CA 1
ATOM 2689 C C . LEU A 1 346 ? 22.852 1.393 -0.964 1.00 98.06 346 LEU A C 1
ATOM 2691 O O . LEU A 1 346 ? 23.179 0.331 -1.484 1.00 98.06 346 LEU A O 1
ATOM 2695 N N . GLU A 1 347 ? 23.266 1.771 0.242 1.00 97.94 347 GLU A N 1
ATOM 2696 C CA . GLU A 1 347 ? 23.947 0.889 1.188 1.00 97.94 347 GLU A CA 1
ATOM 2697 C C . GLU A 1 347 ? 22.939 0.503 2.267 1.00 97.94 347 GLU A C 1
ATOM 2699 O O . GLU A 1 347 ? 22.517 1.356 3.050 1.00 97.94 347 GLU A O 1
ATOM 2704 N N . ILE A 1 348 ? 22.528 -0.763 2.290 1.00 97.50 348 ILE A N 1
ATOM 2705 C CA . ILE A 1 348 ? 21.436 -1.233 3.151 1.00 97.50 348 ILE A CA 1
ATOM 2706 C C . ILE A 1 348 ? 21.854 -2.416 4.009 1.00 97.50 348 ILE A C 1
ATOM 2708 O O . ILE A 1 348 ? 22.786 -3.162 3.687 1.00 97.50 348 ILE A O 1
ATOM 2712 N N . LYS A 1 349 ? 21.115 -2.617 5.098 1.00 97.00 349 LYS A N 1
ATOM 2713 C CA . LYS A 1 349 ? 21.172 -3.821 5.921 1.00 97.00 349 LYS A CA 1
ATOM 2714 C C . LYS A 1 349 ? 19.919 -4.637 5.695 1.00 97.00 349 LYS A C 1
ATOM 2716 O O . LYS A 1 349 ? 18.802 -4.216 5.986 1.00 97.00 349 LYS A O 1
ATOM 2721 N N . LEU A 1 350 ? 20.124 -5.855 5.224 1.00 96.31 350 LEU A N 1
ATOM 2722 C CA . LEU A 1 350 ? 19.090 -6.866 5.181 1.00 96.31 350 LEU A CA 1
ATOM 2723 C C . LEU A 1 350 ? 19.058 -7.603 6.527 1.00 96.31 350 LEU A C 1
ATOM 2725 O O . LEU A 1 350 ? 20.055 -8.209 6.923 1.00 96.31 350 LEU A O 1
ATOM 2729 N N . CYS A 1 351 ? 17.921 -7.559 7.213 1.00 94.62 351 CYS A N 1
ATOM 2730 C CA . CYS A 1 351 ? 17.736 -8.047 8.576 1.00 94.62 351 CYS A CA 1
ATOM 2731 C C . CYS A 1 351 ? 16.768 -9.238 8.618 1.00 94.62 351 CYS A C 1
ATOM 2733 O O . CYS A 1 351 ? 15.746 -9.225 7.934 1.00 94.62 351 CYS A O 1
ATOM 2735 N N . ARG A 1 352 ? 17.074 -10.248 9.441 1.00 94.31 352 ARG A N 1
ATOM 2736 C CA . ARG A 1 352 ? 16.166 -11.351 9.810 1.00 94.31 352 ARG A CA 1
ATOM 2737 C C . ARG A 1 352 ? 16.612 -11.973 11.128 1.00 94.31 352 ARG A C 1
ATOM 2739 O O . ARG A 1 352 ? 17.772 -12.355 11.250 1.00 94.31 352 ARG A O 1
ATOM 2746 N N . LEU A 1 353 ? 15.712 -12.105 12.101 1.00 91.88 353 LEU A N 1
ATOM 2747 C CA . LEU A 1 353 ? 15.971 -12.708 13.419 1.00 91.88 353 LEU A CA 1
ATOM 2748 C C . LEU A 1 353 ? 17.259 -12.169 14.078 1.00 91.88 353 LEU A C 1
ATOM 2750 O O . LEU A 1 353 ? 18.100 -12.929 14.555 1.00 91.88 353 LEU A O 1
ATOM 2754 N N . GLY A 1 354 ? 17.470 -10.851 14.010 1.00 86.75 354 GLY A N 1
ATOM 2755 C CA . GLY A 1 354 ? 18.679 -10.179 14.507 1.00 86.75 354 GLY A CA 1
ATOM 2756 C C . GLY A 1 354 ? 19.958 -10.398 13.681 1.00 86.75 354 GLY A C 1
ATOM 2757 O O . GLY A 1 354 ? 20.951 -9.709 13.909 1.00 86.75 354 GLY A O 1
ATOM 2758 N N . SER A 1 355 ? 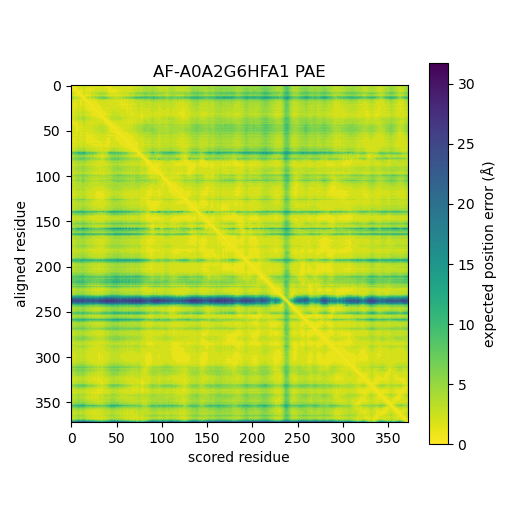19.957 -11.305 12.700 1.00 90.62 355 SER A N 1
ATOM 2759 C CA . SER A 1 355 ? 21.050 -11.455 11.733 1.00 90.62 355 SER A CA 1
ATOM 2760 C C . SER A 1 355 ? 20.990 -10.345 10.690 1.00 90.62 355 SER A C 1
ATOM 2762 O O . SER A 1 355 ? 19.904 -9.955 10.258 1.00 90.62 355 SER A O 1
ATOM 2764 N N . THR A 1 356 ? 22.155 -9.854 10.264 1.00 94.12 356 THR A N 1
ATOM 2765 C CA . THR A 1 356 ? 22.260 -8.769 9.279 1.00 94.12 356 THR A CA 1
ATOM 2766 C C . THR A 1 356 ? 23.214 -9.128 8.144 1.00 94.12 356 THR A C 1
ATOM 2768 O O . THR A 1 356 ? 24.216 -9.815 8.351 1.00 94.12 356 THR A O 1
ATOM 2771 N N . ARG A 1 357 ? 22.898 -8.667 6.931 1.00 94.56 357 ARG A N 1
ATOM 2772 C CA . ARG A 1 357 ? 23.762 -8.735 5.745 1.00 94.56 357 ARG A CA 1
ATOM 2773 C C . ARG A 1 357 ? 23.821 -7.345 5.112 1.00 94.56 357 ARG A C 1
ATOM 2775 O O . ARG A 1 357 ? 22.778 -6.792 4.778 1.00 94.56 357 ARG A O 1
ATOM 2782 N N . ASN A 1 358 ? 25.022 -6.789 4.960 1.00 96.88 358 ASN A N 1
ATOM 2783 C CA . ASN A 1 358 ? 25.212 -5.503 4.283 1.00 96.88 358 ASN A CA 1
ATOM 2784 C C . ASN A 1 358 ? 25.229 -5.721 2.769 1.00 96.88 358 ASN A C 1
ATOM 2786 O O . ASN A 1 358 ? 25.883 -6.657 2.299 1.00 96.88 358 ASN A O 1
ATOM 2790 N N . LEU A 1 359 ? 24.540 -4.862 2.024 1.00 97.25 359 LEU A N 1
ATOM 2791 C CA . LEU A 1 359 ? 24.458 -4.917 0.567 1.00 97.25 359 LEU A CA 1
ATOM 2792 C C . LEU A 1 359 ? 24.606 -3.510 -0.016 1.00 97.25 359 LEU A C 1
ATOM 2794 O O . LEU A 1 359 ? 24.010 -2.568 0.503 1.00 97.25 359 LEU A O 1
ATOM 2798 N N . SER A 1 360 ? 25.347 -3.418 -1.120 1.00 97.75 360 SER A N 1
ATOM 2799 C CA . SER A 1 360 ? 25.389 -2.238 -1.984 1.00 97.75 360 SER A CA 1
ATOM 2800 C C . SER A 1 360 ? 24.526 -2.530 -3.205 1.00 97.75 360 SER A C 1
ATOM 2802 O O . SER A 1 360 ? 24.773 -3.510 -3.912 1.00 97.75 360 SER A O 1
ATOM 2804 N N . LEU A 1 361 ? 23.481 -1.735 -3.411 1.00 98.00 361 LEU A N 1
ATOM 2805 C CA . LEU A 1 361 ? 22.540 -1.895 -4.511 1.00 98.00 361 LEU A CA 1
ATOM 2806 C C . LEU A 1 361 ? 22.697 -0.735 -5.487 1.00 98.00 361 LEU A C 1
ATOM 2808 O O . LEU A 1 361 ? 22.483 0.423 -5.122 1.00 98.00 361 LEU A O 1
ATOM 2812 N N . ASP A 1 362 ? 23.006 -1.063 -6.738 1.00 97.81 362 ASP A N 1
ATOM 2813 C CA . ASP A 1 362 ? 23.056 -0.083 -7.818 1.00 97.81 362 ASP A CA 1
ATOM 2814 C C . ASP A 1 362 ? 21.683 0.588 -8.029 1.00 97.81 362 ASP A C 1
ATOM 2816 O O . ASP A 1 362 ? 20.638 -0.012 -7.721 1.00 97.81 362 ASP A O 1
ATOM 2820 N N . PRO A 1 363 ? 21.655 1.821 -8.573 1.00 97.31 363 PRO A N 1
ATOM 2821 C CA . PRO A 1 363 ? 20.422 2.524 -8.906 1.00 97.31 363 PRO A CA 1
ATOM 2822 C C . PRO A 1 363 ? 19.445 1.648 -9.681 1.00 97.31 363 PRO A C 1
ATOM 2824 O O . PRO A 1 363 ? 19.786 1.095 -10.726 1.00 97.31 363 PRO A O 1
ATOM 2827 N N . MET A 1 364 ? 18.211 1.546 -9.186 1.00 96.50 364 MET A N 1
ATOM 2828 C CA . MET A 1 364 ? 17.113 0.808 -9.819 1.00 96.50 364 MET A CA 1
ATOM 2829 C C . MET A 1 364 ? 17.387 -0.681 -10.057 1.00 96.50 364 MET A C 1
ATOM 2831 O O . MET A 1 364 ? 16.581 -1.340 -10.714 1.00 96.50 364 MET A O 1
ATOM 2835 N N . ALA A 1 365 ? 18.488 -1.235 -9.555 1.00 95.19 365 ALA A N 1
ATOM 2836 C CA . ALA A 1 365 ? 18.877 -2.606 -9.826 1.00 95.19 365 ALA A CA 1
ATOM 2837 C C . ALA A 1 365 ? 18.118 -3.603 -8.942 1.00 95.19 365 ALA A C 1
ATOM 2839 O O . ALA A 1 365 ? 17.366 -3.257 -8.025 1.00 95.19 365 ALA A O 1
ATOM 2840 N N . SER A 1 366 ? 18.337 -4.878 -9.226 1.00 95.69 366 SER A N 1
ATOM 2841 C CA . SER A 1 366 ? 17.957 -5.969 -8.344 1.00 95.69 366 SER A CA 1
ATOM 2842 C C . SER A 1 366 ? 19.125 -6.921 -8.170 1.00 95.69 366 SER A C 1
ATOM 2844 O O . SER A 1 366 ? 19.859 -7.168 -9.124 1.00 95.69 366 SER A O 1
ATOM 2846 N N . GLN A 1 367 ? 19.267 -7.493 -6.980 1.00 96.62 367 GLN A N 1
ATOM 2847 C CA . GLN A 1 367 ? 20.322 -8.447 -6.672 1.00 96.62 367 GLN A CA 1
ATOM 2848 C C . GLN A 1 367 ? 19.729 -9.778 -6.216 1.00 96.62 367 GLN A C 1
ATOM 2850 O O . GLN A 1 367 ? 18.839 -9.826 -5.366 1.00 96.62 367 GLN A O 1
ATOM 2855 N N . TRP A 1 368 ? 20.264 -10.865 -6.767 1.00 96.75 368 TRP A N 1
ATOM 2856 C CA . TRP A 1 368 ? 19.959 -12.226 -6.343 1.00 96.75 368 TRP A CA 1
ATOM 2857 C C . TRP A 1 368 ? 20.993 -12.713 -5.332 1.00 96.75 368 TRP A C 1
ATOM 2859 O O . TRP A 1 368 ? 22.195 -12.617 -5.576 1.00 96.75 368 TRP A O 1
ATOM 2869 N N . LEU A 1 369 ? 20.523 -13.278 -4.224 1.00 95.88 369 LEU A N 1
ATOM 2870 C CA . LEU A 1 369 ? 21.348 -13.852 -3.164 1.00 95.88 369 LEU A CA 1
ATOM 2871 C C . LEU A 1 369 ? 20.916 -15.293 -2.883 1.00 95.88 369 LEU A C 1
ATOM 2873 O O . LEU A 1 369 ? 19.762 -15.654 -3.103 1.00 95.88 369 LEU A O 1
ATOM 2877 N N . SER A 1 370 ? 21.829 -16.100 -2.342 1.00 93.00 370 SER A N 1
ATOM 2878 C CA . SER A 1 370 ? 21.468 -17.389 -1.741 1.00 93.00 370 SER A CA 1
ATOM 2879 C C . SER A 1 370 ? 20.820 -17.165 -0.371 1.00 93.00 370 SER A C 1
ATOM 2881 O O . SER A 1 370 ? 21.279 -16.308 0.395 1.00 93.00 370 SER A O 1
ATOM 2883 N N . LEU A 1 371 ? 19.782 -17.941 -0.036 1.00 85.12 371 LEU A N 1
ATOM 2884 C CA . LEU A 1 371 ? 19.174 -17.897 1.304 1.00 85.12 371 LEU A CA 1
ATOM 2885 C C . LEU A 1 371 ? 20.100 -18.455 2.394 1.00 85.12 371 LEU A C 1
ATOM 2887 O O . LEU A 1 371 ? 19.993 -18.026 3.542 1.00 85.12 371 LEU A O 1
ATOM 2891 N N . SER A 1 372 ? 21.008 -19.368 2.025 1.00 73.44 372 SER A N 1
ATOM 2892 C CA . SER A 1 372 ? 22.019 -19.972 2.911 1.00 73.44 372 SER A CA 1
ATOM 2893 C C . SER A 1 372 ? 22.984 -18.956 3.502 1.00 73.44 372 SER A C 1
ATOM 2895 O O . SER A 1 372 ? 23.388 -18.037 2.748 1.00 73.44 372 SER A O 1
#

Foldseek 3Di:
DAWDDALDPVQLDPPHDRPVRRLLRLLLVVLLCLAPNDPDYYYHDDPVSQVVPVVNVVSVVVSRVQNVVSCVLQVSDHFAQPFWAEEQEFQQWPVQVLNPQDPDPPDDDLQRQLQNQVSSLVSRHSYHYGTDHLVCLLVVVDPTLEYEQEHEECDRRAEDDSLVDVSSVVSVLVCQLVQGFYEYEAQHCADDDPQFRHSCCVQQQKTADPVSVPVDDADADADADQLQPLFDWDDDPPDPDTAGDACSRDFPDRMGGPDPQKHQNHDDPRHGAWIKHHRNNFIYIYGSGQRHDLSSSSSVRCSRCVRSVNNVCPQQDWDKSHSQWDWGHSPVSQKIKIFRSAQDWDFIWTGHPNDTDTDTHHGRDMDMDGND

Sequence (372 aa):
GRFLPYFFPDVFSSDGDPIGEANNSWLAARRAIVRSPLDRIGYGGYLSLAVQFPDFIDRIAQIANEFRELHEKTAGELPHNTAPRVAILTAWGKLRSWQTHMVAHALWYKQIYSYLGVLEALAGLPCQVDFLSYQDVIDSKIEADVLIIAGAGDTAFAGGPEWAAQELPAAIRSFVARGGGLIGVGEPSYYPRQGTALVLSDVLGVDRELGWSLSTDRYFSVEPHFITADLPSEKTTDSNQSTLIFNPGERIGDVVVTSSQTKVAAAFEGSVDIATNSFGRGRAVYLSGCAYSTDNTRLLHRSLYWAAGRDQSWEENWVADDSRVEVAEYRDQNLLLVLNNCAEQLEIKLCRLGSTRNLSLDPMASQWLSLS

Solvent-accessible surface area (backbone atoms only — not comparable to full-atom values): 19898 Å² total; per-residue (Å²): 83,76,48,49,57,60,38,40,70,84,39,66,45,96,88,37,55,53,53,61,44,30,50,55,43,45,54,63,45,51,42,22,34,60,65,54,70,67,99,53,77,48,72,53,69,42,62,84,58,47,69,75,37,59,72,45,50,54,50,51,52,50,53,56,47,55,55,50,50,52,41,70,70,46,72,71,59,69,41,59,62,78,47,57,36,31,25,43,42,24,67,60,12,61,85,41,62,97,49,67,76,63,86,53,90,96,59,91,47,85,92,33,39,21,42,40,13,51,56,61,34,53,47,44,40,48,41,55,79,46,40,33,23,54,65,42,45,54,72,65,67,72,84,46,37,27,43,35,24,44,22,55,56,68,30,66,35,13,28,28,76,72,65,73,46,64,59,45,60,50,38,51,51,54,44,24,36,74,34,23,10,36,38,32,24,50,29,33,42,18,44,74,51,97,92,38,31,21,74,48,19,80,46,34,16,34,33,51,65,83,78,83,56,79,91,54,91,77,86,86,66,78,43,94,44,84,42,54,68,76,44,54,65,47,77,45,97,89,46,102,53,65,46,71,65,74,61,29,58,65,65,74,63,50,24,41,70,69,41,93,73,37,45,31,56,36,66,56,98,86,13,52,37,28,35,32,17,73,29,81,64,12,22,16,35,34,28,27,21,33,22,68,45,46,49,48,32,45,30,52,53,37,39,46,28,46,17,44,74,38,55,86,56,56,48,76,39,77,42,50,78,43,52,51,39,48,68,41,43,29,73,94,72,44,31,30,41,40,36,35,67,42,86,54,70,42,83,42,41,41,32,35,73,89,44,74,45,81,46,80,41,55,50,56,34,71,48,82,43,67,68,120

Nearest PDB structures (foldseek):
  2zus-assembly1_B  TM=9.247E-01  e=1.365E-43  Bifidobacterium longum
  2zus-assembly2_C  TM=9.281E-01  e=2.980E-43  Bifidobacterium longum
  2zut-assembly2_D  TM=9.323E-01  e=8.274E-43  Bifidobacterium longum
  2zus-assembly1_A  TM=9.313E-01  e=9.909E-43  Bifidobacterium longum
  2zuw-assembly2_D  TM=9.044E-01  e=1.573E-38  Bifidobacterium longum

Radius of gyration: 21.61 Å; Cα contacts (8 Å, |Δi|>4): 798; chains: 1; bounding box: 54×49×62 Å

Mean predicted aligned error: 3.99 Å

Secondary structure (DSSP, 8-state):
-BPSSPBSTTTSSTT--HHHHHHHHHHHHHHHHHHS--S--B--B-HHHHTT-HHHHHHHHHHHHHHHHHHHHHTTPPPP--SPPEEEEESSGGGGTT-TT-SSTT---TTTHHHHHHHHHHHHSSS-EEEEEHHHHHTT----SEEEEEE-TTSTTTBSGGGGSSHHHHHHHHHHHTT-EEEEEESTTEEEETTEEETTHHHHSEEE--SSSTTS-----B---GGGTTS-EEEPTT-SPEEE----SS----EEE--TTPEEEEEETTEEEEEEEEETTEEEEEES---S-HHHHHHHHHHHHHHTT-GGGGGGS-EESSTTEEEEEETTTTEEEEEE-SSS-EEEEEEETTEEEEEEE-TT-EEEEE--

pLDDT: mean 94.85, std 6.01, range [56.06, 98.94]